Protein AF-A0A8K0KPQ0-F1 (afdb_monomer)

Structure (mmCIF, N/CA/C/O backbone):
data_AF-A0A8K0KPQ0-F1
#
_entry.id   AF-A0A8K0KPQ0-F1
#
loop_
_atom_site.group_PDB
_atom_site.id
_atom_site.type_symbol
_atom_site.label_atom_id
_atom_site.label_alt_id
_atom_site.label_comp_id
_atom_site.label_asym_id
_atom_site.label_entity_id
_atom_site.label_seq_id
_atom_site.pdbx_PDB_ins_code
_atom_site.Cartn_x
_atom_site.Cartn_y
_atom_site.Cartn_z
_atom_site.occupancy
_atom_site.B_iso_or_equiv
_atom_site.auth_seq_id
_atom_site.auth_comp_id
_atom_site.auth_asym_id
_atom_site.auth_atom_id
_atom_site.pdbx_PDB_model_num
ATOM 1 N N . MET A 1 1 ? -23.244 -20.442 -43.359 1.00 37.03 1 MET A N 1
ATOM 2 C CA . MET A 1 1 ? -23.461 -19.193 -42.595 1.00 37.03 1 MET A CA 1
ATOM 3 C C . MET A 1 1 ? -24.630 -19.369 -41.631 1.00 37.03 1 MET A C 1
ATOM 5 O O . MET A 1 1 ? -25.728 -18.962 -41.969 1.00 37.03 1 MET A O 1
ATOM 9 N N . ASN A 1 2 ? -24.417 -20.043 -40.493 1.00 28.16 2 ASN A N 1
ATOM 10 C CA . ASN A 1 2 ? -25.300 -20.021 -39.310 1.00 28.16 2 ASN A CA 1
ATOM 11 C C . ASN A 1 2 ? -24.706 -20.894 -38.183 1.00 28.16 2 ASN A C 1
ATOM 13 O O . ASN A 1 2 ? -25.284 -21.904 -37.796 1.00 28.16 2 ASN A O 1
ATOM 17 N N . SER A 1 3 ? -23.525 -20.533 -37.660 1.00 26.53 3 SER A N 1
ATOM 18 C CA . SER A 1 3 ? -23.032 -21.133 -36.401 1.00 26.53 3 SER A CA 1
ATOM 19 C C . SER A 1 3 ? -22.091 -20.252 -35.561 1.00 26.53 3 SER A C 1
ATOM 21 O O . SER A 1 3 ? -21.468 -20.762 -34.638 1.00 26.53 3 SER A O 1
ATOM 23 N N . ILE A 1 4 ? -21.991 -18.939 -35.820 1.00 28.70 4 ILE A N 1
ATOM 24 C CA . ILE A 1 4 ? -21.062 -18.036 -35.094 1.00 28.70 4 ILE A CA 1
ATOM 25 C C . ILE A 1 4 ? -21.800 -17.050 -34.154 1.00 28.70 4 ILE A C 1
ATOM 27 O O . ILE A 1 4 ? -21.189 -16.235 -33.481 1.00 28.70 4 ILE A O 1
ATOM 31 N N . VAL A 1 5 ? -23.126 -17.159 -34.001 1.00 28.38 5 VAL A N 1
ATOM 32 C CA . VAL A 1 5 ? -23.931 -16.202 -33.198 1.00 28.38 5 VAL A CA 1
ATOM 33 C C . VAL A 1 5 ? -24.334 -16.751 -31.813 1.00 28.38 5 VAL A C 1
ATOM 35 O O . VAL A 1 5 ? -25.175 -16.181 -31.132 1.00 28.38 5 VAL A O 1
ATOM 38 N N . ARG A 1 6 ? -23.737 -17.855 -31.336 1.00 26.22 6 ARG A N 1
ATOM 39 C CA . ARG A 1 6 ? -24.113 -18.482 -30.045 1.00 26.22 6 ARG A CA 1
ATOM 40 C C . ARG A 1 6 ? -23.050 -18.483 -28.940 1.00 26.22 6 ARG A C 1
ATOM 42 O O . ARG A 1 6 ? -23.298 -19.076 -27.898 1.00 26.22 6 ARG A O 1
ATOM 49 N N . VAL A 1 7 ? -21.924 -17.786 -29.113 1.00 28.56 7 VAL A N 1
ATOM 50 C CA . VAL A 1 7 ? -20.857 -17.720 -28.084 1.00 28.56 7 VAL A CA 1
ATOM 51 C C . VAL A 1 7 ? -20.696 -16.321 -27.454 1.00 28.56 7 VAL A C 1
ATOM 53 O O . VAL A 1 7 ? -20.065 -16.180 -26.417 1.00 28.56 7 VAL A O 1
ATOM 56 N N . LEU A 1 8 ? -21.380 -15.289 -27.960 1.00 27.12 8 LEU A N 1
ATOM 57 C CA . LEU A 1 8 ? -21.353 -13.925 -27.392 1.00 27.12 8 LEU A CA 1
ATOM 58 C C . LEU A 1 8 ? -22.435 -13.669 -26.318 1.00 27.12 8 LEU A C 1
ATOM 60 O O . LEU A 1 8 ? -22.941 -12.558 -26.192 1.00 27.12 8 LEU A O 1
ATOM 64 N N . GLY A 1 9 ? -22.820 -14.697 -25.554 1.00 28.75 9 GLY A N 1
ATOM 65 C CA . GLY A 1 9 ? -23.973 -14.644 -24.641 1.00 28.75 9 GLY A CA 1
ATOM 66 C C . GLY A 1 9 ? -23.744 -15.133 -23.211 1.00 28.75 9 GLY A C 1
ATOM 67 O O . GLY A 1 9 ? -24.725 -15.307 -22.496 1.00 28.75 9 GLY A O 1
ATOM 68 N N . LEU A 1 10 ? -22.501 -15.382 -22.781 1.00 26.91 10 LEU A N 1
ATOM 69 C CA . LEU A 1 10 ? -22.203 -15.885 -21.427 1.00 26.91 10 LEU A CA 1
ATOM 70 C C . LEU A 1 10 ? -20.987 -15.213 -20.766 1.00 26.91 10 LEU A C 1
ATOM 72 O O . LEU A 1 10 ? -20.354 -15.791 -19.888 1.00 26.91 10 LEU A O 1
ATOM 76 N N . ALA A 1 11 ? -20.695 -13.954 -21.105 1.00 28.44 11 ALA A N 1
ATOM 77 C CA . ALA A 1 11 ? -19.991 -13.095 -20.158 1.00 28.44 11 ALA A CA 1
ATOM 78 C C . ALA A 1 11 ? -21.001 -12.734 -19.063 1.00 28.44 11 ALA A C 1
ATOM 80 O O . ALA A 1 11 ? -21.799 -11.807 -19.207 1.00 28.44 11 ALA A O 1
ATOM 81 N N . SER A 1 12 ? -21.023 -13.543 -18.004 1.00 30.25 12 SER A N 1
ATOM 82 C CA . SER A 1 12 ? -21.757 -13.273 -16.775 1.00 30.25 12 SER A CA 1
ATOM 83 C C . SER A 1 12 ? -21.345 -11.895 -16.254 1.00 30.25 12 SER A C 1
ATOM 85 O O . SER A 1 12 ? -20.394 -11.771 -15.485 1.00 30.25 12 SER A O 1
ATOM 87 N N . ARG A 1 13 ? -22.090 -10.851 -16.635 1.00 32.97 13 ARG A N 1
ATOM 88 C CA . ARG A 1 13 ? -22.209 -9.636 -15.834 1.00 32.97 13 ARG A CA 1
ATOM 89 C C . ARG A 1 13 ? -22.774 -10.091 -14.497 1.00 32.97 13 ARG A C 1
ATOM 91 O O . ARG A 1 13 ? -23.987 -10.171 -14.328 1.00 32.97 13 ARG A O 1
ATOM 98 N N . LYS A 1 14 ? -21.889 -10.428 -13.555 1.00 31.69 14 LYS A N 1
ATOM 99 C CA . LYS A 1 14 ? -22.229 -10.407 -12.139 1.00 31.69 14 LYS A CA 1
ATOM 100 C C . LYS A 1 14 ? -22.608 -8.959 -11.859 1.00 31.69 14 LYS A C 1
ATOM 102 O O . LYS A 1 14 ? -21.754 -8.122 -11.598 1.00 31.69 14 LYS A O 1
ATOM 107 N N . THR A 1 15 ? -23.891 -8.642 -11.984 1.00 29.77 15 THR A N 1
ATOM 108 C CA . THR A 1 15 ? -24.472 -7.500 -11.297 1.00 29.77 15 THR A CA 1
ATOM 109 C C . THR A 1 15 ? -24.201 -7.749 -9.823 1.00 29.77 15 THR A C 1
ATOM 111 O O . THR A 1 15 ? -24.851 -8.590 -9.199 1.00 29.77 15 THR A O 1
ATOM 114 N N . LEU A 1 16 ? -23.160 -7.097 -9.306 1.00 38.09 16 LEU A N 1
ATOM 115 C CA . LEU A 1 16 ? -22.901 -6.977 -7.883 1.00 38.09 16 LEU A CA 1
ATOM 116 C C . LEU A 1 16 ? -24.173 -6.378 -7.288 1.00 38.09 16 LEU A C 1
ATOM 118 O O . LEU A 1 16 ? -24.443 -5.191 -7.449 1.00 38.09 16 LEU A O 1
ATOM 122 N N . ASN A 1 17 ? -25.003 -7.225 -6.678 1.00 34.19 17 ASN A N 1
ATOM 123 C CA . ASN A 1 17 ? -26.096 -6.769 -5.836 1.00 34.19 17 ASN A CA 1
ATOM 124 C C . ASN A 1 17 ? -25.492 -5.770 -4.853 1.00 34.19 17 ASN A C 1
ATOM 126 O O . ASN A 1 17 ? -24.619 -6.146 -4.069 1.00 34.19 17 ASN A O 1
ATOM 130 N N . GLY A 1 18 ? -25.913 -4.508 -4.962 1.00 39.09 18 GLY A N 1
ATOM 131 C CA . GLY A 1 18 ? -25.345 -3.377 -4.242 1.00 39.09 18 GLY A CA 1
ATOM 132 C C . GLY A 1 18 ? -25.495 -3.544 -2.738 1.00 39.09 18 GLY A C 1
ATOM 133 O O . GLY A 1 18 ? -26.444 -3.047 -2.134 1.00 39.09 18 GLY A O 1
ATOM 134 N N . ARG A 1 19 ? -24.546 -4.248 -2.119 1.00 51.28 19 ARG A N 1
ATOM 135 C CA . ARG A 1 19 ? -24.234 -4.065 -0.707 1.00 51.28 19 ARG A CA 1
ATOM 136 C C . ARG A 1 19 ? -23.746 -2.626 -0.584 1.00 51.28 19 ARG A C 1
ATOM 138 O O . ARG A 1 19 ? -22.864 -2.225 -1.340 1.00 51.28 19 ARG A O 1
ATOM 145 N N . ARG A 1 20 ? -24.371 -1.842 0.297 1.00 61.31 20 ARG A N 1
AT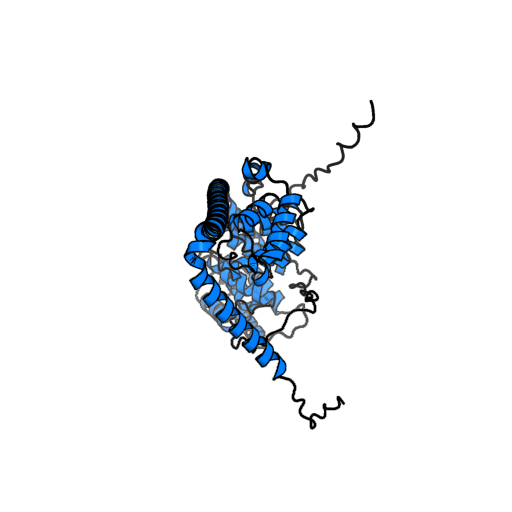OM 146 C CA . ARG A 1 20 ? -23.997 -0.439 0.511 1.00 61.31 20 ARG A CA 1
ATOM 147 C C . ARG A 1 20 ? -22.516 -0.385 0.899 1.00 61.31 20 ARG A C 1
ATOM 149 O O . ARG A 1 20 ? -22.143 -0.963 1.916 1.00 61.31 20 ARG A O 1
ATOM 156 N N . SER A 1 21 ? -21.698 0.236 0.053 1.00 70.06 21 SER A N 1
ATOM 157 C CA . SER A 1 21 ? -20.328 0.627 0.384 1.00 70.06 21 SER A CA 1
ATOM 158 C C . SER A 1 21 ? -20.314 1.704 1.460 1.00 70.06 21 SER A C 1
ATOM 160 O O . SER A 1 21 ? -21.314 2.408 1.613 1.00 70.06 21 SER A O 1
ATOM 162 N N . PHE A 1 22 ? -19.137 1.960 2.032 1.00 86.12 22 PHE A N 1
ATOM 163 C CA . PHE A 1 22 ? -18.855 3.304 2.535 1.00 86.12 22 PHE A CA 1
ATOM 164 C C . PHE A 1 22 ? -18.534 4.262 1.386 1.00 86.12 22 PHE A C 1
ATOM 166 O O . PHE A 1 22 ? -19.072 5.360 1.359 1.00 86.12 22 PHE A O 1
ATOM 173 N N . LEU A 1 23 ? -17.727 3.829 0.410 1.00 91.94 23 LEU A N 1
ATOM 174 C CA . LEU A 1 23 ? -17.305 4.658 -0.726 1.00 91.94 23 LEU A CA 1
ATOM 175 C C . LEU A 1 23 ? -18.239 4.515 -1.936 1.00 91.94 23 LEU A C 1
ATOM 177 O O . LEU A 1 23 ? -18.616 3.407 -2.332 1.00 91.94 23 LEU A O 1
ATOM 181 N N . SER A 1 24 ? -18.599 5.617 -2.585 1.00 91.81 24 SER A N 1
ATOM 182 C CA . SER A 1 24 ? -19.377 5.562 -3.822 1.00 91.81 24 SER A CA 1
ATOM 183 C C . SER A 1 24 ? -18.613 4.827 -4.927 1.00 91.81 24 SER A C 1
ATOM 185 O O . SER A 1 24 ? -17.383 4.742 -4.937 1.00 91.81 24 SER A O 1
ATOM 187 N N . GLU A 1 25 ? -19.341 4.313 -5.919 1.00 89.94 25 GLU A N 1
ATOM 188 C CA . GLU A 1 25 ? -18.697 3.691 -7.082 1.00 89.94 25 GLU A CA 1
ATOM 189 C C . GLU A 1 25 ? -17.854 4.709 -7.877 1.00 89.94 25 GLU A C 1
ATOM 191 O O . GLU A 1 25 ? -16.866 4.338 -8.510 1.00 89.94 25 GLU A O 1
ATOM 196 N N . ALA A 1 26 ? -18.190 6.004 -7.783 1.00 91.94 26 ALA A N 1
ATOM 197 C CA . ALA A 1 26 ? -17.421 7.085 -8.390 1.00 91.94 26 ALA A CA 1
ATOM 198 C C . ALA A 1 26 ? -16.031 7.237 -7.757 1.00 91.94 26 ALA A C 1
ATOM 200 O O . ALA A 1 26 ? -15.096 7.598 -8.474 1.00 91.94 26 ALA A O 1
ATOM 201 N N . TYR A 1 27 ? -15.861 6.871 -6.475 1.00 93.88 27 TYR A N 1
ATOM 202 C CA . TYR A 1 27 ? -14.559 6.911 -5.803 1.00 93.88 27 TYR A CA 1
ATOM 203 C C . TYR A 1 27 ? -13.500 6.141 -6.571 1.00 93.88 27 TYR A C 1
ATOM 205 O O . TYR A 1 27 ? -12.353 6.554 -6.586 1.00 93.88 27 TYR A O 1
ATOM 213 N N . ARG A 1 28 ? -13.873 5.056 -7.263 1.00 92.25 28 ARG A N 1
ATOM 214 C CA . ARG A 1 28 ? -12.949 4.191 -8.010 1.00 92.25 28 ARG A CA 1
ATOM 215 C C . ARG A 1 28 ? -12.338 4.844 -9.242 1.00 92.25 28 ARG A C 1
ATOM 217 O O . ARG A 1 28 ? -11.413 4.255 -9.803 1.00 92.25 28 ARG A O 1
ATOM 224 N N . CYS A 1 29 ? -12.866 5.973 -9.714 1.00 93.81 29 CYS A N 1
ATOM 225 C CA . CYS A 1 29 ? -12.403 6.653 -10.925 1.00 93.81 29 CYS A CA 1
ATOM 226 C C . CYS A 1 29 ? -12.234 5.693 -12.124 1.00 93.81 29 CYS A C 1
ATOM 228 O O . CYS A 1 29 ? -11.269 5.806 -12.877 1.00 93.81 29 CYS A O 1
ATOM 230 N N . GLN A 1 30 ? -13.126 4.701 -12.279 1.00 92.19 30 GLN A N 1
ATOM 231 C CA . GLN A 1 30 ? -12.917 3.578 -13.206 1.00 92.19 30 GLN A CA 1
ATOM 232 C C . GLN A 1 30 ? -12.800 4.032 -14.665 1.00 92.19 30 GLN A C 1
ATOM 234 O O . GLN A 1 30 ? -11.958 3.519 -15.396 1.00 92.19 30 GLN A O 1
ATOM 239 N N . GLU A 1 31 ? -13.613 5.005 -15.076 1.00 91.19 31 GLU A N 1
ATOM 240 C CA . GLU A 1 31 ? -13.572 5.565 -16.430 1.00 91.19 31 GLU A CA 1
ATOM 241 C C . GLU A 1 31 ? -12.211 6.212 -16.711 1.00 91.19 31 GLU A C 1
ATOM 243 O O . GLU A 1 31 ? -11.522 5.825 -17.650 1.00 91.19 31 GLU A O 1
ATOM 248 N N . VAL A 1 32 ? -11.764 7.119 -15.835 1.00 92.00 32 VAL A N 1
ATOM 249 C CA . VAL A 1 32 ? -10.467 7.802 -15.974 1.00 92.00 32 VAL A CA 1
ATOM 250 C C . VAL A 1 32 ? -9.301 6.818 -15.888 1.00 92.00 32 VAL A C 1
ATOM 252 O O . VAL A 1 32 ? -8.340 6.939 -16.640 1.00 92.00 32 VAL A O 1
ATOM 255 N N . TRP A 1 33 ? -9.391 5.812 -15.017 1.00 94.19 33 TRP A N 1
ATOM 256 C CA . TRP A 1 33 ? -8.395 4.748 -14.927 1.00 94.19 33 TRP A CA 1
ATOM 257 C C . TRP A 1 33 ? -8.289 3.950 -16.227 1.00 94.19 33 TRP A C 1
ATOM 259 O O . TRP A 1 33 ? -7.181 3.659 -16.672 1.00 94.19 33 TRP A O 1
ATOM 269 N N . ASN A 1 34 ? -9.416 3.604 -16.849 1.00 92.62 34 ASN A N 1
ATOM 270 C CA . ASN A 1 34 ? -9.438 2.844 -18.096 1.00 92.62 34 ASN A CA 1
ATOM 271 C C . ASN A 1 34 ? -8.954 3.670 -19.296 1.00 92.62 34 ASN A C 1
ATOM 273 O O . ASN A 1 34 ? -8.339 3.094 -20.189 1.00 92.62 34 ASN A O 1
ATOM 277 N N . ASN A 1 35 ? -9.133 4.997 -19.283 1.00 90.75 35 ASN A N 1
ATOM 278 C CA . ASN A 1 35 ? -8.652 5.882 -20.352 1.00 90.75 35 ASN A CA 1
ATOM 279 C C . ASN A 1 35 ? -7.140 5.769 -20.596 1.00 90.75 35 ASN A C 1
ATOM 281 O O . ASN A 1 35 ? -6.697 5.990 -21.717 1.00 90.75 35 ASN A O 1
ATOM 285 N N . ARG A 1 36 ? -6.340 5.356 -19.599 1.00 91.06 36 ARG A N 1
ATOM 286 C CA . ARG A 1 36 ? -4.898 5.120 -19.802 1.00 91.06 36 ARG A CA 1
ATOM 287 C C . ARG A 1 36 ? -4.639 4.109 -20.928 1.00 91.06 36 ARG A C 1
ATOM 289 O O . ARG A 1 36 ? -3.700 4.269 -21.701 1.00 91.06 36 ARG A O 1
ATOM 296 N N . LEU A 1 37 ? -5.489 3.085 -21.045 1.00 90.38 37 LEU A N 1
ATOM 297 C CA . LEU A 1 37 ? -5.379 2.044 -22.070 1.00 90.38 37 LEU A CA 1
ATOM 298 C C . LEU A 1 37 ? -5.659 2.599 -23.466 1.00 90.38 37 LEU A C 1
ATOM 300 O O . LEU A 1 37 ? -5.340 1.945 -24.453 1.00 90.38 37 LEU A O 1
ATOM 304 N N . ASP A 1 38 ? -6.244 3.797 -23.555 1.00 89.56 38 ASP A N 1
ATOM 305 C CA . ASP A 1 38 ? -6.453 4.490 -24.811 1.00 89.56 38 ASP A CA 1
ATOM 306 C C . ASP A 1 38 ? -5.253 5.318 -25.277 1.00 89.56 38 ASP A C 1
ATOM 308 O O . ASP A 1 38 ? -5.251 5.724 -26.447 1.00 89.56 38 ASP A O 1
ATOM 312 N N . SER A 1 39 ? -4.249 5.523 -24.417 1.00 89.38 39 SER A N 1
ATOM 313 C CA . SER A 1 39 ? -3.020 6.244 -24.755 1.00 89.38 39 SER A CA 1
ATOM 314 C C . SER A 1 39 ? -2.293 5.584 -25.935 1.00 89.38 39 SER A C 1
ATOM 316 O O . SER A 1 39 ? -2.264 4.352 -26.048 1.00 89.38 39 SER A O 1
ATOM 318 N N . PRO A 1 40 ? -1.678 6.375 -26.836 1.00 87.00 40 PRO A N 1
ATOM 319 C CA . PRO A 1 40 ? -0.973 5.829 -27.994 1.00 87.00 40 PRO A CA 1
ATOM 320 C C . PRO A 1 40 ? 0.185 4.916 -27.578 1.00 87.00 40 PRO A C 1
ATOM 322 O O . PRO A 1 40 ? 0.450 3.922 -28.251 1.00 87.00 40 PRO A O 1
ATOM 325 N N . VAL A 1 41 ? 0.828 5.225 -26.446 1.00 89.12 41 VAL A N 1
ATOM 326 C CA . VAL A 1 41 ? 1.916 4.429 -25.875 1.00 89.12 41 VAL A CA 1
ATOM 327 C C . VAL A 1 41 ? 1.411 3.040 -25.489 1.00 89.12 41 VAL A C 1
ATOM 329 O O . VAL A 1 41 ? 1.866 2.059 -26.072 1.00 89.12 41 VAL A O 1
ATOM 332 N N . LEU A 1 42 ? 0.426 2.938 -24.588 1.00 90.25 42 LEU A N 1
ATOM 333 C CA . LEU A 1 42 ? -0.043 1.640 -24.086 1.00 90.25 42 LEU A CA 1
ATOM 334 C C . LEU A 1 42 ? -0.740 0.805 -25.173 1.00 90.25 42 LEU A C 1
ATOM 336 O O . LEU A 1 42 ? -0.547 -0.405 -25.223 1.00 90.25 42 LEU A O 1
ATOM 340 N N . LYS A 1 43 ? -1.472 1.433 -26.107 1.00 90.69 43 LYS A N 1
ATOM 341 C CA . LYS A 1 43 ? -2.111 0.724 -27.235 1.00 90.69 43 LYS A CA 1
ATOM 342 C C . LYS A 1 43 ? -1.123 0.038 -28.174 1.00 90.69 43 LYS A C 1
ATOM 344 O O . LYS A 1 43 ? -1.487 -0.937 -28.828 1.00 90.69 43 LYS A O 1
ATOM 349 N N . SER A 1 44 ? 0.085 0.581 -28.307 1.00 89.12 44 SER A N 1
ATOM 350 C CA . SER A 1 44 ? 1.099 0.035 -29.215 1.00 89.12 44 SER A CA 1
ATOM 351 C C . SER A 1 44 ? 1.829 -1.185 -28.645 1.00 89.12 44 SER A C 1
ATOM 353 O O . SER A 1 44 ? 2.517 -1.889 -29.385 1.00 89.12 44 SER A O 1
ATOM 355 N N . ILE A 1 45 ? 1.676 -1.444 -27.344 1.00 91.56 45 ILE A N 1
ATOM 356 C CA . ILE A 1 45 ? 2.417 -2.475 -26.625 1.00 91.56 45 ILE A CA 1
ATOM 357 C C . ILE A 1 45 ? 1.726 -3.828 -26.784 1.00 91.56 45 ILE A C 1
ATOM 359 O O . ILE A 1 45 ? 0.541 -3.990 -26.501 1.00 91.56 45 ILE A O 1
ATOM 363 N N . ASN A 1 46 ? 2.501 -4.829 -27.196 1.00 93.06 46 ASN A N 1
ATOM 364 C CA . ASN A 1 46 ? 2.114 -6.228 -27.079 1.00 93.06 46 ASN A CA 1
ATOM 365 C C . ASN A 1 46 ? 2.663 -6.776 -25.751 1.00 93.06 46 ASN A C 1
ATOM 367 O O . ASN A 1 46 ? 3.874 -6.734 -25.531 1.00 93.06 46 ASN A O 1
ATOM 371 N N . ILE A 1 47 ? 1.770 -7.255 -24.880 1.00 92.69 47 ILE A N 1
ATOM 372 C CA . ILE A 1 47 ? 2.104 -7.639 -23.499 1.00 92.69 47 ILE A CA 1
ATOM 373 C C . ILE A 1 47 ? 3.067 -8.835 -23.472 1.00 92.69 47 ILE A C 1
ATOM 375 O O . ILE A 1 47 ? 4.055 -8.782 -22.744 1.00 92.69 47 ILE A O 1
ATOM 379 N N . ASP A 1 48 ? 2.855 -9.852 -24.316 1.00 94.00 48 ASP A N 1
ATOM 380 C CA . ASP A 1 48 ? 3.741 -11.021 -24.411 1.00 94.00 48 ASP A CA 1
ATOM 381 C C . ASP A 1 48 ? 5.176 -10.624 -24.786 1.00 94.00 48 ASP A C 1
ATOM 383 O O . ASP A 1 48 ? 6.138 -11.006 -24.119 1.00 94.00 48 ASP A O 1
ATOM 387 N N . ASN A 1 49 ? 5.326 -9.813 -25.839 1.00 94.25 49 ASN A N 1
ATOM 388 C CA . ASN A 1 49 ? 6.631 -9.340 -26.301 1.00 94.25 49 ASN A CA 1
ATOM 389 C C . ASN A 1 49 ? 7.320 -8.482 -25.236 1.00 94.25 49 ASN A C 1
ATOM 391 O O . ASN A 1 49 ? 8.538 -8.543 -25.076 1.00 94.25 49 ASN A O 1
ATOM 395 N N . MET A 1 50 ? 6.540 -7.672 -24.520 1.00 94.12 50 MET A N 1
ATOM 396 C CA . MET A 1 50 ? 7.052 -6.815 -23.463 1.00 94.12 50 MET A CA 1
ATOM 397 C C . MET A 1 50 ? 7.559 -7.627 -22.272 1.00 94.12 50 MET A C 1
ATOM 399 O O . MET A 1 50 ? 8.657 -7.364 -21.788 1.00 94.12 50 MET A O 1
ATOM 403 N N . TYR A 1 51 ? 6.799 -8.632 -21.836 1.00 94.62 51 TYR A N 1
ATOM 404 C CA . TYR A 1 51 ? 7.230 -9.544 -20.782 1.00 94.62 51 TYR A CA 1
ATOM 405 C C . TYR A 1 51 ? 8.523 -10.269 -21.172 1.00 94.62 51 TYR A C 1
ATOM 407 O O . TYR A 1 51 ? 9.485 -10.254 -20.408 1.00 94.62 51 TYR A O 1
ATOM 415 N N . GLN A 1 52 ? 8.593 -10.819 -22.389 1.00 94.31 52 GLN A N 1
ATOM 416 C CA . GLN A 1 52 ? 9.803 -11.488 -22.880 1.00 94.31 52 GLN A CA 1
ATOM 417 C C . GLN A 1 52 ? 11.018 -10.552 -22.893 1.00 94.31 52 GLN A C 1
ATOM 419 O O . GLN A 1 52 ? 12.109 -10.961 -22.502 1.00 94.31 52 GLN A O 1
ATOM 424 N N . ALA A 1 53 ? 10.843 -9.298 -23.319 1.00 92.88 53 ALA A N 1
ATOM 425 C CA . ALA A 1 53 ? 11.918 -8.308 -23.320 1.00 92.88 53 ALA A CA 1
ATOM 426 C C . ALA A 1 53 ? 12.378 -7.948 -21.897 1.00 92.88 53 ALA A C 1
ATOM 428 O O . ALA A 1 53 ? 13.581 -7.877 -21.638 1.00 92.88 53 ALA A O 1
ATOM 429 N N . LEU A 1 54 ? 11.434 -7.760 -20.970 1.00 94.00 54 LEU A N 1
ATOM 430 C CA . LEU A 1 54 ? 11.724 -7.489 -19.563 1.00 94.00 54 LEU A CA 1
ATOM 431 C C . LEU A 1 54 ? 12.479 -8.648 -18.910 1.00 94.00 54 LEU A C 1
ATOM 433 O O . LEU A 1 54 ? 13.514 -8.425 -18.280 1.00 94.00 54 LEU A O 1
ATOM 437 N N . ASP A 1 55 ? 12.001 -9.878 -19.093 1.00 92.69 55 ASP A N 1
ATOM 438 C CA . ASP A 1 55 ? 12.628 -11.062 -18.514 1.00 92.69 55 ASP A CA 1
ATOM 439 C C . ASP A 1 55 ? 14.042 -11.280 -19.076 1.00 92.69 55 ASP A C 1
ATOM 441 O O . ASP A 1 55 ? 14.993 -11.451 -18.314 1.00 92.69 55 ASP A O 1
ATOM 445 N N . GLN A 1 56 ? 14.231 -11.126 -20.393 1.00 92.69 56 GLN A N 1
ATOM 446 C CA . GLN A 1 56 ? 15.564 -11.154 -21.008 1.00 92.69 56 GLN A CA 1
ATOM 447 C C . GLN A 1 56 ? 16.487 -10.055 -20.467 1.00 92.69 56 GLN A C 1
ATOM 449 O O . GLN A 1 56 ? 17.677 -10.302 -20.263 1.00 92.69 56 GLN A O 1
ATOM 454 N N . SER A 1 57 ? 15.976 -8.844 -20.218 1.00 89.19 57 SER A N 1
ATOM 455 C CA . SER A 1 57 ? 16.785 -7.765 -19.637 1.00 89.19 57 SER A CA 1
ATOM 456 C C . SER A 1 57 ? 17.249 -8.110 -18.224 1.00 89.19 57 SER A C 1
ATOM 458 O O . SER A 1 57 ? 18.416 -7.891 -17.888 1.00 89.19 57 SER A O 1
ATOM 460 N N . PHE A 1 58 ? 16.373 -8.692 -17.403 1.00 91.06 58 PHE A N 1
ATOM 461 C CA . PHE A 1 58 ? 16.748 -9.146 -16.067 1.00 91.06 58 PHE A CA 1
ATOM 462 C C . PHE A 1 58 ? 17.748 -10.305 -16.106 1.00 91.06 58 PHE A C 1
ATOM 464 O O . PHE A 1 58 ? 18.728 -10.257 -15.369 1.00 91.06 58 PHE A O 1
ATOM 471 N N . GLN A 1 59 ? 17.570 -11.288 -16.992 1.00 89.25 59 GLN A N 1
ATOM 472 C CA . GLN A 1 59 ? 18.505 -12.411 -17.131 1.00 89.25 59 GLN A CA 1
ATOM 473 C C . GLN A 1 59 ? 19.897 -11.966 -17.608 1.00 89.25 59 GLN A C 1
ATOM 475 O O . GLN A 1 59 ? 20.907 -12.428 -17.084 1.00 89.25 59 GLN A O 1
ATOM 480 N N . ASN A 1 60 ? 19.966 -11.052 -18.581 1.00 88.44 60 ASN A N 1
ATOM 481 C CA . ASN A 1 60 ? 21.238 -10.632 -19.178 1.00 88.44 60 ASN A CA 1
ATOM 482 C C . ASN A 1 60 ? 21.978 -9.582 -18.341 1.00 88.44 60 ASN A C 1
ATOM 484 O O . ASN A 1 60 ? 23.199 -9.637 -18.209 1.00 88.44 60 ASN A O 1
ATOM 488 N N . ASN A 1 61 ? 21.247 -8.599 -17.808 1.00 82.38 61 ASN A N 1
ATOM 489 C CA . ASN A 1 61 ? 21.836 -7.405 -17.201 1.00 82.38 61 ASN A CA 1
ATOM 490 C C . ASN A 1 61 ? 21.579 -7.301 -15.690 1.00 82.38 61 ASN A C 1
ATOM 492 O O . ASN A 1 61 ? 22.105 -6.383 -15.058 1.00 82.38 61 ASN A O 1
ATOM 496 N N . GLY A 1 62 ? 20.728 -8.160 -15.116 1.00 81.25 62 GLY A N 1
ATOM 497 C CA . GLY A 1 62 ? 20.273 -8.060 -13.723 1.00 81.25 62 GLY A CA 1
ATOM 498 C C . GLY A 1 62 ? 19.427 -6.816 -13.426 1.00 81.25 62 GLY A C 1
ATOM 499 O O . GLY A 1 62 ? 19.167 -6.504 -12.266 1.00 81.25 62 GLY A O 1
ATOM 500 N N . ARG A 1 63 ? 19.037 -6.048 -14.452 1.00 83.12 63 ARG A N 1
ATOM 501 C CA . ARG A 1 63 ? 18.342 -4.763 -14.307 1.00 83.12 63 ARG A CA 1
ATOM 502 C C . ARG A 1 63 ? 17.498 -4.444 -15.538 1.00 83.12 63 ARG A C 1
ATOM 504 O O . ARG A 1 63 ? 17.812 -4.885 -16.642 1.00 83.12 63 ARG A O 1
ATOM 511 N N . THR A 1 64 ? 16.466 -3.633 -15.342 1.00 88.00 64 THR A N 1
ATOM 512 C CA . THR A 1 64 ? 15.592 -3.134 -16.411 1.00 88.00 64 THR A CA 1
ATOM 513 C C . THR A 1 64 ? 15.212 -1.673 -16.170 1.00 88.00 64 THR A C 1
ATOM 515 O O . THR A 1 64 ? 15.400 -1.161 -15.061 1.00 88.00 64 THR A O 1
ATOM 518 N N . SER A 1 65 ? 14.679 -1.008 -17.195 1.00 89.56 65 SER A N 1
ATOM 519 C CA . SER A 1 65 ? 14.162 0.353 -17.076 1.00 89.56 65 SER A CA 1
ATOM 520 C C . SER A 1 65 ? 12.889 0.378 -16.228 1.00 89.56 65 SER A C 1
ATOM 522 O O . SER A 1 65 ? 11.978 -0.431 -16.404 1.00 89.56 65 SER A O 1
ATOM 524 N N . VAL A 1 66 ? 12.800 1.337 -15.307 1.00 93.56 66 VAL A N 1
ATOM 525 C CA . VAL A 1 66 ? 11.597 1.540 -14.480 1.00 93.56 66 VAL A CA 1
ATOM 526 C C . VAL A 1 66 ? 10.393 1.907 -15.345 1.00 93.56 66 VAL A C 1
ATOM 528 O O . VAL A 1 66 ? 9.268 1.529 -15.021 1.00 93.56 66 VAL A O 1
ATOM 531 N N . VAL A 1 67 ? 10.635 2.615 -16.452 1.00 94.62 67 VAL A N 1
ATOM 532 C CA . VAL A 1 67 ? 9.599 3.009 -17.410 1.00 94.62 67 VAL A CA 1
ATOM 533 C C . VAL A 1 67 ? 8.930 1.769 -17.999 1.00 94.62 67 VAL A C 1
ATOM 535 O O . VAL A 1 67 ? 7.703 1.699 -18.025 1.00 94.62 67 VAL A O 1
ATOM 538 N N . ASP A 1 68 ? 9.715 0.760 -18.383 1.00 93.88 68 ASP A N 1
ATOM 539 C CA . ASP A 1 68 ? 9.189 -0.492 -18.930 1.00 93.88 68 ASP A CA 1
ATOM 540 C C . ASP A 1 68 ? 8.387 -1.269 -17.879 1.00 93.88 68 ASP A C 1
ATOM 542 O O . ASP A 1 68 ? 7.313 -1.787 -18.175 1.00 93.88 68 ASP A O 1
ATOM 546 N N . VAL A 1 69 ? 8.831 -1.304 -16.621 1.00 95.56 69 VAL A N 1
ATOM 547 C CA . VAL A 1 69 ? 8.040 -1.956 -15.562 1.00 95.56 69 VAL A CA 1
ATOM 548 C C . VAL A 1 69 ? 6.727 -1.213 -15.296 1.00 95.56 69 VAL A C 1
ATOM 550 O O . VAL A 1 69 ? 5.688 -1.860 -15.157 1.00 95.56 69 VAL A O 1
ATOM 553 N N . ASP A 1 70 ? 6.724 0.128 -15.274 1.00 96.44 70 ASP A N 1
ATOM 554 C CA . ASP A 1 70 ? 5.483 0.904 -15.133 1.00 96.44 70 ASP A CA 1
ATOM 555 C C . ASP A 1 70 ? 4.523 0.640 -16.294 1.00 96.44 70 ASP A C 1
ATOM 557 O O . ASP A 1 70 ? 3.335 0.399 -16.075 1.00 96.44 70 ASP A O 1
ATOM 561 N N . LEU A 1 71 ? 5.032 0.659 -17.526 1.00 95.62 71 LEU A N 1
ATOM 562 C CA . LEU A 1 71 ? 4.258 0.374 -18.728 1.00 95.62 71 LEU A CA 1
ATOM 563 C C . LEU A 1 71 ? 3.628 -1.024 -18.658 1.00 95.62 71 LEU A C 1
ATOM 565 O O . LEU A 1 71 ? 2.421 -1.153 -18.865 1.00 95.62 71 LEU A O 1
ATOM 569 N N . PHE A 1 72 ? 4.406 -2.041 -18.279 1.00 96.31 72 PHE A N 1
ATOM 570 C CA . PHE A 1 72 ? 3.924 -3.413 -18.138 1.00 96.31 72 PHE A CA 1
ATOM 571 C C . PHE A 1 72 ? 2.827 -3.504 -17.074 1.00 96.31 72 PHE A C 1
ATOM 573 O O . PHE A 1 72 ? 1.718 -3.947 -17.370 1.00 96.31 72 PHE A O 1
ATOM 580 N N . ALA A 1 73 ? 3.075 -2.971 -15.874 1.00 96.12 73 ALA A N 1
ATOM 581 C CA . ALA A 1 73 ? 2.100 -2.957 -14.784 1.00 96.12 73 ALA A CA 1
ATOM 582 C C . ALA A 1 73 ? 0.787 -2.256 -15.166 1.00 96.12 73 ALA A C 1
ATOM 584 O O . ALA A 1 73 ? -0.290 -2.671 -14.743 1.00 96.12 73 ALA A O 1
ATOM 585 N N . ASN A 1 74 ? 0.851 -1.194 -15.975 1.00 95.25 74 ASN A N 1
ATOM 586 C CA . ASN A 1 74 ? -0.338 -0.472 -16.421 1.00 95.25 74 ASN A CA 1
ATOM 587 C C . ASN A 1 74 ? -1.094 -1.183 -17.556 1.00 95.25 74 ASN A C 1
ATOM 589 O O . ASN A 1 74 ? -2.309 -0.969 -17.659 1.00 95.25 74 ASN A O 1
ATOM 593 N N . CYS A 1 75 ? -0.414 -2.001 -18.367 1.00 94.12 75 CYS A N 1
ATOM 594 C CA . CYS A 1 75 ? -1.001 -2.828 -19.427 1.00 94.12 75 CYS A CA 1
ATOM 595 C C . CYS A 1 75 ? -1.702 -4.086 -18.900 1.00 94.12 75 CYS A C 1
ATOM 597 O O . CYS A 1 75 ? -2.652 -4.551 -19.525 1.00 94.12 75 CYS A O 1
ATOM 599 N N . VAL A 1 76 ? -1.257 -4.630 -17.766 1.00 93.38 76 VAL A N 1
ATOM 600 C CA . VAL A 1 76 ? -1.841 -5.835 -17.165 1.00 93.38 76 VAL A CA 1
ATOM 601 C C . VAL A 1 76 ? -3.240 -5.525 -16.614 1.00 93.38 76 VAL A C 1
ATOM 603 O O . VAL A 1 76 ? -3.417 -4.725 -15.692 1.00 93.38 76 VAL A O 1
ATOM 606 N N . VAL A 1 77 ? -4.262 -6.138 -17.216 1.00 88.62 77 VAL A N 1
ATOM 607 C CA . VAL A 1 77 ? -5.684 -5.958 -16.851 1.00 88.62 77 VAL A CA 1
ATOM 608 C C . VAL A 1 77 ? -6.345 -7.290 -16.506 1.00 88.62 77 VAL A C 1
ATOM 610 O O . VAL A 1 77 ? -7.258 -7.328 -15.680 1.00 88.62 77 VAL A O 1
ATOM 613 N N . ASP A 1 78 ? -5.890 -8.372 -17.127 1.00 87.50 78 ASP A N 1
ATOM 614 C CA . ASP A 1 78 ? -6.411 -9.722 -16.995 1.00 87.50 78 ASP A CA 1
ATOM 615 C C . ASP A 1 78 ? -5.453 -10.651 -16.242 1.00 87.50 78 ASP A C 1
ATOM 617 O O . ASP A 1 78 ? -4.271 -10.367 -16.065 1.00 87.50 78 ASP A O 1
ATOM 621 N N . ASP A 1 79 ? -5.996 -11.779 -15.793 1.00 91.56 79 ASP A N 1
ATOM 622 C CA . ASP A 1 79 ? -5.300 -12.713 -14.906 1.00 91.56 79 ASP A CA 1
ATOM 623 C C . ASP A 1 79 ? -4.092 -13.413 -15.550 1.00 91.56 79 ASP A C 1
ATOM 625 O O . ASP A 1 79 ? -3.261 -13.979 -14.842 1.00 91.56 79 ASP A O 1
ATOM 629 N N . SER A 1 80 ? -3.982 -13.361 -16.882 1.00 91.25 80 SER A N 1
ATOM 630 C CA . SER A 1 80 ? -2.982 -14.101 -17.658 1.00 91.25 80 SER A CA 1
ATOM 631 C C . SER A 1 80 ? -1.540 -13.719 -17.334 1.00 91.25 80 SER A C 1
ATOM 633 O O . SER A 1 80 ? -0.669 -14.553 -17.522 1.00 91.25 80 SER A O 1
ATOM 635 N N . PHE A 1 81 ? -1.305 -12.483 -16.877 1.00 93.50 81 PHE A N 1
ATOM 636 C CA . PHE A 1 81 ? 0.030 -11.941 -16.581 1.00 93.50 81 PHE A CA 1
ATOM 637 C C . PHE A 1 81 ? 0.207 -11.543 -15.112 1.00 93.50 81 PHE A C 1
ATOM 639 O O . PHE A 1 81 ? 1.072 -10.732 -14.776 1.00 93.50 81 PHE A O 1
ATOM 646 N N . ALA A 1 82 ? -0.672 -12.010 -14.224 1.00 93.88 82 ALA A N 1
ATOM 647 C CA . ALA A 1 82 ? -0.621 -11.605 -12.826 1.00 93.88 82 ALA A CA 1
ATOM 648 C C . ALA A 1 82 ? 0.668 -12.103 -12.153 1.00 93.88 82 ALA A C 1
ATOM 650 O O . ALA A 1 82 ? 1.367 -11.312 -11.519 1.00 93.88 82 ALA A O 1
ATOM 651 N N . ASP A 1 83 ? 1.004 -13.377 -12.335 1.00 93.81 83 ASP A N 1
ATOM 652 C CA . ASP A 1 83 ? 2.148 -14.009 -11.676 1.00 93.81 83 ASP A CA 1
ATOM 653 C C . ASP A 1 83 ? 3.467 -13.440 -12.243 1.00 93.81 83 ASP A C 1
ATOM 655 O O . ASP A 1 83 ? 4.409 -13.151 -11.507 1.00 93.81 83 ASP A O 1
ATOM 659 N N . GLU A 1 84 ? 3.487 -13.141 -13.543 1.00 95.06 84 GLU A N 1
ATOM 660 C CA . GLU A 1 84 ? 4.557 -12.429 -14.238 1.00 95.06 84 GLU A CA 1
ATOM 661 C C . GLU A 1 84 ? 4.720 -10.998 -13.717 1.00 95.06 84 GLU A C 1
ATOM 663 O O . GLU A 1 84 ? 5.839 -10.539 -13.504 1.00 95.06 84 GLU A O 1
ATOM 668 N N . LEU A 1 85 ? 3.621 -10.274 -13.479 1.00 96.50 85 LEU A N 1
ATOM 669 C CA . LEU A 1 85 ? 3.670 -8.936 -12.887 1.00 96.50 85 LEU A CA 1
ATOM 670 C C . LEU A 1 85 ? 4.279 -8.963 -11.487 1.00 96.50 85 LEU A C 1
ATOM 672 O O . LEU A 1 85 ? 5.066 -8.081 -11.145 1.00 96.50 85 LEU A O 1
ATOM 676 N N . GLU A 1 86 ? 3.942 -9.969 -10.691 1.00 95.38 86 GLU A N 1
ATOM 677 C CA . GLU A 1 86 ? 4.546 -10.149 -9.379 1.00 95.38 86 GLU A CA 1
ATOM 678 C C . GLU A 1 86 ? 6.055 -10.416 -9.467 1.00 95.38 86 GLU A C 1
ATOM 680 O O . GLU A 1 86 ? 6.830 -9.756 -8.770 1.00 95.38 86 GLU A O 1
ATOM 685 N N . ASP A 1 87 ? 6.476 -11.333 -10.339 1.00 94.56 87 ASP A N 1
ATOM 686 C CA . ASP A 1 87 ? 7.889 -11.658 -10.553 1.00 94.56 87 ASP A CA 1
ATOM 687 C C . ASP A 1 87 ? 8.689 -10.437 -11.042 1.00 94.56 87 ASP A C 1
ATOM 689 O O . ASP A 1 87 ? 9.756 -10.123 -10.512 1.00 94.56 87 ASP A O 1
ATOM 693 N N . ILE A 1 88 ? 8.146 -9.669 -11.989 1.00 95.31 88 ILE A N 1
ATOM 694 C CA . ILE A 1 88 ? 8.783 -8.446 -12.492 1.00 95.31 88 ILE A CA 1
ATOM 695 C C . ILE A 1 88 ? 8.922 -7.383 -11.393 1.00 95.31 88 ILE A C 1
ATOM 697 O O . ILE A 1 88 ? 9.964 -6.729 -11.304 1.00 95.31 88 ILE A O 1
ATOM 701 N N . VAL A 1 89 ? 7.909 -7.202 -10.541 1.00 94.94 89 VAL A N 1
ATOM 702 C CA . VAL A 1 89 ? 7.972 -6.264 -9.406 1.00 94.94 89 VAL A CA 1
ATOM 703 C C . VAL A 1 89 ? 9.025 -6.706 -8.387 1.00 94.94 89 VAL A C 1
ATOM 705 O O . VAL A 1 89 ? 9.809 -5.875 -7.922 1.00 94.94 89 VAL A O 1
ATOM 708 N N . HIS A 1 90 ? 9.093 -8.004 -8.087 1.00 94.25 90 HIS A N 1
ATOM 709 C CA . HIS A 1 90 ? 10.118 -8.584 -7.221 1.00 94.25 90 HIS A CA 1
ATOM 710 C C . HIS A 1 90 ? 11.531 -8.353 -7.782 1.00 94.25 90 HIS A C 1
ATOM 712 O O . HIS A 1 90 ? 12.400 -7.789 -7.114 1.00 94.25 90 HIS A O 1
ATOM 718 N N . LYS A 1 91 ? 11.752 -8.679 -9.061 1.00 93.69 91 LYS A N 1
ATOM 719 C CA . LYS A 1 91 ? 13.024 -8.436 -9.759 1.00 93.69 91 LYS A CA 1
ATOM 720 C C . LYS A 1 91 ? 13.390 -6.947 -9.795 1.00 93.69 91 LYS A C 1
ATOM 722 O O . LYS A 1 91 ? 14.549 -6.593 -9.572 1.00 93.69 91 LYS A O 1
ATOM 727 N N . LEU A 1 92 ? 12.420 -6.051 -10.016 1.00 94.00 92 LEU A N 1
ATOM 728 C CA . LEU A 1 92 ? 12.655 -4.604 -9.974 1.00 94.00 92 LEU A CA 1
ATOM 729 C C . LEU A 1 92 ? 13.127 -4.162 -8.586 1.00 94.00 92 LEU A C 1
ATOM 731 O O . LEU A 1 92 ? 14.040 -3.337 -8.494 1.00 94.00 92 LEU A O 1
ATOM 735 N N . ARG A 1 93 ? 12.538 -4.704 -7.516 1.00 93.81 93 ARG A N 1
ATOM 736 C CA . ARG A 1 93 ? 12.905 -4.376 -6.136 1.00 93.81 93 ARG A CA 1
ATOM 737 C C . ARG A 1 93 ? 14.339 -4.776 -5.791 1.00 93.81 93 ARG A C 1
ATOM 739 O O . ARG A 1 93 ? 15.014 -4.031 -5.083 1.00 93.81 93 ARG A O 1
ATOM 746 N N . LEU A 1 94 ? 14.816 -5.892 -6.337 1.00 90.31 94 LEU A N 1
ATOM 747 C CA . LEU A 1 94 ? 16.203 -6.348 -6.194 1.00 90.31 94 LEU A CA 1
ATOM 748 C C . LEU A 1 94 ? 17.199 -5.556 -7.065 1.00 90.31 94 LEU A C 1
ATOM 750 O O . LEU A 1 94 ? 18.412 -5.678 -6.896 1.00 90.31 94 LEU A O 1
ATOM 754 N N . SER A 1 95 ? 16.708 -4.716 -7.979 1.00 89.81 95 SER A N 1
ATOM 755 C CA . SER A 1 95 ? 17.535 -3.896 -8.866 1.00 89.81 95 SER A CA 1
ATOM 756 C C . SER A 1 95 ? 17.890 -2.528 -8.247 1.00 89.81 95 SER A C 1
ATOM 758 O O . SER A 1 95 ? 17.121 -1.978 -7.452 1.00 89.81 95 SER A O 1
ATOM 760 N N . PRO A 1 96 ? 18.999 -1.882 -8.666 1.00 89.31 96 PRO A N 1
ATOM 761 C CA . PRO A 1 96 ? 19.368 -0.547 -8.178 1.00 89.31 96 PRO A CA 1
ATOM 762 C C . PRO A 1 96 ? 18.344 0.542 -8.544 1.00 89.31 96 PRO A C 1
ATOM 764 O O . PRO A 1 96 ? 18.297 1.596 -7.905 1.00 89.31 96 PRO A O 1
ATOM 767 N N . TYR A 1 97 ? 17.506 0.296 -9.555 1.00 89.31 97 TYR A N 1
ATOM 768 C CA . TYR A 1 97 ? 16.513 1.253 -10.031 1.00 89.31 97 TYR A CA 1
ATOM 769 C C . TYR A 1 97 ? 15.218 1.267 -9.212 1.00 89.31 97 TYR A C 1
ATOM 771 O O . TYR A 1 97 ? 14.384 2.142 -9.434 1.00 89.31 97 TYR A O 1
ATOM 779 N N . THR A 1 98 ? 15.061 0.380 -8.216 1.00 90.25 98 THR A N 1
ATOM 780 C CA . THR A 1 98 ? 13.883 0.361 -7.324 1.00 90.25 98 THR A CA 1
ATOM 781 C C . THR A 1 98 ? 13.590 1.726 -6.694 1.00 90.25 98 THR A C 1
ATOM 783 O O . THR A 1 98 ? 12.435 2.104 -6.533 1.00 90.25 98 THR A O 1
ATOM 786 N N . SER A 1 99 ? 14.632 2.509 -6.394 1.00 89.25 99 SER A N 1
ATOM 787 C CA . SER A 1 99 ? 14.500 3.849 -5.807 1.00 89.25 99 SER A CA 1
ATOM 788 C C . SER A 1 99 ? 13.778 4.856 -6.708 1.00 89.25 99 SER A C 1
ATOM 790 O O . SER A 1 99 ? 13.223 5.829 -6.208 1.00 89.25 99 SER A O 1
ATOM 792 N N . SER A 1 100 ? 13.784 4.632 -8.024 1.00 91.31 100 SER A N 1
ATOM 793 C CA . SER A 1 100 ? 13.133 5.489 -9.019 1.00 91.31 100 SER A CA 1
ATOM 794 C C . SER A 1 100 ? 11.768 4.959 -9.462 1.00 91.31 100 SER A C 1
ATOM 796 O O . SER A 1 100 ? 11.191 5.522 -10.386 1.00 91.31 100 SER A O 1
ATOM 798 N N . MET A 1 101 ? 11.252 3.900 -8.822 1.00 93.25 101 MET A N 1
ATOM 799 C CA . MET A 1 101 ? 9.944 3.311 -9.120 1.00 93.25 101 MET A CA 1
ATOM 800 C C . MET A 1 101 ? 8.826 4.360 -9.106 1.00 93.25 101 MET A C 1
ATOM 802 O O . MET A 1 101 ? 8.749 5.204 -8.211 1.00 93.25 101 MET A O 1
ATOM 806 N N . PHE A 1 102 ? 7.946 4.314 -10.108 1.00 95.06 102 PHE A N 1
ATOM 807 C CA . PHE A 1 102 ? 6.905 5.323 -10.249 1.00 95.06 102 PHE A CA 1
ATOM 808 C C . PHE A 1 102 ? 5.735 5.073 -9.285 1.00 95.06 102 PHE A C 1
ATOM 810 O O . PHE A 1 102 ? 5.293 3.933 -9.120 1.00 95.06 102 PHE A O 1
ATOM 817 N N . PRO A 1 103 ? 5.132 6.134 -8.712 1.00 94.50 103 PRO A N 1
ATOM 818 C CA . PRO A 1 103 ? 3.918 6.002 -7.905 1.00 94.50 103 PRO A CA 1
ATOM 819 C C . PRO A 1 103 ? 2.747 5.339 -8.649 1.00 94.50 103 PRO A C 1
ATOM 821 O O . PRO A 1 103 ? 1.935 4.642 -8.038 1.00 94.50 103 PRO A O 1
ATOM 824 N N . SER A 1 104 ? 2.672 5.521 -9.973 1.00 95.50 104 SER A N 1
ATOM 825 C CA . SER A 1 104 ? 1.691 4.859 -10.839 1.00 95.50 104 SER A CA 1
ATOM 826 C C . SER A 1 104 ? 1.858 3.344 -10.872 1.00 95.50 104 SER A C 1
ATOM 828 O O . SER A 1 104 ? 0.866 2.644 -11.060 1.00 95.50 104 SER A O 1
ATOM 830 N N . THR A 1 105 ? 3.068 2.825 -10.651 1.00 96.44 105 THR A N 1
ATOM 831 C CA . THR A 1 105 ? 3.342 1.388 -10.676 1.00 96.44 105 THR A CA 1
ATOM 832 C C . THR A 1 105 ? 2.746 0.711 -9.445 1.00 96.44 105 THR A C 1
ATOM 834 O O . THR A 1 105 ? 2.031 -0.277 -9.589 1.00 96.44 105 THR A O 1
ATOM 837 N N . HIS A 1 106 ? 2.929 1.284 -8.244 1.00 95.81 106 HIS A N 1
ATOM 838 C CA . HIS A 1 106 ? 2.266 0.784 -7.028 1.00 95.81 106 HIS A CA 1
ATOM 839 C C . HIS A 1 106 ? 0.743 0.759 -7.203 1.00 95.81 106 HIS A C 1
ATOM 841 O O . HIS A 1 106 ? 0.092 -0.247 -6.921 1.00 95.81 106 HIS A O 1
ATOM 847 N N . HIS A 1 107 ? 0.183 1.855 -7.724 1.00 96.50 107 HIS A N 1
ATOM 848 C CA . HIS A 1 107 ? -1.249 1.972 -7.975 1.00 96.50 107 HIS A CA 1
ATOM 849 C C . HIS A 1 107 ? -1.746 0.929 -8.985 1.00 96.50 107 HIS A C 1
ATOM 851 O O . HIS A 1 107 ? -2.771 0.289 -8.751 1.00 96.50 107 HIS A O 1
ATOM 857 N N . ALA A 1 108 ? -1.019 0.734 -10.089 1.00 96.38 108 ALA A N 1
ATOM 858 C CA . ALA A 1 108 ? -1.373 -0.216 -11.136 1.00 96.38 108 ALA A CA 1
ATOM 859 C C . ALA A 1 108 ? -1.377 -1.659 -10.627 1.00 96.38 108 ALA A C 1
ATOM 861 O O . ALA A 1 108 ? -2.369 -2.354 -10.833 1.00 96.38 108 ALA A O 1
ATOM 862 N N . VAL A 1 109 ? -0.339 -2.073 -9.890 1.00 96.94 109 VAL A N 1
ATOM 863 C CA . VAL A 1 109 ? -0.256 -3.413 -9.288 1.00 96.94 109 VAL A CA 1
ATOM 864 C C . VAL A 1 109 ? -1.439 -3.650 -8.348 1.00 96.94 109 VAL A C 1
ATOM 866 O O . VAL A 1 109 ? -2.173 -4.622 -8.510 1.00 96.94 109 VAL A O 1
ATOM 869 N N . ILE A 1 110 ? -1.713 -2.728 -7.420 1.00 96.69 110 ILE A N 1
ATOM 870 C CA . ILE A 1 110 ? -2.836 -2.882 -6.481 1.00 96.69 110 ILE A CA 1
ATOM 871 C C . ILE A 1 110 ? -4.172 -2.973 -7.234 1.00 96.69 110 ILE A C 1
ATOM 873 O O . ILE A 1 110 ? -4.997 -3.841 -6.944 1.00 96.69 110 ILE A O 1
ATOM 877 N N . ARG A 1 111 ? -4.395 -2.109 -8.231 1.00 95.12 111 ARG A N 1
ATOM 878 C CA . ARG A 1 111 ? -5.631 -2.087 -9.031 1.00 95.12 111 ARG A CA 1
ATOM 879 C C . ARG A 1 111 ? -5.812 -3.345 -9.873 1.00 95.12 111 ARG A C 1
ATOM 881 O O . ARG A 1 111 ? -6.937 -3.839 -9.952 1.00 95.12 111 ARG A O 1
ATOM 888 N N . ALA A 1 112 ? -4.744 -3.846 -10.488 1.00 95.06 112 ALA A N 1
ATOM 889 C CA . ALA A 1 112 ? -4.750 -5.064 -11.290 1.00 95.06 112 ALA A CA 1
ATOM 890 C C . ALA A 1 112 ? -5.220 -6.248 -10.436 1.00 95.06 112 ALA A C 1
ATOM 892 O O . ALA A 1 112 ? -6.264 -6.840 -10.711 1.00 95.06 112 ALA A O 1
ATOM 893 N N . TYR A 1 113 ? -4.550 -6.481 -9.308 1.00 95.56 113 TYR A N 1
ATOM 894 C CA . TYR A 1 113 ? -4.874 -7.575 -8.397 1.00 95.56 113 TYR A CA 1
ATOM 895 C C . TYR A 1 113 ? -6.260 -7.451 -7.753 1.00 95.56 113 TYR A C 1
ATOM 897 O O . TYR A 1 113 ? -6.971 -8.450 -7.617 1.00 95.56 113 TYR A O 1
ATOM 905 N N . LEU A 1 114 ? -6.687 -6.231 -7.400 1.00 93.62 114 LEU A N 1
ATOM 906 C CA . LEU A 1 114 ? -8.047 -5.986 -6.912 1.00 93.62 114 LEU A CA 1
ATOM 907 C C . LEU A 1 114 ? -9.113 -6.315 -7.964 1.00 93.62 114 LEU A C 1
ATOM 909 O O . LEU A 1 114 ? -10.159 -6.861 -7.613 1.00 93.62 114 LEU A O 1
ATOM 913 N N . THR A 1 115 ? -8.857 -5.988 -9.234 1.00 92.00 115 THR A N 1
ATOM 914 C CA . THR A 1 115 ? -9.788 -6.234 -10.349 1.00 92.00 115 THR A CA 1
ATOM 915 C C . THR A 1 115 ? -9.873 -7.722 -10.687 1.00 92.00 115 THR A C 1
ATOM 917 O O . THR A 1 115 ? -10.961 -8.228 -10.958 1.00 92.00 115 THR A O 1
ATOM 920 N N . MET A 1 116 ? -8.744 -8.431 -10.623 1.00 93.06 116 MET A N 1
ATOM 921 C CA . MET A 1 116 ? -8.659 -9.879 -10.848 1.00 93.06 116 MET A CA 1
ATOM 922 C C . MET A 1 116 ? -9.234 -10.697 -9.684 1.00 93.06 116 MET A C 1
ATOM 924 O O . MET A 1 116 ? -9.570 -11.865 -9.855 1.00 93.06 116 MET A O 1
ATOM 928 N N . GLY A 1 117 ? -9.355 -10.100 -8.493 1.00 91.62 117 GLY A N 1
ATOM 929 C CA . GLY A 1 117 ? -9.773 -10.802 -7.279 1.00 91.62 117 GLY A CA 1
ATOM 930 C C . GLY A 1 117 ? -8.680 -11.688 -6.669 1.00 91.62 117 GLY A C 1
ATOM 931 O O . GLY A 1 117 ? -8.978 -12.521 -5.814 1.00 91.62 117 GLY A O 1
ATOM 932 N N . LYS A 1 118 ? -7.411 -11.512 -7.071 1.00 92.75 118 LYS A N 1
ATOM 933 C CA . LYS A 1 118 ? -6.240 -12.239 -6.544 1.00 92.75 118 LYS A CA 1
ATOM 934 C C . LYS A 1 118 ? -5.771 -11.652 -5.208 1.00 92.75 118 LYS A C 1
ATOM 936 O O . LYS A 1 118 ? -4.650 -11.171 -5.055 1.00 92.75 118 LYS A O 1
ATOM 941 N N . TYR A 1 119 ? -6.653 -11.654 -4.215 1.00 92.69 119 TYR A N 1
ATOM 942 C CA . TYR A 1 119 ? -6.387 -10.960 -2.957 1.00 92.69 119 TYR A CA 1
ATOM 943 C C . TYR A 1 119 ? -5.266 -11.584 -2.130 1.00 92.69 119 TYR A C 1
ATOM 945 O O . TYR A 1 119 ? -4.535 -10.851 -1.474 1.00 92.69 119 TYR A O 1
ATOM 953 N N . ASP A 1 120 ? -5.110 -12.905 -2.151 1.00 90.81 120 ASP A N 1
ATOM 954 C CA . ASP A 1 120 ? -4.096 -13.570 -1.326 1.00 90.81 120 ASP A CA 1
ATOM 955 C C . ASP A 1 120 ? -2.678 -13.246 -1.817 1.00 90.81 120 ASP A C 1
ATOM 957 O O . ASP A 1 120 ? -1.811 -12.913 -1.008 1.00 90.81 120 ASP A O 1
ATOM 961 N N . ALA A 1 121 ? -2.474 -13.219 -3.138 1.00 92.00 121 ALA A N 1
ATOM 962 C CA . ALA A 1 121 ? -1.226 -12.770 -3.754 1.00 92.00 121 ALA A CA 1
ATOM 963 C C . ALA A 1 121 ? -0.953 -11.283 -3.465 1.00 92.00 121 ALA A C 1
ATOM 965 O O . ALA A 1 121 ? 0.143 -10.932 -3.028 1.00 92.00 121 ALA A O 1
ATOM 966 N N . LEU A 1 122 ? -1.970 -10.417 -3.584 1.00 94.75 122 LEU A N 1
ATOM 967 C CA . LEU A 1 122 ? -1.845 -9.001 -3.221 1.00 94.75 122 LEU A CA 1
ATOM 968 C C . LEU A 1 122 ? -1.429 -8.818 -1.758 1.00 94.75 122 LEU A C 1
ATOM 970 O O . LEU A 1 122 ? -0.499 -8.072 -1.462 1.00 94.75 122 LEU A O 1
ATOM 974 N N . MET A 1 123 ? -2.093 -9.513 -0.835 1.00 92.75 123 MET A N 1
ATOM 975 C CA . MET A 1 123 ? -1.783 -9.416 0.590 1.00 92.75 123 MET A CA 1
ATOM 976 C C . MET A 1 123 ? -0.400 -9.975 0.918 1.00 92.75 123 MET A C 1
ATOM 978 O O . MET A 1 123 ? 0.256 -9.446 1.814 1.00 92.75 123 MET A O 1
ATOM 982 N N . ARG A 1 124 ? 0.066 -11.001 0.197 1.00 91.75 124 ARG A N 1
ATOM 983 C CA . ARG A 1 124 ? 1.433 -11.511 0.327 1.00 91.75 124 ARG A CA 1
ATOM 984 C C . ARG A 1 124 ? 2.462 -10.470 -0.116 1.00 91.75 124 ARG A C 1
ATOM 986 O O . ARG A 1 124 ? 3.361 -10.179 0.666 1.00 91.75 124 ARG A O 1
ATOM 993 N N . MET A 1 125 ? 2.281 -9.846 -1.283 1.00 92.88 125 MET A N 1
ATOM 994 C CA . MET A 1 125 ? 3.171 -8.776 -1.758 1.00 92.88 125 MET A CA 1
ATOM 995 C C . MET A 1 125 ? 3.207 -7.572 -0.804 1.00 92.88 125 MET A C 1
ATOM 997 O O . MET A 1 125 ? 4.269 -7.021 -0.535 1.00 92.88 125 MET A O 1
ATOM 1001 N N . LEU A 1 126 ? 2.052 -7.159 -0.269 1.00 92.94 126 LEU A N 1
ATOM 1002 C CA . LEU A 1 126 ? 1.963 -6.022 0.657 1.00 92.94 126 LEU A CA 1
ATOM 1003 C C . LEU A 1 126 ? 2.551 -6.329 2.045 1.00 92.94 126 LEU A C 1
ATOM 1005 O O . LEU A 1 126 ? 3.113 -5.444 2.699 1.00 92.94 126 LEU A O 1
ATOM 1009 N N . ASN A 1 127 ? 2.427 -7.578 2.503 1.00 89.44 127 ASN A N 1
ATOM 1010 C CA . ASN A 1 127 ? 3.081 -8.042 3.724 1.00 89.44 127 ASN A CA 1
ATOM 1011 C C . ASN A 1 127 ? 4.605 -8.067 3.549 1.00 89.44 127 ASN A C 1
ATOM 1013 O O . ASN A 1 127 ? 5.327 -7.566 4.414 1.00 89.44 127 ASN A O 1
ATOM 1017 N N . ASP A 1 128 ? 5.089 -8.589 2.421 1.00 89.94 128 ASP A N 1
ATOM 1018 C CA . ASP A 1 128 ? 6.510 -8.657 2.089 1.00 89.94 128 ASP A CA 1
ATOM 1019 C C . ASP A 1 128 ? 7.002 -7.401 1.345 1.00 89.94 128 ASP A C 1
ATOM 1021 O O . ASP A 1 128 ? 7.474 -7.400 0.205 1.00 89.94 128 ASP A O 1
ATOM 1025 N N . ARG A 1 129 ? 6.908 -6.269 2.043 1.00 87.31 129 ARG A N 1
ATOM 1026 C CA . ARG A 1 129 ? 7.337 -4.966 1.516 1.00 87.31 129 ARG A CA 1
ATOM 1027 C C . ARG A 1 129 ? 8.835 -4.879 1.214 1.00 87.31 129 ARG A C 1
ATOM 1029 O O . ARG A 1 129 ? 9.254 -3.972 0.496 1.00 87.31 129 ARG A O 1
ATOM 1036 N N . LEU A 1 130 ? 9.649 -5.760 1.797 1.00 87.62 130 LEU A N 1
ATOM 1037 C CA . LEU A 1 130 ? 11.095 -5.745 1.592 1.00 87.62 130 LEU A CA 1
ATOM 1038 C C . LEU A 1 130 ? 11.435 -6.278 0.203 1.00 87.62 130 LEU A C 1
ATOM 1040 O O . LEU A 1 130 ? 12.183 -5.604 -0.511 1.00 87.62 130 LEU A O 1
ATOM 1044 N N . ASN A 1 131 ? 10.815 -7.394 -0.187 1.00 90.75 131 ASN A N 1
ATOM 1045 C CA . ASN A 1 131 ? 11.096 -8.076 -1.446 1.00 90.75 131 ASN A CA 1
ATOM 1046 C C . ASN A 1 131 ? 10.268 -7.557 -2.630 1.00 90.75 131 ASN A C 1
ATOM 1048 O O . ASN A 1 131 ? 10.754 -7.597 -3.753 1.00 90.75 131 ASN A O 1
ATOM 1052 N N . TYR A 1 132 ? 9.072 -6.995 -2.412 1.00 92.81 132 TYR A N 1
ATOM 1053 C CA . TYR A 1 132 ? 8.246 -6.457 -3.511 1.00 92.81 132 TYR A CA 1
ATOM 1054 C C . TYR A 1 132 ? 8.247 -4.931 -3.608 1.00 92.81 132 TYR A C 1
ATOM 1056 O O . TYR A 1 132 ? 8.070 -4.369 -4.685 1.00 92.81 132 TYR A O 1
ATOM 1064 N N . GLY A 1 133 ? 8.429 -4.226 -2.489 1.00 92.12 133 GLY A N 1
ATOM 1065 C CA . GLY A 1 133 ? 8.450 -2.763 -2.479 1.00 92.12 133 GLY A CA 1
ATOM 1066 C C . GLY A 1 133 ? 7.139 -2.093 -2.908 1.00 92.12 133 GLY A C 1
ATOM 1067 O O . GLY A 1 133 ? 7.185 -0.972 -3.401 1.00 92.12 133 GLY A O 1
ATOM 1068 N N . ILE A 1 134 ? 5.976 -2.738 -2.745 1.00 94.81 134 ILE A N 1
ATOM 1069 C CA . ILE A 1 134 ? 4.672 -2.112 -3.017 1.00 94.81 134 ILE A CA 1
ATOM 1070 C C . ILE A 1 134 ? 4.154 -1.389 -1.774 1.00 94.81 134 ILE A C 1
ATOM 1072 O O . ILE A 1 134 ? 3.835 -2.018 -0.766 1.00 94.81 134 ILE A O 1
ATOM 1076 N N . PHE A 1 135 ? 4.019 -0.065 -1.871 1.00 93.56 135 PHE A N 1
ATOM 1077 C CA . PHE A 1 135 ? 3.542 0.789 -0.783 1.00 93.56 135 PHE A CA 1
ATOM 1078 C C . PHE A 1 135 ? 2.211 1.454 -1.172 1.00 93.56 135 PHE A C 1
ATOM 1080 O O . PHE A 1 135 ? 2.197 2.326 -2.044 1.00 93.56 135 PHE A O 1
ATOM 1087 N N . PRO A 1 136 ? 1.075 1.029 -0.589 1.00 93.69 136 PRO A N 1
ATOM 1088 C CA . PRO A 1 136 ? -0.226 1.607 -0.898 1.00 93.69 136 PRO A CA 1
ATOM 1089 C C . PRO A 1 136 ? -0.359 3.007 -0.297 1.00 93.69 136 PRO A C 1
ATOM 1091 O O . PRO A 1 136 ? -0.166 3.183 0.908 1.00 93.69 136 PRO A O 1
ATOM 1094 N N . ASP A 1 137 ? -0.755 3.972 -1.129 1.00 94.06 137 ASP A N 1
ATOM 1095 C CA . ASP A 1 137 ? -1.154 5.305 -0.675 1.00 94.06 137 ASP A CA 1
ATOM 1096 C C . ASP A 1 137 ? -2.528 5.285 0.018 1.00 94.06 137 ASP A C 1
ATOM 1098 O O . ASP A 1 137 ? -3.254 4.284 -0.024 1.00 94.06 137 ASP A O 1
ATOM 1102 N N . TYR A 1 138 ? -2.902 6.402 0.653 1.00 94.75 138 TYR A N 1
ATOM 1103 C CA . TYR A 1 138 ? -4.183 6.530 1.358 1.00 94.75 138 TYR A CA 1
ATOM 1104 C C . TYR A 1 138 ? -5.384 6.144 0.472 1.00 94.75 138 TYR A C 1
ATOM 1106 O O . TYR A 1 138 ? -6.307 5.471 0.934 1.00 94.75 138 TYR A O 1
ATOM 1114 N N . TYR A 1 139 ? -5.359 6.502 -0.818 1.00 95.81 139 TYR A N 1
ATOM 1115 C CA . TYR A 1 139 ? -6.434 6.214 -1.769 1.00 95.81 139 TYR A CA 1
ATOM 1116 C C . TYR A 1 139 ? -6.535 4.711 -2.073 1.00 95.81 139 TYR A C 1
ATOM 1118 O O . TYR A 1 139 ? -7.624 4.134 -2.002 1.00 95.81 139 TYR A O 1
ATOM 1126 N N . CYS A 1 140 ? -5.410 4.048 -2.366 1.00 95.94 140 CYS A N 1
ATOM 1127 C CA . CYS A 1 140 ? -5.377 2.603 -2.589 1.00 95.94 140 CYS A CA 1
ATOM 1128 C C . CYS A 1 140 ? -5.802 1.838 -1.336 1.00 95.94 140 CYS A C 1
ATOM 1130 O O . CYS A 1 140 ? -6.557 0.872 -1.435 1.00 95.94 140 CYS A O 1
ATOM 1132 N N . SER A 1 141 ? -5.371 2.286 -0.158 1.00 96.25 141 SER A N 1
ATOM 1133 C CA . SER A 1 141 ? -5.777 1.696 1.117 1.00 96.25 141 SER A CA 1
ATOM 1134 C C . SER A 1 141 ? -7.275 1.826 1.362 1.00 96.25 141 SER A C 1
ATOM 1136 O O . SER A 1 141 ? -7.909 0.843 1.741 1.00 96.25 141 SER A O 1
ATOM 1138 N N . ASN A 1 142 ? -7.871 2.984 1.067 1.00 96.19 142 ASN A N 1
ATOM 1139 C CA . ASN A 1 142 ? -9.320 3.177 1.168 1.00 96.19 142 ASN A CA 1
ATOM 1140 C C . ASN A 1 142 ? -10.079 2.245 0.219 1.00 96.19 142 ASN A C 1
ATOM 1142 O O . ASN A 1 142 ? -11.045 1.601 0.628 1.00 96.19 142 ASN A O 1
ATOM 1146 N N . LEU A 1 143 ? -9.605 2.119 -1.024 1.00 95.38 143 LEU A N 1
ATOM 1147 C CA . LEU A 1 143 ? -10.194 1.229 -2.021 1.00 95.38 143 LEU A CA 1
ATOM 1148 C C . LEU A 1 143 ? -10.130 -0.245 -1.591 1.00 95.38 143 LEU A C 1
ATOM 1150 O O . LEU A 1 143 ? -11.126 -0.961 -1.708 1.00 95.38 143 LEU A O 1
ATOM 1154 N N . MET A 1 144 ? -8.975 -0.692 -1.086 1.00 96.38 144 MET A N 1
ATOM 1155 C CA . MET A 1 144 ? -8.787 -2.055 -0.585 1.00 96.38 144 MET A CA 1
ATOM 1156 C C . MET A 1 144 ? -9.675 -2.334 0.630 1.00 96.38 144 MET A C 1
ATOM 1158 O O . MET A 1 144 ? -10.391 -3.333 0.638 1.00 96.38 144 MET A O 1
ATOM 1162 N N . MET A 1 145 ? -9.677 -1.445 1.632 1.00 95.94 145 MET A N 1
ATOM 1163 C CA . MET A 1 145 ? -10.504 -1.605 2.832 1.00 95.94 145 MET A CA 1
ATOM 1164 C C . MET A 1 145 ? -11.995 -1.661 2.485 1.00 95.94 145 MET A C 1
ATOM 1166 O O . MET A 1 145 ? -12.683 -2.576 2.931 1.00 95.94 145 MET A O 1
ATOM 1170 N N . ASP A 1 146 ? -12.502 -0.751 1.646 1.00 95.25 146 ASP A N 1
ATOM 1171 C CA . ASP A 1 146 ? -13.912 -0.754 1.231 1.00 95.25 146 ASP A CA 1
ATOM 1172 C C . ASP A 1 146 ? -14.286 -2.036 0.464 1.00 95.25 146 ASP A C 1
ATOM 1174 O O . ASP A 1 146 ? -15.321 -2.643 0.751 1.00 95.25 146 ASP A O 1
ATOM 1178 N N . GLN A 1 147 ? -13.429 -2.513 -0.450 1.00 94.00 147 GLN A N 1
ATOM 1179 C CA . GLN A 1 147 ? -13.652 -3.777 -1.163 1.00 94.00 147 GLN A CA 1
ATOM 1180 C C . GLN A 1 147 ? -13.681 -4.977 -0.204 1.00 94.00 147 GLN A C 1
ATOM 1182 O O . GLN A 1 147 ? -14.608 -5.788 -0.255 1.00 94.00 147 GLN A O 1
ATOM 1187 N N . PHE A 1 148 ? -12.707 -5.087 0.699 1.00 94.25 148 PHE A N 1
ATOM 1188 C CA . PHE A 1 148 ? -12.638 -6.196 1.649 1.00 94.25 148 PHE A CA 1
ATOM 1189 C C . PHE A 1 148 ? -13.808 -6.187 2.636 1.00 94.25 148 PHE A C 1
ATOM 1191 O O . PHE A 1 148 ? -14.400 -7.236 2.897 1.00 94.25 148 PHE A O 1
ATOM 1198 N N . LEU A 1 149 ? -14.229 -5.013 3.109 1.00 93.19 149 LEU A N 1
ATOM 1199 C CA . LEU A 1 149 ? -15.416 -4.877 3.955 1.00 93.19 149 LEU A CA 1
ATOM 1200 C C . LEU A 1 149 ? -16.699 -5.309 3.225 1.00 93.19 149 LEU A C 1
ATOM 1202 O O . LEU A 1 149 ? -17.515 -6.031 3.804 1.00 93.19 149 LEU A O 1
ATOM 1206 N N . LYS A 1 150 ? -16.867 -4.952 1.942 1.00 90.62 150 LYS A N 1
ATOM 1207 C CA . LYS A 1 150 ? -18.010 -5.393 1.108 1.00 90.62 150 LYS A CA 1
ATOM 1208 C C . LYS A 1 150 ? -18.094 -6.914 0.981 1.00 90.62 150 LYS A C 1
ATOM 1210 O O . LYS A 1 150 ? -19.190 -7.498 0.989 1.00 90.62 150 LYS A O 1
ATOM 1215 N N . GLU A 1 151 ? -16.939 -7.553 0.866 1.00 91.44 151 GLU A N 1
ATOM 1216 C CA . GLU A 1 151 ? -16.806 -9.001 0.731 1.00 91.44 151 GLU A CA 1
ATOM 1217 C C . GLU A 1 151 ? -16.778 -9.744 2.069 1.00 91.44 151 GLU A C 1
ATOM 1219 O O . GLU A 1 151 ? -16.793 -10.972 2.074 1.00 91.44 151 GLU A O 1
ATOM 1224 N N . LYS A 1 152 ? -16.844 -9.019 3.197 1.00 91.19 152 LYS A N 1
ATOM 1225 C CA . LYS A 1 152 ? -16.727 -9.551 4.566 1.00 91.19 152 LYS A CA 1
ATOM 1226 C C . LYS A 1 152 ? -15.370 -10.210 4.852 1.00 91.19 152 LYS A C 1
ATOM 1228 O O . LYS A 1 152 ? -15.266 -11.084 5.708 1.00 91.19 152 LYS A O 1
ATOM 1233 N N . ARG A 1 153 ? -14.325 -9.762 4.159 1.00 91.75 153 ARG A N 1
ATOM 1234 C CA . ARG A 1 153 ? -12.922 -10.139 4.372 1.00 91.75 153 ARG A CA 1
ATOM 1235 C C . ARG A 1 153 ? -12.300 -9.239 5.443 1.00 91.75 153 ARG A C 1
ATOM 1237 O O . ARG A 1 153 ? -11.475 -8.371 5.168 1.00 91.75 153 ARG A O 1
ATOM 1244 N N . TYR A 1 154 ? -12.785 -9.378 6.680 1.00 92.00 154 TYR A N 1
ATOM 1245 C CA . TYR A 1 154 ? -12.432 -8.470 7.781 1.00 92.00 154 TYR A CA 1
ATOM 1246 C C . TYR A 1 154 ? -10.951 -8.551 8.172 1.00 92.00 154 TYR A C 1
ATOM 1248 O O . TYR A 1 154 ? -10.363 -7.535 8.539 1.00 92.00 154 TYR A O 1
ATOM 1256 N N . ARG A 1 155 ? -10.332 -9.733 8.045 1.00 92.31 155 ARG A N 1
ATOM 1257 C CA . ARG A 1 155 ? -8.901 -9.948 8.309 1.00 92.31 155 ARG A CA 1
ATOM 1258 C C . ARG A 1 155 ? -8.032 -9.114 7.374 1.00 92.31 155 ARG A C 1
ATOM 1260 O O . ARG A 1 155 ? -7.137 -8.407 7.825 1.00 92.31 155 ARG A O 1
ATOM 1267 N N . GLU A 1 156 ? -8.298 -9.173 6.078 1.00 93.31 156 GLU A N 1
ATOM 1268 C CA . GLU A 1 156 ? -7.538 -8.448 5.065 1.00 93.31 156 GLU A CA 1
ATOM 1269 C C . GLU A 1 156 ? -7.776 -6.940 5.168 1.00 93.31 156 GLU A C 1
ATOM 1271 O O . GLU A 1 156 ? -6.820 -6.173 5.083 1.00 93.31 156 GLU A O 1
ATOM 1276 N N . ALA A 1 157 ? -9.009 -6.512 5.463 1.00 94.44 157 ALA A N 1
ATOM 1277 C CA . ALA A 1 157 ? -9.309 -5.109 5.747 1.00 94.44 157 ALA A CA 1
ATOM 1278 C C . ALA A 1 157 ? -8.504 -4.579 6.951 1.00 94.44 157 ALA A C 1
ATOM 1280 O O . ALA A 1 157 ? -7.879 -3.521 6.862 1.00 94.44 157 ALA A O 1
ATOM 1281 N N . ALA A 1 158 ? -8.467 -5.328 8.060 1.00 94.56 158 ALA A N 1
ATOM 1282 C CA . ALA A 1 158 ? -7.684 -4.958 9.237 1.00 94.56 158 ALA A CA 1
ATOM 1283 C C . ALA A 1 158 ? -6.180 -4.914 8.927 1.00 94.56 158 ALA A C 1
ATOM 1285 O O . ALA A 1 158 ? -5.504 -3.963 9.312 1.00 94.56 158 ALA A O 1
ATOM 1286 N N . LYS A 1 159 ? -5.650 -5.878 8.164 1.00 93.88 159 LYS A N 1
ATOM 1287 C CA . LYS A 1 159 ? -4.248 -5.853 7.717 1.00 93.88 159 LYS A CA 1
ATOM 1288 C C . LYS A 1 159 ? -3.910 -4.616 6.893 1.00 93.88 159 LYS A C 1
ATOM 1290 O O . LYS A 1 159 ? -2.880 -3.996 7.145 1.00 93.88 159 LYS A O 1
ATOM 1295 N N . VAL A 1 160 ? -4.770 -4.213 5.957 1.00 95.44 160 VAL A N 1
ATOM 1296 C CA . VAL A 1 160 ? -4.551 -2.977 5.190 1.00 95.44 160 VAL A CA 1
ATOM 1297 C C . VAL A 1 160 ? -4.458 -1.762 6.116 1.00 95.44 160 VAL A C 1
ATOM 1299 O O . VAL A 1 160 ? -3.567 -0.931 5.940 1.00 95.44 160 VAL A O 1
ATOM 1302 N N . ALA A 1 161 ? -5.294 -1.694 7.157 1.00 95.44 161 ALA A N 1
ATOM 1303 C CA . ALA A 1 161 ? -5.189 -0.650 8.175 1.00 95.44 161 ALA A CA 1
ATOM 1304 C C . ALA A 1 161 ? -3.849 -0.706 8.937 1.00 95.44 161 ALA A C 1
ATOM 1306 O O . ALA A 1 161 ? -3.236 0.336 9.179 1.00 95.44 161 ALA A O 1
ATOM 1307 N N . THR A 1 162 ? -3.332 -1.904 9.245 1.00 94.25 162 THR A N 1
ATOM 1308 C CA . THR A 1 162 ? -1.995 -2.039 9.853 1.00 94.25 162 THR A CA 1
ATOM 1309 C C . THR A 1 162 ? -0.876 -1.545 8.935 1.00 94.25 162 THR A C 1
ATOM 1311 O O . THR A 1 162 ? 0.101 -0.987 9.424 1.00 94.25 162 THR A O 1
ATOM 1314 N N . PHE A 1 163 ? -1.012 -1.661 7.609 1.00 92.94 163 PHE A N 1
ATOM 1315 C CA . PHE A 1 163 ? -0.018 -1.112 6.680 1.00 92.94 163 PHE A CA 1
ATOM 1316 C C . PHE A 1 163 ? 0.040 0.412 6.718 1.00 92.94 163 PHE A C 1
ATOM 1318 O O . PHE A 1 163 ? 1.126 0.968 6.601 1.00 92.94 163 PHE A O 1
ATOM 1325 N N . GLN A 1 164 ? -1.097 1.087 6.900 1.00 92.88 164 GLN A N 1
ATOM 1326 C CA . GLN A 1 164 ? -1.134 2.543 7.073 1.00 92.88 164 GLN A CA 1
ATOM 1327 C C . GLN A 1 164 ? -0.471 2.966 8.386 1.00 92.88 164 GLN A C 1
ATOM 1329 O O . GLN A 1 164 ? 0.302 3.920 8.415 1.00 92.88 164 GLN A O 1
ATOM 1334 N N . MET A 1 165 ? -0.688 2.192 9.454 1.00 93.50 165 MET A N 1
ATOM 1335 C CA . MET A 1 165 ? 0.023 2.379 10.717 1.00 93.50 165 MET A CA 1
ATOM 1336 C C . MET A 1 165 ? 1.544 2.208 10.559 1.00 93.50 165 MET A C 1
ATOM 1338 O O . MET A 1 165 ? 2.295 3.040 11.061 1.00 93.50 165 MET A O 1
ATOM 1342 N N . LEU A 1 166 ? 1.991 1.182 9.828 1.00 92.19 166 LEU A N 1
ATOM 1343 C CA . LEU A 1 166 ? 3.415 0.901 9.603 1.00 92.19 166 LEU A CA 1
ATOM 1344 C C . LEU A 1 166 ? 4.101 1.898 8.654 1.00 92.19 166 LEU A C 1
ATOM 1346 O O . LEU A 1 166 ? 5.305 2.106 8.738 1.00 92.19 166 LEU A O 1
ATOM 1350 N N . GLN A 1 167 ? 3.350 2.501 7.732 1.00 91.69 167 GLN A N 1
ATOM 1351 C CA . GLN A 1 167 ? 3.841 3.578 6.860 1.00 91.69 167 GLN A CA 1
ATOM 1352 C C . GLN A 1 167 ? 3.780 4.959 7.517 1.00 91.69 167 GLN A C 1
ATOM 1354 O O . GLN A 1 167 ? 4.245 5.940 6.945 1.00 91.69 167 GLN A O 1
ATOM 1359 N N . GLU A 1 168 ? 3.189 5.034 8.703 1.00 91.19 168 GLU A N 1
ATOM 1360 C CA . GLU A 1 168 ? 2.914 6.269 9.415 1.00 91.19 168 GLU A CA 1
ATOM 1361 C C . GLU A 1 168 ? 2.041 7.288 8.653 1.00 91.19 168 GLU A C 1
ATOM 1363 O O . GLU A 1 168 ? 2.132 8.502 8.859 1.00 91.19 168 GLU A O 1
ATOM 1368 N N . ASP A 1 169 ? 1.138 6.786 7.801 1.00 88.25 169 ASP A N 1
ATOM 1369 C CA . ASP A 1 169 ? 0.180 7.596 7.044 1.00 88.25 169 ASP A CA 1
ATOM 1370 C C . ASP A 1 169 ? -1.242 7.434 7.601 1.00 88.25 169 ASP A C 1
ATOM 1372 O O . ASP A 1 169 ? -2.008 6.551 7.227 1.00 88.25 169 ASP A O 1
ATOM 1376 N N . TRP A 1 170 ? -1.595 8.294 8.556 1.00 84.44 170 TRP A N 1
ATOM 1377 C CA . TRP A 1 170 ? -2.916 8.328 9.206 1.00 84.44 170 TRP A CA 1
ATOM 1378 C C . TRP A 1 170 ? -3.563 9.715 9.134 1.00 84.44 170 TRP A C 1
ATOM 1380 O O . TRP A 1 170 ? -4.481 10.042 9.889 1.00 84.44 170 TRP A O 1
ATOM 1390 N N . ARG A 1 171 ? -3.051 10.593 8.266 1.00 87.50 171 ARG A N 1
ATOM 1391 C CA . ARG A 1 171 ? -3.507 11.990 8.202 1.00 87.50 171 ARG A CA 1
ATOM 1392 C C . ARG A 1 171 ? -4.862 12.123 7.525 1.00 87.50 171 ARG A C 1
ATOM 1394 O O . ARG A 1 171 ? -5.591 13.070 7.807 1.00 87.50 171 ARG A O 1
ATOM 1401 N N . HIS A 1 172 ? -5.183 11.200 6.623 1.00 93.75 172 HIS A N 1
ATOM 1402 C CA . HIS A 1 172 ? -6.398 11.278 5.836 1.00 93.75 172 HIS A CA 1
ATOM 1403 C C . HIS A 1 172 ? -7.623 10.791 6.639 1.00 93.75 172 HIS A C 1
ATOM 1405 O O . HIS A 1 172 ? -7.635 9.636 7.077 1.00 93.75 172 HIS A O 1
ATOM 1411 N N . PRO A 1 173 ? -8.683 11.611 6.815 1.00 93.31 173 PRO A N 1
ATOM 1412 C CA . PRO A 1 173 ? -9.815 11.266 7.678 1.00 93.31 173 PRO A CA 1
ATOM 1413 C C . PRO A 1 173 ? -10.526 9.969 7.285 1.00 93.31 173 PRO A C 1
ATOM 1415 O O . PRO A 1 173 ? -10.803 9.142 8.154 1.00 93.31 173 PRO A O 1
ATOM 1418 N N . ILE A 1 174 ? -10.785 9.753 5.986 1.00 95.12 174 ILE A N 1
ATOM 1419 C CA . ILE A 1 174 ? -11.432 8.518 5.507 1.00 95.12 174 ILE A CA 1
ATOM 1420 C C . ILE A 1 174 ? -10.586 7.304 5.891 1.00 95.12 174 ILE A C 1
ATOM 1422 O O . ILE A 1 174 ? -11.124 6.329 6.403 1.00 95.12 174 ILE A O 1
ATOM 1426 N N . THR A 1 175 ? -9.269 7.380 5.703 1.00 95.56 175 THR A N 1
ATOM 1427 C CA . THR A 1 175 ? -8.345 6.270 5.967 1.00 95.56 175 THR A CA 1
ATOM 1428 C C . THR A 1 175 ? -8.319 5.916 7.445 1.00 95.56 175 THR A C 1
ATOM 1430 O O . THR A 1 175 ? -8.413 4.741 7.792 1.00 95.56 175 THR A O 1
ATOM 1433 N N . SER A 1 176 ? -8.294 6.919 8.322 1.00 95.25 176 SER A N 1
ATOM 1434 C CA . SER A 1 176 ? -8.304 6.701 9.768 1.00 95.25 176 SER A CA 1
ATOM 1435 C C . SER A 1 176 ? -9.627 6.118 10.257 1.00 95.25 176 SER A C 1
ATOM 1437 O O . SER A 1 176 ? -9.619 5.088 10.929 1.00 95.25 176 SER A O 1
ATOM 1439 N N . TYR A 1 177 ? -10.776 6.687 9.875 1.00 95.75 177 TYR A N 1
ATOM 1440 C CA . TYR A 1 177 ? -12.074 6.142 10.292 1.00 95.75 177 TYR A CA 1
ATOM 1441 C C . TYR A 1 177 ? -12.348 4.753 9.698 1.00 95.75 177 TYR A C 1
ATOM 1443 O O . TYR A 1 177 ? -12.806 3.862 10.414 1.00 95.75 177 TYR A O 1
ATOM 1451 N N . LEU A 1 178 ? -12.044 4.541 8.414 1.00 95.25 178 LEU A N 1
ATOM 1452 C CA . LEU A 1 178 ? -12.242 3.256 7.740 1.00 95.25 178 LEU A CA 1
ATOM 1453 C C . LEU A 1 178 ? -11.276 2.185 8.268 1.00 95.25 178 LEU A C 1
ATOM 1455 O O . LEU A 1 178 ? -11.664 1.025 8.404 1.00 95.25 178 LEU A O 1
ATOM 1459 N N . GLY A 1 179 ? -10.051 2.570 8.632 1.00 95.94 179 GLY A N 1
ATOM 1460 C CA . GLY A 1 179 ? -9.077 1.691 9.273 1.00 95.94 179 GLY A CA 1
ATOM 1461 C C . GLY A 1 179 ? -9.504 1.271 10.679 1.00 95.94 179 GLY A C 1
ATOM 1462 O O . GLY A 1 179 ? -9.517 0.076 10.976 1.00 95.94 179 GLY A O 1
ATOM 1463 N N . LEU A 1 180 ? -9.963 2.217 11.513 1.00 96.00 180 LEU A N 1
ATOM 1464 C CA . LEU A 1 180 ? -10.573 1.907 12.815 1.00 96.00 180 L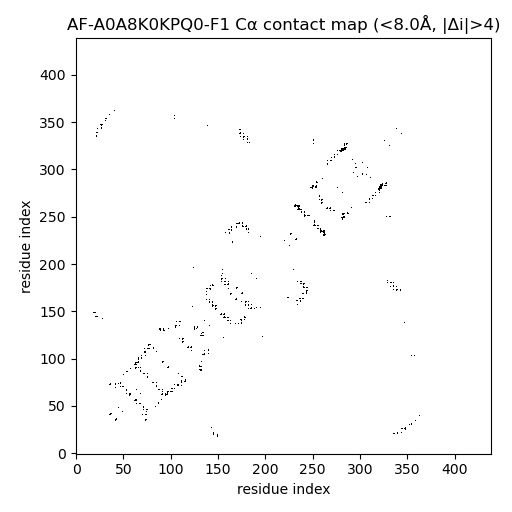EU A CA 1
ATOM 1465 C C . LEU A 1 180 ? -11.766 0.952 12.647 1.00 96.00 180 LEU A C 1
ATOM 1467 O O . LEU A 1 180 ? -11.898 -0.015 13.396 1.00 96.00 180 LEU A O 1
ATOM 1471 N N . PHE A 1 181 ? -12.608 1.186 11.635 1.00 95.62 181 PHE A N 1
ATOM 1472 C CA . PHE A 1 181 ? -13.794 0.366 11.379 1.00 95.62 181 PHE A CA 1
ATOM 1473 C C . PHE A 1 181 ? -13.425 -1.045 10.923 1.00 95.62 181 PHE A C 1
ATOM 1475 O O . PHE A 1 181 ? -14.043 -2.020 11.354 1.00 95.62 181 PHE A O 1
ATOM 1482 N N . SER A 1 182 ? -12.386 -1.165 10.098 1.00 95.25 182 SER A N 1
ATOM 1483 C CA . SER A 1 182 ? -11.847 -2.445 9.637 1.00 95.25 182 SER A CA 1
ATOM 1484 C C . SER A 1 182 ? -11.293 -3.270 10.797 1.00 95.25 182 SER A C 1
ATOM 1486 O O . SER A 1 182 ? -11.656 -4.436 10.951 1.00 95.25 182 SER A O 1
ATOM 1488 N N . CYS A 1 183 ? -10.492 -2.647 11.665 1.00 95.06 183 CYS A N 1
ATOM 1489 C CA . CYS A 1 183 ? -9.957 -3.282 12.867 1.00 95.06 183 CYS A CA 1
ATOM 1490 C C . CYS A 1 183 ? -11.063 -3.694 13.850 1.00 95.06 183 CYS A C 1
ATOM 1492 O O . CYS A 1 183 ? -11.056 -4.823 14.335 1.00 95.06 183 CYS A O 1
ATOM 1494 N N . HIS A 1 184 ? -12.049 -2.826 14.111 1.00 94.00 184 HIS A N 1
ATOM 1495 C CA . HIS A 1 184 ? -13.186 -3.170 14.973 1.00 94.00 184 HIS A CA 1
ATOM 1496 C C . HIS A 1 184 ? -13.985 -4.344 14.390 1.00 94.00 184 HIS A C 1
ATOM 1498 O O . HIS A 1 184 ? -14.298 -5.301 15.096 1.00 94.00 184 HIS A O 1
ATOM 1504 N N . SER A 1 185 ? -14.278 -4.312 13.087 1.00 92.44 185 SER A N 1
ATOM 1505 C CA . SER A 1 185 ? -15.034 -5.376 12.416 1.00 92.44 185 SER A CA 1
ATOM 1506 C C . SER A 1 185 ? -14.335 -6.732 12.502 1.00 92.44 185 SER A C 1
ATOM 1508 O O . SER A 1 185 ? -15.011 -7.752 12.628 1.00 92.44 185 SER A O 1
ATOM 1510 N N . TYR A 1 186 ? -13.000 -6.751 12.464 1.00 91.88 186 TYR A N 1
ATOM 1511 C CA . TYR A 1 186 ? -12.209 -7.961 12.675 1.00 91.88 186 TYR A CA 1
ATOM 1512 C C . TYR A 1 186 ? -12.320 -8.494 14.109 1.00 91.88 186 TYR A C 1
ATOM 1514 O O . TYR A 1 186 ? -12.477 -9.699 14.288 1.00 91.88 186 TYR A O 1
ATOM 1522 N N . LEU A 1 187 ? -12.298 -7.620 15.124 1.00 89.19 187 LEU A N 1
ATOM 1523 C CA . LEU A 1 187 ? -12.464 -8.043 16.520 1.00 89.19 187 LEU A CA 1
ATOM 1524 C C . LEU A 1 187 ? -13.835 -8.673 16.787 1.00 89.19 187 LEU A C 1
ATOM 1526 O O . LEU A 1 187 ? -13.908 -9.680 17.487 1.00 89.19 187 LEU A O 1
ATOM 1530 N N . LEU A 1 188 ? -14.901 -8.121 16.199 1.00 88.12 188 LEU A N 1
ATOM 1531 C CA . LEU A 1 188 ? -16.250 -8.688 16.314 1.00 88.12 188 LEU A CA 1
ATOM 1532 C C . LEU A 1 188 ? -16.403 -10.008 15.547 1.00 88.12 188 LEU A C 1
ATOM 1534 O O . LEU A 1 188 ? -17.136 -10.897 15.971 1.00 88.12 188 LEU A O 1
ATOM 1538 N N . ASN A 1 189 ? -15.729 -10.138 14.402 1.00 84.12 189 ASN A N 1
ATOM 1539 C CA . ASN A 1 189 ? -15.845 -11.287 13.507 1.00 84.12 189 ASN A CA 1
ATOM 1540 C C . ASN A 1 189 ? -14.528 -12.062 13.462 1.00 84.12 189 ASN A C 1
ATOM 1542 O O . ASN A 1 189 ? -13.880 -12.146 12.411 1.00 84.12 189 ASN A O 1
ATOM 1546 N N . LYS A 1 190 ? -14.139 -12.635 14.609 1.00 72.19 190 LYS A N 1
ATOM 1547 C CA . LYS A 1 190 ? -12.949 -13.487 14.711 1.00 72.19 190 LYS A CA 1
ATOM 1548 C C . LYS A 1 190 ? -13.000 -14.562 13.623 1.00 72.19 190 LYS A C 1
ATOM 1550 O O . LYS A 1 190 ? -13.896 -15.405 13.596 1.00 72.19 190 LYS A O 1
ATOM 1555 N N . THR A 1 191 ? -12.050 -14.499 12.699 1.00 66.62 191 THR A N 1
ATOM 1556 C CA . THR A 1 191 ? -11.910 -15.495 11.635 1.00 66.62 191 THR A CA 1
ATOM 1557 C C . THR A 1 191 ? -10.932 -16.564 12.115 1.00 66.62 191 THR A C 1
ATOM 1559 O O . THR A 1 191 ? -9.942 -16.233 12.760 1.00 66.62 191 THR A O 1
ATOM 1562 N N . SER A 1 192 ? -11.196 -17.839 11.814 1.00 63.75 192 SER A N 1
ATOM 1563 C CA . SER A 1 192 ? -10.292 -18.946 12.180 1.00 63.75 192 SER A CA 1
ATOM 1564 C C . SER A 1 192 ? -8.984 -18.946 11.376 1.00 63.75 192 SER A C 1
ATOM 1566 O O . SER A 1 192 ? -8.086 -19.732 11.677 1.00 63.75 192 SER A O 1
ATOM 1568 N N . ASP A 1 193 ? -8.887 -18.108 10.343 1.00 67.75 193 ASP A N 1
ATOM 1569 C CA . ASP A 1 193 ? -7.747 -18.075 9.436 1.00 67.75 193 ASP A CA 1
ATOM 1570 C C . ASP A 1 193 ? -6.516 -17.449 10.114 1.00 67.75 193 ASP A C 1
ATOM 1572 O O . ASP A 1 193 ? -6.628 -16.398 10.757 1.00 67.75 193 ASP A O 1
ATOM 1576 N N . PRO A 1 194 ? -5.324 -18.051 9.952 1.00 74.94 194 PRO A N 1
ATOM 1577 C CA . PRO A 1 194 ? -4.103 -17.595 10.615 1.00 74.94 194 PRO A CA 1
ATOM 1578 C C . PRO A 1 194 ? -3.754 -16.173 10.177 1.00 74.94 194 PRO A C 1
ATOM 1580 O O . PRO A 1 194 ? -3.891 -15.846 9.007 1.00 74.94 194 PRO A O 1
ATOM 1583 N N . TRP A 1 195 ? -3.305 -15.289 11.073 1.00 77.75 195 TRP A N 1
ATOM 1584 C CA . TRP A 1 195 ? -3.028 -13.892 10.705 1.00 77.75 195 TRP A CA 1
ATOM 1585 C C . TRP A 1 195 ? -1.916 -13.765 9.664 1.00 77.75 195 TRP A C 1
ATOM 1587 O O . TRP A 1 195 ? -2.139 -13.118 8.651 1.00 77.75 195 TRP A O 1
ATOM 1597 N N . GLU A 1 196 ? -0.775 -14.425 9.814 1.00 70.56 196 GLU A N 1
ATOM 1598 C CA . GLU A 1 196 ? 0.230 -14.528 8.748 1.00 70.56 196 GLU A CA 1
ATOM 1599 C C . GLU A 1 196 ? 0.010 -15.821 7.946 1.00 70.56 196 GLU A C 1
ATOM 1601 O O . GLU A 1 196 ? -0.485 -16.811 8.478 1.00 70.56 196 GLU A O 1
ATOM 1606 N N . VAL A 1 197 ? 0.311 -15.792 6.647 1.00 59.53 197 VAL A N 1
ATOM 1607 C CA . VAL A 1 197 ? 0.476 -17.021 5.858 1.00 59.53 197 VAL A CA 1
ATOM 1608 C C . VAL A 1 197 ? 1.972 -17.289 5.890 1.00 59.53 197 VAL A C 1
ATOM 1610 O O . VAL A 1 197 ? 2.729 -16.396 5.509 1.00 59.53 197 VAL A O 1
ATOM 1613 N N . GLU A 1 198 ? 2.391 -18.444 6.406 1.00 52.03 198 GLU A N 1
ATOM 1614 C CA . GLU A 1 198 ? 3.802 -18.833 6.402 1.00 52.03 198 GLU A CA 1
ATOM 1615 C C . GLU A 1 198 ? 4.317 -18.758 4.960 1.00 52.03 198 GLU A C 1
ATOM 1617 O O . GLU A 1 198 ? 3.777 -19.394 4.052 1.00 52.03 198 GLU A O 1
ATOM 1622 N N . ILE A 1 199 ? 5.311 -17.898 4.735 1.00 51.00 199 ILE A N 1
ATOM 1623 C CA . ILE A 1 199 ? 6.015 -17.839 3.461 1.00 51.00 199 ILE A CA 1
ATOM 1624 C C . ILE A 1 199 ? 6.901 -19.079 3.466 1.00 51.00 199 ILE A C 1
ATOM 1626 O O . ILE A 1 199 ? 7.913 -19.103 4.162 1.00 51.00 199 ILE A O 1
ATOM 1630 N N . ASN A 1 200 ? 6.489 -20.130 2.757 1.00 42.56 200 ASN A N 1
ATOM 1631 C CA . ASN A 1 200 ? 7.386 -21.245 2.485 1.00 42.56 200 ASN A CA 1
ATOM 1632 C C . ASN A 1 200 ? 8.595 -20.663 1.747 1.00 42.56 200 ASN A C 1
ATOM 1634 O O . ASN A 1 200 ? 8.417 -20.048 0.694 1.00 42.56 200 ASN A O 1
ATOM 1638 N N . GLU A 1 201 ? 9.788 -20.809 2.325 1.00 43.88 201 GLU A N 1
ATOM 1639 C CA . GLU A 1 201 ? 11.046 -20.495 1.651 1.00 43.88 201 GLU A CA 1
ATOM 1640 C C . GLU A 1 201 ? 11.023 -21.225 0.302 1.00 43.88 201 GLU A C 1
ATOM 1642 O O . GLU A 1 201 ? 10.969 -22.453 0.249 1.00 43.88 201 GLU A O 1
ATOM 1647 N N . THR A 1 202 ? 10.933 -20.476 -0.796 1.00 46.41 202 THR A N 1
ATOM 1648 C CA . THR A 1 202 ? 11.056 -21.036 -2.143 1.00 46.41 202 THR A CA 1
ATOM 1649 C C . THR A 1 202 ? 12.433 -21.673 -2.263 1.00 46.41 202 THR A C 1
ATOM 1651 O O . THR A 1 202 ? 13.416 -21.010 -1.938 1.00 46.41 202 THR A O 1
ATOM 1654 N N . ASP A 1 203 ? 12.494 -22.930 -2.715 1.00 45.66 203 ASP A N 1
ATOM 1655 C CA . ASP A 1 203 ? 13.739 -23.668 -2.945 1.00 45.66 203 ASP A CA 1
ATOM 1656 C C . ASP A 1 203 ? 14.709 -22.817 -3.791 1.00 45.66 203 ASP A C 1
ATOM 1658 O O . ASP A 1 203 ? 14.506 -22.616 -4.991 1.00 45.66 203 ASP A O 1
ATOM 1662 N N . GLU A 1 204 ? 15.735 -22.255 -3.145 1.00 48.56 204 GLU A N 1
ATOM 1663 C CA . GLU A 1 204 ? 16.763 -21.441 -3.800 1.00 48.56 204 GLU A CA 1
ATOM 1664 C C . GLU A 1 204 ? 17.607 -22.324 -4.746 1.00 48.56 204 GLU A C 1
ATOM 1666 O O . GLU A 1 204 ? 17.961 -23.449 -4.378 1.00 48.56 204 GLU A O 1
ATOM 1671 N N . PRO A 1 205 ? 17.978 -21.845 -5.949 1.00 50.59 205 PRO A N 1
ATOM 1672 C CA . PRO A 1 205 ? 18.821 -22.602 -6.873 1.00 50.59 205 PRO A CA 1
ATOM 1673 C C . PRO A 1 205 ? 20.208 -22.908 -6.274 1.00 50.59 205 PRO A C 1
ATOM 1675 O O . PRO A 1 205 ? 20.839 -22.061 -5.644 1.00 50.59 205 PRO A O 1
ATOM 1678 N N . GLU A 1 206 ? 20.709 -24.126 -6.512 1.00 58.94 206 GLU A N 1
ATOM 1679 C CA . GLU A 1 206 ? 21.897 -24.727 -5.869 1.00 58.94 206 GLU A CA 1
ATOM 1680 C C . GLU A 1 206 ? 23.242 -23.999 -6.120 1.00 58.94 206 GLU A C 1
ATOM 1682 O O . GLU A 1 206 ? 24.251 -24.342 -5.500 1.00 58.94 206 GLU A O 1
ATOM 1687 N N . GLU A 1 207 ? 23.292 -22.990 -6.999 1.00 57.34 207 GLU A N 1
ATOM 1688 C CA . GLU A 1 207 ? 24.541 -22.403 -7.518 1.00 57.34 207 GLU A CA 1
ATOM 1689 C C . GLU A 1 207 ? 24.920 -21.018 -6.949 1.00 57.34 207 GLU A C 1
ATOM 1691 O O . GLU A 1 207 ? 25.856 -20.381 -7.439 1.00 57.34 207 GLU A O 1
ATOM 1696 N N . GLU A 1 208 ? 24.270 -20.529 -5.890 1.00 58.69 208 GLU A N 1
ATOM 1697 C CA . GLU A 1 208 ? 24.684 -19.267 -5.262 1.00 58.69 208 GLU A CA 1
ATOM 1698 C C . GLU A 1 208 ? 25.836 -19.460 -4.257 1.00 58.69 208 GLU A C 1
ATOM 1700 O O . GLU A 1 208 ? 25.717 -20.132 -3.228 1.00 58.69 208 GLU A O 1
ATOM 1705 N N . VAL A 1 209 ? 26.982 -18.815 -4.515 1.00 62.19 209 VAL A N 1
ATOM 1706 C CA . VAL A 1 209 ? 28.109 -18.757 -3.570 1.00 62.19 209 VAL A CA 1
ATOM 1707 C C . VAL A 1 209 ? 27.708 -17.906 -2.360 1.00 62.19 209 VAL A C 1
ATOM 1709 O O . VAL A 1 209 ? 27.881 -16.687 -2.340 1.00 62.19 209 VAL A O 1
ATOM 1712 N N . LYS A 1 210 ? 27.186 -18.556 -1.315 1.00 65.75 210 LYS A N 1
ATOM 1713 C CA . LYS A 1 210 ? 26.798 -17.902 -0.058 1.00 65.75 210 LYS A CA 1
ATOM 1714 C C . LYS A 1 210 ? 28.034 -17.360 0.671 1.00 65.75 210 LYS A C 1
ATOM 1716 O O . LYS A 1 210 ? 28.737 -18.085 1.380 1.00 65.75 210 LYS A O 1
ATOM 1721 N N . VAL A 1 211 ? 28.293 -16.057 0.551 1.00 68.19 211 VAL A N 1
ATOM 1722 C CA . VAL A 1 211 ? 29.230 -15.355 1.439 1.00 68.19 211 VAL A CA 1
ATOM 1723 C C . VAL A 1 211 ? 28.575 -15.260 2.815 1.00 68.19 211 VAL A C 1
ATOM 1725 O O . VAL A 1 211 ? 27.589 -14.550 2.994 1.00 68.19 211 VAL A O 1
ATOM 1728 N N . ARG A 1 212 ? 29.112 -15.975 3.812 1.00 58.41 212 ARG A N 1
ATOM 1729 C CA . ARG A 1 212 ? 28.629 -15.882 5.199 1.00 58.41 212 ARG A CA 1
ATOM 1730 C C . ARG A 1 212 ? 28.936 -14.500 5.766 1.00 58.41 212 ARG A C 1
ATOM 1732 O O . ARG A 1 212 ? 29.995 -14.271 6.350 1.00 58.41 212 ARG A O 1
ATOM 1739 N N . VAL A 1 213 ? 27.991 -13.583 5.633 1.00 64.69 213 VAL A N 1
ATOM 1740 C CA . VAL A 1 213 ? 27.985 -12.353 6.417 1.00 64.69 213 VAL A CA 1
ATOM 1741 C C . VAL A 1 213 ? 27.576 -12.732 7.840 1.00 64.69 213 VAL A C 1
ATOM 1743 O O . VAL A 1 213 ? 26.630 -13.496 8.038 1.00 64.69 213 VAL A O 1
ATOM 1746 N N . LYS A 1 214 ? 28.297 -12.243 8.858 1.00 62.12 214 LYS A N 1
ATOM 1747 C CA . LYS A 1 214 ? 27.836 -12.383 10.247 1.00 62.12 214 LYS A CA 1
ATOM 1748 C C . LYS A 1 214 ? 26.472 -11.710 10.341 1.00 62.12 214 LYS A C 1
ATOM 1750 O O . LYS A 1 214 ? 26.397 -10.493 10.196 1.00 62.12 214 LYS A O 1
ATOM 1755 N N . TYR A 1 215 ? 25.427 -12.503 10.563 1.00 59.03 215 TYR A N 1
ATOM 1756 C CA . TYR A 1 215 ? 24.068 -12.005 10.721 1.00 59.03 215 TYR A CA 1
ATOM 1757 C C . TYR A 1 215 ? 24.072 -10.910 11.791 1.00 59.03 215 TYR A C 1
ATOM 1759 O O . TYR A 1 215 ? 24.464 -11.154 12.938 1.00 59.03 215 TYR A O 1
ATOM 1767 N N . ILE A 1 216 ? 23.702 -9.687 11.412 1.00 66.00 216 ILE A N 1
ATOM 1768 C CA . ILE A 1 216 ? 23.484 -8.619 12.381 1.00 66.00 216 ILE A CA 1
ATOM 1769 C C . ILE A 1 216 ? 22.190 -8.999 13.087 1.00 66.00 216 ILE A C 1
ATOM 1771 O O . ILE A 1 216 ? 21.103 -8.780 12.565 1.00 66.00 216 ILE A O 1
ATOM 1775 N N . GLN A 1 217 ? 22.299 -9.639 14.250 1.00 60.72 217 GLN A N 1
ATOM 1776 C CA . GLN A 1 217 ? 21.130 -9.854 15.089 1.00 60.72 217 GLN A CA 1
ATOM 1777 C C . GLN A 1 217 ? 20.565 -8.484 15.447 1.00 60.72 217 GLN A C 1
ATOM 1779 O O . GLN A 1 217 ? 21.302 -7.634 15.963 1.00 60.72 217 GLN A O 1
ATOM 1784 N N . ASN A 1 218 ? 19.280 -8.272 15.162 1.00 67.19 218 ASN A N 1
ATOM 1785 C CA . ASN A 1 218 ? 18.599 -7.089 15.649 1.00 67.19 218 ASN A CA 1
ATOM 1786 C C . ASN A 1 218 ? 18.607 -7.162 17.183 1.00 67.19 218 ASN A C 1
ATOM 1788 O O . ASN A 1 218 ? 17.961 -8.017 17.783 1.00 67.19 218 ASN A O 1
ATOM 1792 N N . LYS A 1 219 ? 19.447 -6.339 17.817 1.00 77.00 219 LYS A N 1
ATOM 1793 C CA . LYS A 1 219 ? 19.659 -6.374 19.273 1.00 77.00 219 LYS A CA 1
ATOM 1794 C C . LYS A 1 219 ? 18.494 -5.757 20.039 1.00 77.00 219 LYS A C 1
ATOM 1796 O O . LYS A 1 219 ? 18.404 -5.953 21.247 1.00 77.00 219 LYS A O 1
ATOM 1801 N N . TYR A 1 220 ? 17.658 -4.985 19.352 1.00 79.31 220 TYR A N 1
ATOM 1802 C CA . TYR A 1 220 ? 16.617 -4.178 19.958 1.00 79.31 220 TYR A CA 1
ATOM 1803 C C . TYR A 1 220 ? 15.302 -4.438 19.242 1.00 79.31 220 TYR A C 1
ATOM 1805 O O . TYR A 1 220 ? 15.221 -4.298 18.028 1.00 79.31 220 TYR A O 1
ATOM 1813 N N . PHE A 1 221 ? 14.289 -4.800 20.019 1.00 82.75 221 PHE A N 1
ATOM 1814 C CA . PHE A 1 221 ? 12.915 -4.859 19.553 1.00 82.75 221 PHE A CA 1
ATOM 1815 C C . PHE A 1 221 ? 12.398 -3.426 19.396 1.00 82.75 221 PHE A C 1
ATOM 1817 O O . PHE A 1 221 ? 12.309 -2.696 20.387 1.00 82.75 221 PHE A O 1
ATOM 1824 N N . ASP A 1 222 ? 12.111 -3.008 18.166 1.00 82.56 222 ASP A N 1
ATOM 1825 C CA . ASP A 1 222 ? 11.744 -1.620 17.853 1.00 82.56 222 ASP A CA 1
ATOM 1826 C C . ASP A 1 222 ? 10.270 -1.290 18.124 1.00 82.56 222 ASP A C 1
ATOM 1828 O O . ASP A 1 222 ? 9.851 -0.137 17.995 1.00 82.56 222 ASP A O 1
ATOM 1832 N N . ASP A 1 223 ? 9.483 -2.296 18.522 1.00 85.44 223 ASP A N 1
ATOM 1833 C CA . ASP A 1 223 ? 8.063 -2.161 18.835 1.00 85.44 223 ASP A CA 1
ATOM 1834 C C . ASP A 1 223 ? 7.261 -1.597 17.640 1.00 85.44 223 ASP A C 1
ATOM 1836 O O . ASP A 1 223 ? 6.194 -1.008 17.812 1.00 85.44 223 ASP A O 1
ATOM 1840 N N . HIS A 1 224 ? 7.773 -1.737 16.409 1.00 86.94 224 HIS A N 1
ATOM 1841 C CA . HIS A 1 224 ? 7.157 -1.237 15.184 1.00 86.94 224 HIS A CA 1
ATOM 1842 C C . HIS A 1 224 ? 7.195 -2.254 14.046 1.00 86.94 224 HIS A C 1
ATOM 1844 O O . HIS A 1 224 ? 6.133 -2.767 13.695 1.00 86.94 224 HIS A O 1
ATOM 1850 N N . PHE A 1 225 ? 8.365 -2.567 13.493 1.00 84.19 225 PHE A N 1
ATOM 1851 C CA . PHE A 1 225 ? 8.490 -3.556 12.419 1.00 84.19 225 PHE A CA 1
ATOM 1852 C C . PHE A 1 225 ? 8.648 -4.982 12.950 1.00 84.19 225 PHE A C 1
ATOM 1854 O O . PHE A 1 225 ? 8.305 -5.931 12.246 1.00 84.19 225 PHE A O 1
ATOM 1861 N N . ASP A 1 226 ? 9.088 -5.132 14.201 1.00 83.75 226 ASP A N 1
ATOM 1862 C CA . ASP A 1 226 ? 9.233 -6.435 14.857 1.00 83.75 226 ASP A CA 1
ATOM 1863 C C . ASP A 1 226 ? 7.892 -7.011 15.375 1.00 83.75 226 ASP A C 1
ATOM 1865 O O . ASP A 1 226 ? 7.831 -8.152 15.840 1.00 83.75 226 ASP A O 1
ATOM 1869 N N . LEU A 1 227 ? 6.794 -6.248 15.297 1.00 86.00 227 LEU A N 1
ATOM 1870 C CA . LEU A 1 227 ? 5.473 -6.691 15.749 1.00 86.00 227 LEU A CA 1
ATOM 1871 C C . LEU A 1 227 ? 4.864 -7.727 14.798 1.00 86.00 227 LEU A C 1
ATOM 1873 O O . LEU A 1 227 ? 4.551 -7.429 13.649 1.00 86.00 227 LEU A O 1
ATOM 1877 N N . ARG A 1 228 ? 4.632 -8.935 15.321 1.00 83.38 228 ARG A N 1
ATOM 1878 C CA . ARG A 1 228 ? 3.997 -10.053 14.596 1.00 83.38 228 ARG A CA 1
ATOM 1879 C C . ARG A 1 228 ? 2.627 -10.432 15.140 1.00 83.38 228 ARG A C 1
ATOM 1881 O O . ARG A 1 228 ? 1.778 -10.928 14.402 1.00 83.38 228 ARG A O 1
ATOM 1888 N N . GLU A 1 229 ? 2.395 -10.197 16.430 1.00 86.44 229 GLU A N 1
ATOM 1889 C CA . GLU A 1 229 ? 1.148 -10.606 17.066 1.00 86.44 229 GLU A CA 1
ATOM 1890 C C . GLU A 1 229 ? -0.043 -9.773 16.559 1.00 86.44 229 GLU A C 1
ATOM 1892 O O . GLU A 1 229 ? 0.024 -8.538 16.571 1.00 86.44 229 GLU A O 1
ATOM 1897 N N . PRO A 1 230 ? -1.162 -10.408 16.156 1.00 88.00 230 PRO A N 1
ATOM 1898 C CA . PRO A 1 230 ? -2.282 -9.706 15.525 1.00 88.00 230 PRO A CA 1
ATOM 1899 C C . PRO A 1 230 ? -2.909 -8.657 16.439 1.00 88.00 230 PRO A C 1
ATOM 1901 O O . PRO A 1 230 ? -3.174 -7.536 16.012 1.00 88.00 230 PRO A O 1
ATOM 1904 N N . TYR A 1 231 ? -3.111 -9.000 17.714 1.00 89.19 231 TYR A N 1
ATOM 1905 C CA . TYR A 1 231 ? -3.690 -8.085 18.695 1.00 89.19 231 TYR A CA 1
ATOM 1906 C C . TYR A 1 231 ? -2.761 -6.908 19.001 1.00 89.19 231 TYR A C 1
ATOM 1908 O O . TYR A 1 231 ? -3.248 -5.787 19.112 1.00 89.19 231 TYR A O 1
ATOM 1916 N N . HIS A 1 232 ? -1.439 -7.112 19.014 1.00 91.44 232 HIS A N 1
ATOM 1917 C CA . HIS A 1 232 ? -0.484 -6.012 19.161 1.00 91.44 232 HIS A CA 1
ATOM 1918 C C . HIS A 1 232 ? -0.512 -5.071 17.952 1.00 91.44 232 HIS A C 1
ATOM 1920 O O . HIS A 1 232 ? -0.558 -3.852 18.117 1.00 91.44 232 HIS A O 1
ATOM 1926 N N . LEU A 1 233 ? -0.538 -5.624 16.734 1.00 92.69 233 LEU A N 1
ATOM 1927 C CA . LEU A 1 233 ? -0.633 -4.843 15.498 1.00 92.69 233 LEU A CA 1
ATOM 1928 C C . LEU A 1 233 ? -1.936 -4.040 15.436 1.00 92.69 233 LEU A C 1
ATOM 1930 O O . LEU A 1 233 ? -1.914 -2.842 15.150 1.00 92.69 233 LEU A O 1
ATOM 1934 N N . ILE A 1 234 ? -3.068 -4.675 15.739 1.00 93.88 234 ILE A N 1
ATOM 1935 C CA . ILE A 1 234 ? -4.384 -4.029 15.774 1.00 93.88 234 ILE A CA 1
ATOM 1936 C C . ILE A 1 234 ? -4.445 -2.986 16.888 1.00 93.88 234 ILE A C 1
ATOM 1938 O O . ILE A 1 234 ? -4.890 -1.867 16.645 1.00 93.88 234 ILE A O 1
ATOM 1942 N N . GLY A 1 235 ? -3.957 -3.314 18.085 1.00 94.25 235 GLY A N 1
ATOM 1943 C CA . GLY A 1 235 ? -3.937 -2.410 19.229 1.00 94.25 235 GLY A CA 1
ATOM 1944 C C . GLY A 1 235 ? -3.128 -1.148 18.940 1.00 94.25 235 GLY A C 1
ATOM 1945 O O . GLY A 1 235 ? -3.620 -0.029 19.099 1.00 94.25 235 GLY A O 1
ATOM 1946 N N . LYS A 1 236 ? -1.925 -1.316 18.384 1.00 95.06 236 LYS A N 1
ATOM 1947 C CA . LYS A 1 236 ? -1.100 -0.200 17.917 1.00 95.06 236 LYS A CA 1
ATOM 1948 C C . LYS A 1 236 ? -1.780 0.603 16.804 1.00 95.06 236 LYS A C 1
ATOM 1950 O O . LYS A 1 236 ? -1.714 1.832 16.809 1.00 95.06 236 LYS A O 1
ATOM 1955 N N . THR A 1 237 ? -2.461 -0.072 15.878 1.00 96.19 237 THR A N 1
ATOM 1956 C CA . THR A 1 237 ? -3.226 0.576 14.801 1.00 96.19 237 THR A CA 1
ATOM 1957 C C . THR A 1 237 ? -4.368 1.421 15.358 1.00 96.19 237 THR A C 1
ATOM 1959 O O . THR A 1 237 ? -4.517 2.563 14.935 1.00 96.19 237 THR A O 1
ATOM 1962 N N . PHE A 1 238 ? -5.117 0.937 16.354 1.00 96.00 238 PHE A N 1
ATOM 1963 C CA . PHE A 1 238 ? -6.154 1.736 17.011 1.00 96.00 238 PHE A CA 1
ATOM 1964 C C . PHE A 1 238 ? -5.593 3.012 17.625 1.00 96.00 238 PHE A C 1
ATOM 1966 O O . PHE A 1 238 ? -6.128 4.083 17.361 1.00 96.00 238 PHE A O 1
ATOM 1973 N N . VAL A 1 239 ? -4.495 2.914 18.377 1.00 94.75 239 VAL A N 1
ATOM 1974 C CA . VAL A 1 239 ? -3.839 4.075 18.999 1.00 94.75 239 VAL A CA 1
ATOM 1975 C C . VAL A 1 239 ? -3.356 5.081 17.956 1.00 94.75 239 VAL A C 1
ATOM 1977 O O . VAL A 1 239 ? -3.449 6.288 18.155 1.00 94.75 239 VAL A O 1
ATOM 1980 N N . ILE A 1 240 ? -2.766 4.609 16.859 1.00 94.19 240 ILE A N 1
ATOM 1981 C CA . ILE A 1 240 ? -2.190 5.498 15.850 1.00 94.19 240 ILE A CA 1
ATOM 1982 C C . ILE A 1 240 ? -3.289 6.176 15.030 1.00 94.19 240 ILE A C 1
ATOM 1984 O O . ILE A 1 240 ? -3.255 7.395 14.868 1.00 94.19 240 ILE A O 1
ATOM 1988 N N . LEU A 1 241 ? -4.295 5.426 14.578 1.00 94.50 241 LEU A N 1
ATOM 1989 C CA . LEU A 1 241 ? -5.403 5.989 13.809 1.00 94.50 241 LEU A CA 1
ATOM 1990 C C . LEU A 1 241 ? -6.322 6.865 14.675 1.00 94.50 241 LEU A C 1
ATOM 1992 O O . LEU A 1 241 ? -6.853 7.855 14.175 1.00 94.50 241 LEU A O 1
ATOM 1996 N N . SER A 1 242 ? -6.477 6.573 15.974 1.00 92.00 242 SER A N 1
ATOM 1997 C CA . SER A 1 242 ? -7.280 7.406 16.882 1.00 92.00 242 SER A CA 1
ATOM 1998 C C . SER A 1 242 ? -6.680 8.800 17.087 1.00 92.00 242 SER A C 1
ATOM 2000 O O . SER A 1 242 ? -7.425 9.758 17.271 1.00 92.00 242 SER A O 1
ATOM 2002 N N . LYS A 1 243 ? -5.357 8.970 16.960 1.00 90.25 243 LYS A N 1
ATOM 2003 C CA . LYS A 1 243 ? -4.706 10.294 17.020 1.00 90.25 243 LYS A CA 1
ATOM 2004 C C . LYS A 1 243 ? -5.127 11.236 15.896 1.00 90.25 243 LYS A C 1
ATOM 2006 O O . LYS A 1 243 ? -4.983 12.446 16.049 1.00 90.25 243 LYS A O 1
ATOM 2011 N N . ALA A 1 244 ? -5.626 10.704 14.781 1.00 89.06 244 ALA A N 1
ATOM 2012 C CA . ALA A 1 244 ? -6.165 11.511 13.690 1.00 89.06 244 ALA A CA 1
ATOM 2013 C C . ALA A 1 244 ? -7.541 12.116 14.024 1.00 89.06 244 ALA A C 1
ATOM 2015 O O . ALA A 1 244 ? -7.984 13.043 13.347 1.00 89.06 244 ALA A O 1
ATOM 2016 N N . LEU A 1 245 ? -8.231 11.591 15.044 1.00 90.25 245 LEU A N 1
ATOM 2017 C CA . LEU A 1 245 ? -9.540 12.076 15.470 1.00 90.25 245 LEU A CA 1
ATOM 2018 C C . LEU A 1 245 ? -9.402 13.300 16.398 1.00 90.25 245 LEU A C 1
ATOM 2020 O O . LEU A 1 245 ? -8.379 13.455 17.077 1.00 90.25 245 LEU A O 1
ATOM 2024 N N . PRO A 1 246 ? -10.440 14.157 16.481 1.00 88.31 246 PRO A N 1
ATOM 2025 C CA . PRO A 1 246 ? -10.457 15.294 17.401 1.00 88.31 246 PRO A CA 1
ATOM 2026 C C . PRO A 1 246 ? -10.220 14.873 18.860 1.00 88.31 246 PRO A C 1
ATOM 2028 O O . PRO A 1 246 ? -10.674 13.814 19.280 1.00 88.31 246 PRO A O 1
ATOM 2031 N N . GLU A 1 247 ? -9.536 15.707 19.648 1.00 82.75 247 GLU A N 1
ATOM 2032 C CA . GLU A 1 247 ? -9.156 15.383 21.038 1.00 82.75 247 GLU A CA 1
ATOM 2033 C C . GLU A 1 247 ? -10.357 15.123 21.957 1.00 82.75 247 GLU A C 1
ATOM 2035 O O . GLU A 1 247 ? -10.314 14.212 22.774 1.00 82.75 247 GLU A O 1
ATOM 2040 N N . ASN A 1 248 ? -11.456 15.859 21.772 1.00 82.94 248 ASN A N 1
ATOM 2041 C CA . ASN A 1 248 ? -12.670 15.732 22.591 1.00 82.94 248 ASN A CA 1
ATOM 2042 C C . ASN A 1 248 ? -13.637 14.643 22.088 1.00 82.94 248 ASN A C 1
ATOM 2044 O O . ASN A 1 248 ? -14.828 14.673 22.397 1.00 82.94 248 ASN A O 1
ATOM 2048 N N . ASP A 1 249 ? -13.168 13.727 21.243 1.00 87.38 249 ASP A N 1
ATOM 2049 C CA . ASP A 1 249 ? -14.006 12.698 20.643 1.00 87.38 249 ASP A CA 1
ATOM 2050 C C . ASP A 1 249 ? -14.055 11.430 21.520 1.00 87.38 249 ASP A C 1
ATOM 2052 O O . ASP A 1 249 ? -13.028 10.768 21.681 1.00 87.38 249 ASP A O 1
ATOM 2056 N N . PRO A 1 250 ? -15.228 10.998 22.026 1.00 87.62 250 PRO A N 1
ATOM 2057 C CA . PRO A 1 250 ? -15.317 9.784 22.839 1.00 87.62 250 PRO A CA 1
ATOM 2058 C C . PRO A 1 250 ? -14.911 8.515 22.073 1.00 87.62 250 PRO A C 1
ATOM 2060 O O . PRO A 1 250 ? -14.451 7.542 22.672 1.00 87.62 250 PRO A O 1
ATOM 2063 N N . VAL A 1 251 ? -15.021 8.513 20.738 1.00 90.50 251 VAL A N 1
ATOM 2064 C CA . VAL A 1 251 ? -14.557 7.410 19.883 1.00 90.50 251 VAL A CA 1
ATOM 2065 C C . VAL A 1 251 ? -13.035 7.299 19.928 1.00 90.50 251 VAL A C 1
ATOM 2067 O O . VAL A 1 251 ? -12.508 6.189 20.010 1.00 90.50 251 VAL A O 1
ATOM 2070 N N . ARG A 1 252 ? -12.326 8.436 19.924 1.00 91.75 252 ARG A N 1
ATOM 2071 C CA . ARG A 1 252 ? -10.863 8.475 20.025 1.00 91.75 252 ARG A CA 1
ATOM 2072 C C . ARG A 1 252 ? -10.406 7.843 21.328 1.00 91.75 252 ARG A C 1
ATOM 2074 O O . ARG A 1 252 ? -9.614 6.906 21.290 1.00 91.75 252 ARG A O 1
ATOM 2081 N N . THR A 1 253 ? -10.935 8.322 22.448 1.00 89.69 253 THR A N 1
ATOM 2082 C CA . THR A 1 253 ? -10.527 7.871 23.782 1.00 89.69 253 THR A CA 1
ATOM 2083 C C . THR A 1 253 ? -10.855 6.398 24.003 1.00 89.69 253 THR A C 1
ATOM 2085 O O . THR A 1 253 ? -10.045 5.653 24.550 1.00 89.69 253 THR A O 1
ATOM 2088 N N . THR A 1 254 ? -12.008 5.945 23.497 1.00 91.94 254 THR A N 1
ATOM 2089 C CA . THR A 1 254 ? -12.410 4.535 23.571 1.00 91.94 254 THR A CA 1
ATOM 2090 C C . THR A 1 254 ? -11.447 3.629 22.791 1.00 91.94 254 THR A C 1
ATOM 2092 O O . THR A 1 254 ? -10.960 2.643 23.342 1.00 91.94 254 THR A O 1
ATOM 2095 N N . TYR A 1 255 ? -11.108 3.960 21.537 1.00 93.94 255 TYR A N 1
ATOM 2096 C CA . TYR A 1 255 ? -10.153 3.155 20.758 1.00 93.94 255 TYR A CA 1
ATOM 2097 C C . TYR A 1 255 ? -8.709 3.294 21.231 1.00 93.94 255 TYR A C 1
ATOM 2099 O O . TYR A 1 255 ? -7.944 2.345 21.098 1.00 93.94 255 TYR A O 1
ATOM 2107 N N . GLU A 1 256 ? -8.323 4.432 21.802 1.00 93.44 256 GLU A N 1
ATOM 2108 C CA . GLU A 1 256 ? -7.010 4.590 22.422 1.00 93.44 256 GLU A CA 1
ATOM 2109 C C . GLU A 1 256 ? -6.855 3.658 23.631 1.00 93.44 256 GLU A C 1
ATOM 2111 O O . GLU A 1 256 ? -5.851 2.954 23.738 1.00 93.44 256 GLU A O 1
ATOM 2116 N N . LEU A 1 257 ? -7.877 3.577 24.486 1.00 92.19 257 LEU A N 1
ATOM 2117 C CA . LEU A 1 257 ? -7.904 2.662 25.624 1.00 92.19 257 LEU A CA 1
ATOM 2118 C C . LEU A 1 257 ? -7.854 1.191 25.181 1.00 92.19 257 LEU A C 1
ATOM 2120 O O . LEU A 1 257 ? -6.989 0.443 25.639 1.00 92.19 257 LEU A O 1
ATOM 2124 N N . ILE A 1 258 ? -8.746 0.793 24.262 1.00 92.50 258 ILE A N 1
ATOM 2125 C CA . ILE A 1 258 ? -8.766 -0.566 23.692 1.00 92.50 258 ILE A CA 1
ATOM 2126 C C . ILE A 1 258 ? -7.413 -0.883 23.049 1.00 92.50 258 ILE A C 1
ATOM 2128 O O . ILE A 1 258 ? -6.864 -1.965 23.239 1.00 92.50 258 ILE A O 1
ATOM 2132 N N . GLY A 1 259 ? -6.854 0.073 22.310 1.00 93.69 259 GLY A N 1
ATOM 2133 C CA . GLY A 1 259 ? -5.606 -0.089 21.587 1.00 93.69 259 GLY A CA 1
ATOM 2134 C C . GLY A 1 259 ? -4.403 -0.309 22.500 1.00 93.69 259 GLY A C 1
ATOM 2135 O O . GLY A 1 259 ? -3.641 -1.248 22.277 1.00 93.69 259 GLY A O 1
ATOM 2136 N N . TRP A 1 260 ? -4.246 0.495 23.559 1.00 94.94 260 TRP A N 1
ATOM 2137 C CA . TRP A 1 260 ? -3.152 0.315 24.520 1.00 94.94 260 TRP A CA 1
ATOM 2138 C C . TRP A 1 260 ? -3.249 -0.995 25.299 1.00 94.94 260 TRP A C 1
ATOM 2140 O O . TRP A 1 260 ? -2.214 -1.594 25.592 1.00 94.94 260 TRP A O 1
ATOM 2150 N N . ALA A 1 261 ? -4.466 -1.440 25.609 1.00 91.88 261 ALA A N 1
ATOM 2151 C CA . ALA A 1 261 ? -4.694 -2.702 26.298 1.00 91.88 261 ALA A CA 1
ATOM 2152 C C . ALA A 1 261 ? -4.427 -3.917 25.392 1.00 91.88 261 ALA A C 1
ATOM 2154 O O . ALA A 1 261 ? -3.709 -4.824 25.798 1.00 91.88 261 ALA A O 1
ATOM 2155 N N . LEU A 1 262 ? -4.910 -3.907 24.141 1.00 91.00 262 LEU A N 1
ATOM 2156 C CA . LEU A 1 262 ? -4.612 -4.961 23.158 1.00 91.00 262 LEU A CA 1
ATOM 2157 C C . LEU A 1 262 ? -3.136 -5.028 22.777 1.00 91.00 262 LEU A C 1
ATOM 2159 O O . LEU A 1 262 ? -2.661 -6.077 22.368 1.00 91.00 262 LEU A O 1
ATOM 2163 N N . TYR A 1 263 ? -2.429 -3.908 22.890 1.00 91.12 263 TYR A N 1
ATOM 2164 C CA . TYR A 1 263 ? -0.993 -3.810 22.663 1.00 91.12 263 TYR A CA 1
ATOM 2165 C C . TYR A 1 263 ? -0.156 -4.091 23.925 1.00 91.12 263 TYR A C 1
ATOM 2167 O O . TYR A 1 263 ? 1.059 -3.890 23.924 1.00 91.12 263 TYR A O 1
ATOM 2175 N N . GLU A 1 264 ? -0.799 -4.502 25.022 1.00 90.44 264 GLU A N 1
ATOM 2176 C CA . GLU A 1 264 ? -0.162 -4.841 26.301 1.00 90.44 264 GLU A CA 1
ATOM 2177 C C . GLU A 1 264 ? 0.749 -3.725 26.861 1.00 90.44 264 GLU A C 1
ATOM 2179 O O . GLU A 1 264 ? 1.676 -3.956 27.638 1.00 90.44 264 GLU A O 1
ATOM 2184 N N . LYS A 1 265 ? 0.487 -2.458 26.505 1.00 91.56 265 LYS A N 1
ATOM 2185 C CA . LYS A 1 265 ? 1.190 -1.292 27.067 1.00 91.56 265 LYS A CA 1
ATOM 2186 C C . LYS A 1 265 ? 0.438 -0.783 28.289 1.00 91.56 265 LYS A C 1
ATOM 2188 O O . LYS A 1 265 ? -0.079 0.336 28.309 1.00 91.56 265 LYS A O 1
ATOM 2193 N N . TRP A 1 266 ? 0.414 -1.607 29.334 1.00 91.12 266 TRP A N 1
ATOM 2194 C CA . TRP A 1 266 ? -0.390 -1.395 30.542 1.00 91.12 266 TRP A CA 1
ATOM 2195 C C . TRP A 1 266 ? -0.126 -0.063 31.243 1.00 91.12 266 TRP A C 1
ATOM 2197 O O . TRP A 1 266 ? -1.054 0.541 31.770 1.00 91.12 266 TRP A O 1
ATOM 2207 N N . SER A 1 267 ? 1.113 0.434 31.235 1.00 92.06 267 SER A N 1
ATOM 2208 C CA . SER A 1 267 ? 1.450 1.738 31.822 1.00 92.06 267 SER A CA 1
ATOM 2209 C C . SER A 1 267 ? 0.700 2.892 31.150 1.00 92.06 267 SER A C 1
ATOM 2211 O O . SER A 1 267 ? 0.163 3.755 31.840 1.00 92.06 267 SER A O 1
ATOM 2213 N N . LYS A 1 268 ? 0.604 2.865 29.816 1.00 92.56 268 LYS A N 1
ATOM 2214 C CA . LYS A 1 268 ? -0.132 3.856 29.020 1.00 92.56 268 LYS A CA 1
ATOM 2215 C C . LYS A 1 268 ? -1.640 3.647 29.114 1.00 92.56 268 LYS A C 1
ATOM 2217 O O . LYS A 1 268 ? -2.384 4.606 29.256 1.00 92.56 268 LYS A O 1
ATOM 2222 N N . ALA A 1 269 ? -2.101 2.396 29.117 1.00 90.62 269 ALA A N 1
ATOM 2223 C CA . ALA A 1 269 ? -3.517 2.104 29.329 1.00 90.62 269 ALA A CA 1
ATOM 2224 C C . ALA A 1 269 ? -4.000 2.642 30.694 1.00 90.62 269 ALA A C 1
ATOM 2226 O O . ALA A 1 269 ? -5.032 3.303 30.778 1.00 90.62 269 ALA A O 1
ATOM 2227 N N . LYS A 1 270 ? -3.214 2.434 31.762 1.00 89.81 270 LYS A N 1
ATOM 2228 C CA . LYS A 1 270 ? -3.504 2.955 33.107 1.00 89.81 270 LYS A CA 1
ATOM 2229 C C . LYS A 1 270 ? -3.461 4.485 33.162 1.00 89.81 270 LYS A C 1
ATOM 2231 O O . LYS A 1 270 ? -4.303 5.061 33.844 1.00 89.81 270 LYS A O 1
ATOM 2236 N N . SER A 1 271 ? -2.537 5.146 32.453 1.00 90.31 271 SER A N 1
ATOM 2237 C CA . SER A 1 271 ? -2.498 6.617 32.414 1.00 90.31 271 SER A CA 1
ATOM 2238 C C . SER A 1 271 ? -3.744 7.201 31.752 1.00 90.31 271 SER A C 1
ATOM 2240 O O . SER A 1 271 ? -4.316 8.144 32.286 1.00 90.31 271 SER A O 1
ATOM 2242 N N . VAL A 1 272 ? -4.228 6.586 30.667 1.00 88.25 272 VAL A N 1
ATOM 2243 C CA . VAL A 1 272 ? -5.486 6.990 30.018 1.00 88.25 272 VAL A CA 1
ATOM 2244 C C . VAL A 1 272 ? -6.655 6.879 31.003 1.00 88.25 272 VAL A C 1
ATOM 2246 O O . VAL A 1 272 ? -7.405 7.835 31.175 1.00 88.25 272 VAL A O 1
ATOM 2249 N N . VAL A 1 273 ? -6.775 5.768 31.744 1.00 86.88 273 VAL A N 1
ATOM 2250 C CA . VAL A 1 273 ? -7.824 5.614 32.777 1.00 86.88 273 VAL A CA 1
ATOM 2251 C C . VAL A 1 273 ? -7.694 6.654 33.899 1.00 86.88 273 VAL A C 1
ATOM 2253 O O . VAL A 1 273 ? -8.700 7.157 34.391 1.00 86.88 273 VAL A O 1
ATOM 2256 N N . GLN A 1 274 ? -6.474 7.021 34.296 1.00 86.19 274 GLN A N 1
ATOM 2257 C CA . GLN A 1 274 ? -6.248 8.065 35.302 1.00 86.19 274 GLN A CA 1
ATOM 2258 C C . GLN A 1 274 ? -6.662 9.460 34.815 1.00 86.19 274 GLN A C 1
ATOM 2260 O O . GLN A 1 274 ? -7.265 10.210 35.580 1.00 86.19 274 GLN A O 1
ATOM 2265 N N . GLU A 1 275 ? -6.387 9.802 33.555 1.00 84.88 275 GLU A N 1
ATOM 2266 C CA . GLU A 1 275 ? -6.843 11.057 32.935 1.00 84.88 275 GLU A CA 1
ATOM 2267 C C . GLU A 1 275 ? -8.377 11.127 32.862 1.00 84.88 275 GLU A C 1
ATOM 2269 O O . GLU A 1 275 ? -8.988 12.174 33.101 1.00 84.88 275 GLU A O 1
ATOM 2274 N N . LEU A 1 276 ? -9.011 9.980 32.621 1.00 81.94 276 LEU A N 1
ATOM 2275 C CA . LEU A 1 276 ? -10.462 9.835 32.571 1.00 81.94 276 LEU A CA 1
ATOM 2276 C C . LEU A 1 276 ? -11.141 10.022 33.932 1.00 81.94 276 LEU A C 1
ATOM 2278 O O . LEU A 1 276 ? -12.256 10.526 33.985 1.00 81.94 276 LEU A O 1
ATOM 2282 N N . LEU A 1 277 ? -10.486 9.694 35.050 1.00 77.75 277 LEU A N 1
ATOM 2283 C CA . LEU A 1 277 ? -11.040 9.954 36.390 1.00 77.75 277 LEU A CA 1
ATOM 2284 C C . LEU A 1 277 ? -11.238 11.456 36.671 1.00 77.75 277 LEU A C 1
ATOM 2286 O O . LEU A 1 277 ? -12.025 11.812 37.547 1.00 77.75 277 LEU A O 1
ATOM 2290 N N . GLY A 1 278 ? -10.541 12.333 35.939 1.00 71.38 278 GLY A N 1
ATOM 2291 C CA . GLY A 1 278 ? -10.631 13.787 36.077 1.00 71.38 278 GLY A CA 1
ATOM 2292 C C . GLY A 1 278 ? -11.585 14.486 35.101 1.00 71.38 278 GLY A C 1
ATOM 2293 O O . GLY A 1 278 ? -11.801 15.688 35.255 1.00 71.38 278 GLY A O 1
ATOM 2294 N N . THR A 1 279 ? -12.142 13.785 34.105 1.00 70.31 279 THR A N 1
ATOM 2295 C CA . THR A 1 279 ? -12.939 14.391 33.02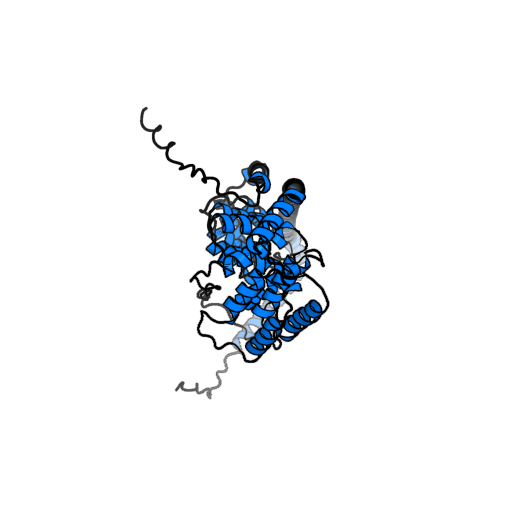1 1.00 70.31 279 THR A CA 1
ATOM 2296 C C . THR A 1 279 ? -14.282 13.665 32.814 1.00 70.31 279 THR A C 1
ATOM 2298 O O . THR A 1 279 ? -14.297 12.449 32.640 1.00 70.31 279 THR A O 1
ATOM 2301 N N . PRO A 1 280 ? -15.433 14.371 32.843 1.00 66.44 280 PRO A N 1
ATOM 2302 C CA . PRO A 1 280 ? -16.740 13.734 32.677 1.00 66.44 280 PRO A CA 1
ATOM 2303 C C . PRO A 1 280 ? -17.028 13.340 31.215 1.00 66.44 280 PRO A C 1
ATOM 2305 O O . PRO A 1 280 ? -16.789 14.124 30.300 1.00 66.44 280 PRO A O 1
ATOM 2308 N N . GLN A 1 281 ? -17.635 12.159 31.031 1.00 61.88 281 GLN A N 1
ATOM 2309 C CA . GLN A 1 281 ? -18.245 11.639 29.787 1.00 61.88 281 GLN A CA 1
ATOM 2310 C C . GLN A 1 281 ? -17.334 11.548 28.545 1.00 61.88 281 GLN A C 1
ATOM 2312 O O . GLN A 1 281 ? -17.628 12.129 27.500 1.00 61.88 281 GLN A O 1
ATOM 2317 N N . CYS A 1 282 ? -16.258 10.761 28.617 1.00 69.69 282 CYS A N 1
ATOM 2318 C CA . CYS A 1 282 ? -15.307 10.617 27.503 1.00 69.69 282 CYS A CA 1
ATOM 2319 C C . CYS A 1 282 ? -15.193 9.203 26.902 1.00 69.69 282 CYS A C 1
ATOM 2321 O O . CYS A 1 282 ? -14.422 9.029 25.961 1.00 69.69 282 CYS A O 1
ATOM 2323 N N . ILE A 1 283 ? -15.923 8.195 27.397 1.00 81.38 283 ILE A N 1
ATOM 2324 C CA . ILE A 1 283 ? -15.795 6.801 26.921 1.00 81.38 283 ILE A CA 1
ATOM 2325 C C . ILE A 1 283 ? -17.160 6.198 26.618 1.00 81.38 283 ILE A C 1
ATOM 2327 O O . ILE A 1 283 ? -18.132 6.464 27.318 1.00 81.38 283 ILE A O 1
ATOM 2331 N N . ILE A 1 284 ? -17.224 5.339 25.605 1.00 84.38 284 ILE A N 1
ATOM 2332 C CA . ILE A 1 284 ? -18.434 4.601 25.234 1.00 84.38 284 ILE A CA 1
ATOM 2333 C C . ILE A 1 284 ? -18.470 3.260 25.976 1.00 84.38 284 ILE A C 1
ATOM 2335 O O . ILE A 1 284 ? -17.507 2.493 25.924 1.00 84.38 284 ILE A O 1
ATOM 2339 N N . SER A 1 285 ? -19.590 2.957 26.639 1.00 84.25 285 SER A N 1
ATOM 2340 C CA . SER A 1 285 ? -19.733 1.766 27.493 1.00 84.25 285 SER A CA 1
ATOM 2341 C C . SER A 1 285 ? -19.537 0.440 26.750 1.00 84.25 285 SER A C 1
ATOM 2343 O O . SER A 1 285 ? -18.891 -0.461 27.277 1.00 84.25 285 SER A O 1
ATOM 2345 N N . GLU A 1 286 ? -20.006 0.335 25.504 1.00 85.06 286 GLU A N 1
ATOM 2346 C CA . GLU A 1 286 ? -19.789 -0.847 24.653 1.00 85.06 286 GLU A CA 1
ATOM 2347 C C . GLU A 1 286 ? -18.295 -1.127 24.422 1.00 85.06 286 GLU A C 1
ATOM 2349 O O . GLU A 1 286 ? -17.881 -2.278 24.369 1.00 85.06 286 GLU A O 1
ATOM 2354 N N . GLY A 1 287 ? -17.456 -0.089 24.335 1.00 84.06 287 GLY A N 1
ATOM 2355 C CA . GLY A 1 287 ? -16.012 -0.273 24.182 1.00 84.06 287 GLY A CA 1
ATOM 2356 C C . GLY A 1 287 ? -15.347 -0.867 25.422 1.00 84.06 287 GLY A C 1
ATOM 2357 O O . GLY A 1 287 ? -14.404 -1.644 25.297 1.00 84.06 287 GLY A O 1
ATOM 2358 N N . VAL A 1 288 ? -15.862 -0.539 26.611 1.00 85.31 288 VAL A N 1
ATOM 2359 C CA . VAL A 1 288 ? -15.420 -1.133 27.881 1.00 85.31 288 VAL A CA 1
ATOM 2360 C C . VAL A 1 288 ? -15.842 -2.598 27.952 1.00 85.31 288 VAL A C 1
ATOM 2362 O O . VAL A 1 288 ? -15.012 -3.442 28.263 1.00 85.31 288 VAL A O 1
ATOM 2365 N N . GLN A 1 289 ? -17.083 -2.913 27.569 1.00 85.75 289 GLN A N 1
ATOM 2366 C CA . GLN A 1 289 ? -17.578 -4.294 27.501 1.00 85.75 289 GLN A CA 1
ATOM 2367 C C . GLN A 1 289 ? -16.766 -5.138 26.514 1.00 85.75 289 GLN A C 1
ATOM 2369 O O . GLN A 1 289 ? -16.305 -6.219 26.862 1.00 85.75 289 GLN A O 1
ATOM 2374 N N . LEU A 1 290 ? -16.508 -4.612 25.311 1.00 85.94 290 LEU A N 1
ATOM 2375 C CA . LEU A 1 290 ? -15.658 -5.271 24.319 1.00 85.94 290 LEU A CA 1
ATOM 2376 C C . LEU A 1 290 ? -14.257 -5.543 24.884 1.00 85.94 290 LEU A C 1
ATOM 2378 O O . LEU A 1 290 ? -13.693 -6.611 24.664 1.00 85.94 290 LEU A O 1
ATOM 2382 N N . LEU A 1 291 ? -13.686 -4.592 25.625 1.00 86.62 291 LEU A N 1
ATOM 2383 C CA . LEU A 1 291 ? -12.374 -4.760 26.241 1.00 86.62 291 LEU A CA 1
ATOM 2384 C C . LEU A 1 291 ? -12.379 -5.823 27.350 1.00 86.62 291 LEU A C 1
ATOM 2386 O O . LEU A 1 291 ? -11.463 -6.643 27.411 1.00 86.62 291 LEU A O 1
ATOM 2390 N N . GLU A 1 292 ? -13.408 -5.831 28.195 1.00 86.25 292 GLU A N 1
ATOM 2391 C CA . GLU A 1 292 ? -13.617 -6.856 29.221 1.00 86.25 292 GLU A CA 1
ATOM 2392 C C . GLU A 1 292 ? -13.784 -8.248 28.602 1.00 86.25 292 GLU A C 1
ATOM 2394 O O . GLU A 1 292 ? -13.193 -9.202 29.099 1.00 86.25 292 GLU A O 1
ATOM 2399 N N . GLU A 1 293 ? -14.505 -8.381 27.486 1.00 86.56 293 GLU A N 1
ATOM 2400 C CA . GLU A 1 293 ? -14.651 -9.648 26.758 1.00 86.56 293 GLU A CA 1
ATOM 2401 C C . GLU A 1 293 ? -13.328 -10.119 26.133 1.00 86.56 293 GLU A C 1
ATOM 2403 O O . GLU A 1 293 ? -12.986 -11.305 26.196 1.00 86.56 293 GLU A O 1
ATOM 2408 N N . LEU A 1 294 ? -12.557 -9.196 25.548 1.00 83.50 294 LEU A N 1
ATOM 2409 C CA . LEU A 1 294 ? -11.271 -9.505 24.918 1.00 83.50 294 LEU A CA 1
ATOM 2410 C C . LEU A 1 294 ? -10.207 -9.921 25.946 1.00 83.50 294 LEU A C 1
ATOM 2412 O O . LEU A 1 294 ? -9.431 -10.836 25.668 1.00 83.50 294 LEU A O 1
ATOM 2416 N N . LEU A 1 295 ? -10.184 -9.293 27.128 1.00 81.44 295 LEU A N 1
ATOM 2417 C CA . LEU A 1 295 ? -9.224 -9.586 28.204 1.00 81.44 295 LEU A CA 1
ATOM 2418 C C . LEU A 1 295 ? -9.697 -10.679 29.181 1.00 81.44 295 LEU A C 1
ATOM 2420 O O . LEU A 1 295 ? -8.866 -11.347 29.800 1.00 81.44 295 LEU A O 1
ATOM 2424 N N . GLY A 1 296 ? -11.013 -10.852 29.335 1.00 69.56 296 GLY A N 1
ATOM 2425 C CA . GLY A 1 296 ? -11.666 -11.787 30.260 1.00 69.56 296 GLY A CA 1
ATOM 2426 C C . GLY A 1 296 ? -11.711 -13.239 29.776 1.00 69.56 296 GLY A C 1
ATOM 2427 O O . GLY A 1 296 ? -11.952 -14.143 30.574 1.00 69.56 296 GLY A O 1
ATOM 2428 N N . GLY A 1 297 ? -11.399 -13.479 28.499 1.00 60.22 297 GLY A N 1
ATOM 2429 C CA . GLY A 1 297 ? -10.989 -14.788 27.998 1.00 60.22 297 GLY A CA 1
ATOM 2430 C C . GLY A 1 297 ? -12.034 -15.541 27.170 1.00 60.22 297 GLY A C 1
ATOM 2431 O O . GLY A 1 297 ? -13.056 -16.002 27.667 1.00 60.22 297 GLY A O 1
ATOM 2432 N N . SER A 1 298 ? -11.683 -15.783 25.904 1.00 46.25 298 SER A N 1
ATOM 2433 C CA . SER A 1 298 ? -12.207 -16.892 25.083 1.00 46.25 298 SER A CA 1
ATOM 2434 C C . SER A 1 298 ? -11.108 -17.847 24.579 1.00 46.25 298 SER A C 1
ATOM 2436 O O . SER A 1 298 ? -11.423 -18.970 24.200 1.00 46.25 298 SER A O 1
ATOM 2438 N N . ASP A 1 299 ? -9.823 -17.465 24.651 1.00 45.78 299 ASP A N 1
ATOM 2439 C CA . ASP A 1 299 ? -8.731 -18.145 23.923 1.00 45.78 299 ASP A CA 1
ATOM 2440 C C . ASP A 1 299 ? -7.696 -18.877 24.816 1.00 45.78 299 ASP A C 1
ATOM 2442 O O . ASP A 1 299 ? -6.600 -19.209 24.372 1.00 45.78 299 ASP A O 1
ATOM 2446 N N . GLY A 1 300 ? -8.006 -19.160 26.087 1.00 43.28 300 GLY A N 1
ATOM 2447 C CA . GLY A 1 300 ? -7.202 -20.074 26.923 1.00 43.28 300 GLY A CA 1
ATOM 2448 C C . GLY A 1 300 ? -5.789 -19.604 27.322 1.00 43.28 300 GLY A C 1
ATOM 2449 O O . GLY A 1 300 ? -5.099 -20.323 28.048 1.00 43.28 300 GLY A O 1
ATOM 2450 N N . LYS A 1 301 ? -5.349 -18.404 26.918 1.00 52.38 301 LYS A N 1
ATOM 2451 C CA . LYS A 1 301 ? -4.174 -17.736 27.501 1.00 52.38 301 LYS A CA 1
ATOM 2452 C C . LYS A 1 301 ? -4.549 -17.191 28.884 1.00 52.38 301 LYS A C 1
ATOM 2454 O O . LYS A 1 301 ? -5.560 -16.513 29.026 1.00 52.38 301 LYS A O 1
ATOM 2459 N N . LYS A 1 302 ? -3.743 -17.496 29.907 1.00 49.50 302 LYS A N 1
ATOM 2460 C CA . LYS A 1 302 ? -3.874 -16.880 31.237 1.00 49.50 302 LYS A CA 1
ATOM 2461 C C . LYS A 1 302 ? -3.691 -15.369 31.091 1.00 49.50 302 LYS A C 1
ATOM 2463 O O . LYS A 1 302 ? -2.631 -14.951 30.627 1.00 49.50 302 LYS A O 1
ATOM 2468 N N . SER A 1 303 ? -4.693 -14.586 31.483 1.00 62.44 303 SER A N 1
ATOM 2469 C CA . SER A 1 303 ? -4.563 -13.134 31.601 1.00 62.44 303 SER A CA 1
ATOM 2470 C C . SER A 1 303 ? -3.399 -12.820 32.546 1.00 62.44 303 SER A C 1
ATOM 2472 O O . SER A 1 303 ? -3.229 -13.482 33.572 1.00 62.44 303 SER A O 1
ATOM 2474 N N . SER A 1 304 ? -2.537 -11.879 32.162 1.00 75.50 304 SER A N 1
ATOM 2475 C CA . SER A 1 304 ? -1.402 -11.479 32.995 1.00 75.50 304 SER A CA 1
ATOM 2476 C C . SER A 1 304 ? -1.896 -10.806 34.283 1.00 75.50 304 SER A C 1
ATOM 2478 O O . SER A 1 304 ? -2.966 -10.197 34.298 1.00 75.50 304 SER A O 1
ATOM 2480 N N . GLU A 1 305 ? -1.106 -10.864 35.363 1.00 81.06 305 GLU A N 1
ATOM 2481 C CA . GLU A 1 305 ? -1.412 -10.139 36.615 1.00 81.06 305 GLU A CA 1
ATOM 2482 C C . GLU A 1 305 ? -1.646 -8.637 36.346 1.00 81.06 305 GLU A C 1
ATOM 2484 O O . GLU A 1 305 ? -2.526 -8.005 36.930 1.00 81.06 305 GLU A O 1
ATOM 2489 N N . GLU A 1 306 ? -0.912 -8.075 35.381 1.00 83.31 306 GLU A N 1
ATOM 2490 C CA . GLU A 1 306 ? -1.042 -6.683 34.949 1.00 83.31 306 GLU A CA 1
ATOM 2491 C C . GLU A 1 306 ? -2.384 -6.386 34.266 1.00 83.31 306 GLU A C 1
ATOM 2493 O O . GLU A 1 306 ? -2.929 -5.294 34.466 1.00 83.31 306 GLU A O 1
ATOM 2498 N N . ALA A 1 307 ? -2.923 -7.343 33.500 1.00 82.62 307 ALA A N 1
ATOM 2499 C CA . ALA A 1 307 ? -4.235 -7.244 32.869 1.00 82.62 307 ALA A CA 1
ATOM 2500 C C . ALA A 1 307 ? -5.358 -7.289 33.914 1.00 82.62 307 ALA A C 1
ATOM 2502 O O . ALA A 1 307 ? -6.283 -6.482 33.848 1.00 82.62 307 ALA A O 1
ATOM 2503 N N . GLU A 1 308 ? -5.260 -8.165 34.919 1.00 83.12 308 GLU A N 1
ATOM 2504 C CA . GLU A 1 308 ? -6.225 -8.208 36.026 1.00 83.12 308 GLU A CA 1
ATOM 2505 C C . GLU A 1 308 ? -6.223 -6.906 36.834 1.00 83.12 308 GLU A C 1
ATOM 2507 O O . GLU A 1 308 ? -7.279 -6.369 37.172 1.00 83.12 308 GLU A O 1
ATOM 2512 N N . ASP A 1 309 ? -5.043 -6.358 37.124 1.00 85.56 309 ASP A N 1
ATOM 2513 C CA . ASP A 1 309 ? -4.915 -5.077 37.820 1.00 85.56 309 ASP A CA 1
ATOM 2514 C C . ASP A 1 309 ? -5.448 -3.904 36.996 1.00 85.56 309 ASP A C 1
ATOM 2516 O O . ASP A 1 309 ? -6.030 -2.965 37.546 1.00 85.56 309 ASP A O 1
ATOM 2520 N N . PHE A 1 310 ? -5.275 -3.950 35.676 1.00 87.62 310 PHE A N 1
ATOM 2521 C CA . PHE A 1 310 ? -5.888 -2.985 34.774 1.00 87.62 310 PHE A CA 1
ATOM 2522 C C . PHE A 1 310 ? -7.419 -3.111 34.761 1.00 87.62 310 PHE A C 1
ATOM 2524 O O . PHE A 1 310 ? -8.091 -2.091 34.879 1.00 87.62 310 PHE A O 1
ATOM 2531 N N . LEU A 1 311 ? -7.980 -4.325 34.713 1.00 85.00 311 LEU A N 1
ATOM 2532 C CA . LEU A 1 311 ? -9.430 -4.547 34.789 1.00 85.00 311 LEU A CA 1
ATOM 2533 C C . LEU A 1 311 ? -10.022 -4.066 36.124 1.00 85.00 311 LEU A C 1
ATOM 2535 O O . LEU A 1 311 ? -11.081 -3.440 36.138 1.00 85.00 311 LEU A O 1
ATOM 2539 N N . LYS A 1 312 ? -9.319 -4.262 37.249 1.00 85.75 312 LYS A N 1
ATOM 2540 C CA . LYS A 1 312 ? -9.719 -3.689 38.549 1.00 85.75 312 LYS A CA 1
ATOM 2541 C C . LYS A 1 312 ? -9.757 -2.161 38.494 1.00 85.75 312 LYS A C 1
ATOM 2543 O O . LYS A 1 312 ? -10.722 -1.560 38.960 1.00 85.75 312 LYS A O 1
ATOM 2548 N N . LEU A 1 313 ? -8.740 -1.528 37.906 1.00 85.81 313 LEU A N 1
ATOM 2549 C CA . LEU A 1 313 ? -8.719 -0.074 37.730 1.00 85.81 313 LEU A CA 1
ATOM 2550 C C . LEU A 1 313 ? -9.855 0.394 36.806 1.00 85.81 313 LEU A C 1
ATOM 2552 O O . LEU A 1 313 ? -10.525 1.375 37.117 1.00 85.81 313 LEU A O 1
ATOM 2556 N N . LEU A 1 314 ? -10.117 -0.325 35.716 1.00 84.94 314 LEU A N 1
ATOM 2557 C CA . LEU A 1 314 ? -11.204 -0.036 34.784 1.00 84.94 314 LEU A CA 1
ATOM 2558 C C . LEU A 1 314 ? -12.571 -0.095 35.482 1.00 84.94 314 LEU A C 1
ATOM 2560 O O . LEU A 1 314 ? -13.373 0.821 35.330 1.00 84.94 314 LEU A O 1
ATOM 2564 N N . SER A 1 315 ? -12.790 -1.097 36.339 1.00 82.44 315 SER A N 1
ATOM 2565 C CA . SER A 1 315 ? -14.019 -1.238 37.133 1.00 82.44 315 SER A CA 1
ATOM 2566 C C . SER A 1 315 ? -14.233 -0.120 38.166 1.00 82.44 315 SER A C 1
ATOM 2568 O O . SER A 1 315 ? -15.344 0.062 38.658 1.00 82.44 315 SER A O 1
ATOM 2570 N N . SER A 1 316 ? -13.184 0.645 38.492 1.00 82.44 316 SER A N 1
ATOM 2571 C CA . SER A 1 316 ? -13.268 1.796 39.400 1.00 82.44 316 SER A CA 1
ATOM 2572 C C . SER A 1 316 ? -13.728 3.093 38.719 1.00 82.44 316 SER A C 1
ATOM 2574 O O . SER A 1 316 ? -13.916 4.101 39.403 1.00 82.44 316 SER A O 1
ATOM 2576 N N . LEU A 1 317 ? -13.924 3.086 37.393 1.00 80.06 317 LEU A N 1
ATOM 2577 C CA . LEU A 1 317 ? -14.422 4.244 36.653 1.00 80.06 317 LEU A CA 1
ATOM 2578 C C . LEU A 1 317 ? -15.856 4.613 37.092 1.00 80.06 317 LEU A C 1
ATOM 2580 O O . LEU A 1 317 ? -16.732 3.745 37.115 1.00 80.06 317 LEU A O 1
ATOM 2584 N N . PRO A 1 318 ? -16.131 5.897 37.398 1.00 74.88 318 PRO A N 1
ATOM 2585 C CA . PRO A 1 318 ? -17.477 6.369 37.700 1.00 74.88 318 PRO A CA 1
ATOM 2586 C C . PRO A 1 318 ? -18.450 6.103 36.549 1.00 74.88 318 PRO A C 1
ATOM 2588 O O . PRO A 1 318 ? -18.113 6.316 35.382 1.00 74.88 318 PRO A O 1
ATOM 2591 N N . SER A 1 319 ? -19.696 5.749 36.879 1.00 71.50 319 SER A N 1
ATOM 2592 C CA . SER A 1 319 ? -20.787 5.617 35.900 1.00 71.50 319 SER A CA 1
ATOM 2593 C C . SER A 1 319 ? -21.002 6.888 35.079 1.00 71.50 319 SER A C 1
ATOM 2595 O O . SER A 1 319 ? -21.385 6.816 33.916 1.00 71.50 319 SER A O 1
ATOM 2597 N N . ASP A 1 320 ? -20.694 8.043 35.667 1.00 66.12 320 ASP A N 1
ATOM 2598 C CA . ASP A 1 320 ? -20.847 9.357 35.044 1.00 66.12 320 ASP A CA 1
ATOM 2599 C C . ASP A 1 320 ? -19.859 9.587 33.885 1.00 66.12 320 ASP A C 1
ATOM 2601 O O . ASP A 1 320 ? -20.079 10.472 33.061 1.00 66.12 320 ASP A O 1
ATOM 2605 N N . ASN A 1 321 ? -18.795 8.780 33.780 1.00 69.00 321 ASN A N 1
ATOM 2606 C CA . ASN A 1 321 ? -17.814 8.861 32.692 1.00 69.00 321 ASN A CA 1
ATOM 2607 C C . ASN A 1 321 ? -18.181 7.996 31.476 1.00 69.00 321 ASN A C 1
ATOM 2609 O O . ASN A 1 321 ? -17.551 8.127 30.422 1.00 69.00 321 ASN A O 1
ATOM 2613 N N . LEU A 1 322 ? -19.192 7.133 31.616 1.00 71.88 322 LEU A N 1
ATOM 2614 C CA . LEU A 1 322 ? -19.635 6.185 30.600 1.00 71.88 322 LEU A CA 1
ATOM 2615 C C . LEU A 1 322 ? -20.812 6.756 29.802 1.00 71.88 322 LEU A C 1
ATOM 2617 O O . LEU A 1 322 ? -21.927 6.912 30.300 1.00 71.88 322 LEU A O 1
ATOM 2621 N N . MET A 1 323 ? -20.588 6.997 28.516 1.00 69.81 323 MET A N 1
ATOM 2622 C CA . MET A 1 323 ? -21.647 7.302 27.563 1.00 69.81 323 MET A CA 1
ATOM 2623 C C . MET A 1 323 ? -22.372 6.010 27.174 1.00 69.81 323 MET A C 1
ATOM 2625 O O . MET A 1 323 ? -21.773 5.110 26.584 1.00 69.81 323 MET A O 1
ATOM 2629 N N . SER A 1 324 ? -23.663 5.925 27.503 1.00 64.00 324 SER A N 1
ATOM 2630 C CA . SER A 1 324 ? -24.483 4.718 27.300 1.00 64.00 324 SER A CA 1
ATOM 2631 C C . SER A 1 324 ? -25.497 4.820 26.149 1.00 64.00 324 SER A C 1
ATOM 2633 O O . SER A 1 324 ? -26.191 3.850 25.868 1.00 64.00 324 SER A O 1
ATOM 2635 N N . GLU A 1 325 ? -25.617 5.975 25.485 1.00 60.50 325 GLU A N 1
ATOM 2636 C CA . GLU A 1 325 ? -26.720 6.237 24.540 1.00 60.50 325 GLU A CA 1
ATOM 2637 C C . GLU A 1 325 ? -26.481 5.736 23.103 1.00 60.50 325 GLU A C 1
ATOM 2639 O O . GLU A 1 325 ? -27.438 5.591 22.345 1.00 60.50 325 GLU A O 1
ATOM 2644 N N . SER A 1 326 ? -25.238 5.446 22.705 1.00 65.81 326 SER A N 1
ATOM 2645 C CA . SER A 1 326 ? -24.899 5.079 21.321 1.00 65.81 326 SER A CA 1
ATOM 2646 C C . SER A 1 326 ? -23.968 3.875 21.256 1.00 65.81 326 SER A C 1
ATOM 2648 O O . SER A 1 326 ? -22.950 3.858 21.949 1.00 65.81 326 SER A O 1
ATOM 2650 N N . SER A 1 327 ? -24.265 2.924 20.364 1.00 83.25 327 SER A N 1
ATOM 2651 C CA . SER A 1 327 ? -23.343 1.829 20.051 1.00 83.25 327 SER A CA 1
ATOM 2652 C C . SER A 1 327 ? -22.038 2.380 19.460 1.00 83.25 327 SER A C 1
ATOM 2654 O O . SER A 1 327 ? -22.074 3.208 18.547 1.00 83.25 327 SER A O 1
ATOM 2656 N N . LEU A 1 328 ? -20.889 1.921 19.967 1.00 88.25 328 LEU A N 1
ATOM 2657 C CA . LEU A 1 328 ? -19.549 2.276 19.490 1.00 88.25 328 LEU A CA 1
ATOM 2658 C C . LEU A 1 328 ? -19.400 1.960 17.999 1.00 88.25 328 LEU A C 1
ATOM 2660 O O . LEU A 1 328 ? -18.847 2.765 17.245 1.00 88.25 328 LEU A O 1
ATOM 2664 N N . PHE A 1 329 ? -19.911 0.802 17.577 1.00 88.31 329 PHE A N 1
ATOM 2665 C CA . PHE A 1 329 ? -19.854 0.359 16.191 1.00 88.31 329 PHE A CA 1
ATOM 2666 C C . PHE A 1 329 ? -20.687 1.259 15.267 1.00 88.31 329 PHE A C 1
ATOM 2668 O O . PHE A 1 329 ? -20.177 1.742 14.254 1.00 88.31 329 PHE A O 1
ATOM 2675 N N . GLU A 1 330 ? -21.941 1.551 15.630 1.00 89.19 330 GLU A N 1
ATOM 2676 C CA . GLU A 1 330 ? -22.809 2.436 14.834 1.00 89.19 330 GLU A CA 1
ATOM 2677 C C . GLU A 1 330 ? -22.318 3.891 14.844 1.00 89.19 330 GLU A C 1
ATOM 2679 O O . GLU A 1 330 ? -22.368 4.573 13.818 1.00 89.19 330 GLU A O 1
ATOM 2684 N N . LEU A 1 331 ? -21.770 4.370 15.965 1.00 91.06 331 LEU A N 1
ATOM 2685 C CA . LEU A 1 331 ? -21.180 5.703 16.032 1.00 91.06 331 LEU A CA 1
ATOM 2686 C C . LEU A 1 331 ? -19.962 5.800 15.112 1.00 91.06 331 LEU A C 1
ATOM 2688 O O . LEU A 1 331 ? -19.867 6.747 14.331 1.00 91.06 331 LEU A O 1
ATOM 2692 N N . LEU A 1 332 ? -19.060 4.815 15.144 1.00 92.31 332 LEU A N 1
ATOM 2693 C CA . LEU A 1 332 ? -17.919 4.782 14.235 1.00 92.31 332 LEU A CA 1
ATOM 2694 C C . LEU A 1 332 ? -18.373 4.726 12.773 1.00 92.31 332 LEU A C 1
ATOM 2696 O O . LEU A 1 332 ? -17.876 5.495 11.955 1.00 92.31 332 LEU A O 1
ATOM 2700 N N . LYS A 1 333 ? -19.354 3.882 12.452 1.00 92.94 333 LYS A N 1
ATOM 2701 C CA . LYS A 1 333 ? -19.941 3.799 11.112 1.00 92.94 333 LYS A CA 1
ATOM 2702 C C . LYS A 1 333 ? -20.491 5.149 10.642 1.00 92.94 333 LYS A C 1
ATOM 2704 O O . LYS A 1 333 ? -20.177 5.572 9.534 1.00 92.94 333 LYS A O 1
ATOM 2709 N N . SER A 1 334 ? -21.221 5.868 11.498 1.00 93.00 334 SER A N 1
ATOM 2710 C CA . SER A 1 334 ? -21.735 7.207 11.174 1.00 93.00 334 SER A CA 1
ATOM 2711 C C . SER A 1 334 ? -20.612 8.224 10.922 1.00 93.00 334 SER A C 1
ATOM 2713 O O . SER A 1 334 ? -20.739 9.106 10.073 1.00 93.00 334 SER A O 1
ATOM 2715 N N . LYS A 1 335 ? -19.472 8.080 11.612 1.00 93.12 335 LYS A N 1
ATOM 2716 C CA . LYS A 1 335 ? -18.286 8.918 11.395 1.00 93.12 335 LYS A CA 1
ATOM 2717 C C . LYS A 1 335 ? -17.559 8.584 10.106 1.00 93.12 335 LYS A C 1
ATOM 2719 O O . LYS A 1 335 ? -17.113 9.511 9.438 1.00 93.12 335 LYS A O 1
ATOM 2724 N N . VAL A 1 336 ? -17.487 7.306 9.730 1.00 94.69 336 VAL A N 1
ATOM 2725 C CA . VAL A 1 336 ? -16.999 6.903 8.403 1.00 94.69 336 VAL A CA 1
ATOM 2726 C C . VAL A 1 336 ? -17.881 7.542 7.331 1.00 94.69 336 VAL A C 1
ATOM 2728 O O . VAL A 1 336 ? -17.362 8.229 6.460 1.00 94.69 336 VAL A O 1
ATOM 2731 N N . GLU A 1 337 ? -19.207 7.401 7.428 1.00 94.62 337 GLU A N 1
ATOM 2732 C CA . GLU A 1 337 ? -20.154 7.987 6.467 1.00 94.62 337 GLU A CA 1
ATOM 2733 C C . GLU A 1 337 ? -20.004 9.514 6.366 1.00 94.62 337 GLU A C 1
ATOM 2735 O O . GLU A 1 337 ? -19.973 10.062 5.263 1.00 94.62 337 GLU A O 1
ATOM 2740 N N . LYS A 1 338 ? -19.832 10.206 7.500 1.00 94.88 338 LYS A N 1
ATOM 2741 C CA . LYS A 1 338 ? -19.573 11.651 7.530 1.00 94.88 338 LYS A CA 1
ATOM 2742 C C . LYS A 1 338 ? -18.235 12.019 6.879 1.00 94.88 338 LYS A C 1
ATOM 2744 O O . LYS A 1 338 ? -18.190 12.929 6.057 1.00 94.88 338 LYS A O 1
ATOM 2749 N N . ALA A 1 339 ? -17.158 11.313 7.221 1.00 94.38 339 ALA A N 1
ATOM 2750 C CA . ALA A 1 339 ? -15.832 11.569 6.665 1.00 94.38 339 ALA A CA 1
ATOM 2751 C C . ALA A 1 339 ? -15.799 11.339 5.149 1.00 94.38 339 ALA A C 1
ATOM 2753 O O . ALA A 1 339 ? -15.175 12.120 4.429 1.00 94.38 339 ALA A O 1
ATOM 2754 N N . VAL A 1 340 ? -16.500 10.312 4.660 1.00 95.06 340 VAL A N 1
ATOM 2755 C CA . VAL A 1 340 ? -16.679 10.079 3.224 1.00 95.06 340 VAL A CA 1
ATOM 2756 C C . VAL A 1 340 ? -17.463 11.233 2.604 1.00 95.06 340 VAL A C 1
ATOM 2758 O O . VAL A 1 340 ? -16.960 11.861 1.682 1.00 95.06 340 VAL A O 1
ATOM 2761 N N . ALA A 1 341 ? -18.625 11.603 3.146 1.00 94.75 341 ALA A N 1
ATOM 2762 C CA . ALA A 1 341 ? -19.439 12.684 2.586 1.00 94.75 341 ALA A CA 1
ATOM 2763 C C . ALA A 1 341 ? -18.687 14.027 2.451 1.00 94.75 341 ALA A C 1
ATOM 2765 O O . ALA A 1 341 ? -18.947 14.785 1.516 1.00 94.75 341 ALA A O 1
ATOM 2766 N N . GLU A 1 342 ? -17.759 14.321 3.365 1.00 95.69 342 GLU A N 1
ATOM 2767 C CA . GLU A 1 342 ? -16.966 15.557 3.365 1.00 95.69 342 GLU A CA 1
ATOM 2768 C C . GLU A 1 342 ? -15.755 15.516 2.415 1.00 95.69 342 GLU A C 1
ATOM 2770 O O . GLU A 1 342 ? -15.453 16.526 1.779 1.00 95.69 342 GLU A O 1
ATOM 2775 N N . ASN A 1 343 ? -15.063 14.375 2.304 1.00 96.19 343 ASN A N 1
ATOM 2776 C CA . ASN A 1 343 ? -13.759 14.294 1.626 1.00 96.19 343 ASN A CA 1
ATOM 2777 C C . ASN A 1 343 ? -13.805 13.560 0.278 1.00 96.19 343 ASN A C 1
ATOM 2779 O O . ASN A 1 343 ? -12.944 13.782 -0.566 1.00 96.19 343 ASN A O 1
ATOM 2783 N N . GLU A 1 344 ? -14.820 12.732 0.023 1.00 94.81 344 GLU A N 1
ATOM 2784 C CA . GLU A 1 344 ? -14.868 11.844 -1.143 1.00 94.81 344 GLU A CA 1
ATOM 2785 C C . GLU A 1 344 ? -14.749 12.591 -2.473 1.00 94.81 344 GLU A C 1
ATOM 2787 O O . GLU A 1 344 ? -14.007 12.179 -3.362 1.00 94.81 344 GLU A O 1
ATOM 2792 N N . LYS A 1 345 ? -15.452 13.719 -2.610 1.00 96.06 345 LYS A N 1
ATOM 2793 C CA . LYS A 1 345 ? -15.386 14.527 -3.830 1.00 96.06 345 LYS A CA 1
ATOM 2794 C C . LYS A 1 345 ? -13.981 15.095 -4.056 1.00 96.06 345 LYS A C 1
ATOM 2796 O O . LYS A 1 345 ? -13.501 15.089 -5.184 1.00 96.06 345 LYS A O 1
ATOM 2801 N N . ILE A 1 346 ? -13.335 15.557 -2.985 1.00 96.81 346 ILE A N 1
ATOM 2802 C CA . ILE A 1 346 ? -11.982 16.122 -3.028 1.00 96.81 346 ILE A CA 1
ATOM 2803 C C . ILE A 1 346 ? -10.985 15.033 -3.436 1.00 96.81 346 ILE A C 1
ATOM 2805 O O . ILE A 1 346 ? -10.158 15.257 -4.316 1.00 96.81 346 ILE A O 1
ATOM 2809 N N . ASP A 1 347 ? -11.104 13.840 -2.855 1.00 96.62 347 ASP A N 1
ATOM 2810 C CA . ASP A 1 347 ? -10.285 12.678 -3.205 1.00 96.62 347 ASP A CA 1
ATOM 2811 C C . ASP A 1 347 ? -10.453 12.271 -4.669 1.00 96.62 347 ASP A C 1
ATOM 2813 O O . ASP A 1 347 ? -9.461 12.008 -5.348 1.00 96.62 347 ASP A O 1
ATOM 2817 N N . ILE A 1 348 ? -11.693 12.232 -5.170 1.00 97.00 348 ILE A N 1
ATOM 2818 C CA . ILE A 1 348 ? -11.987 11.911 -6.572 1.00 97.00 348 ILE A CA 1
ATOM 2819 C C . ILE A 1 348 ? -11.330 12.934 -7.497 1.00 97.00 348 ILE A C 1
ATOM 2821 O O . ILE A 1 348 ? -10.620 12.542 -8.424 1.00 97.00 348 ILE A O 1
ATOM 2825 N N . ASP A 1 349 ? -11.533 14.227 -7.239 1.00 97.31 349 ASP A N 1
ATOM 2826 C CA . ASP A 1 349 ? -10.975 15.303 -8.061 1.00 97.31 349 ASP A CA 1
ATOM 2827 C C . ASP A 1 349 ? -9.433 15.231 -8.067 1.00 97.31 349 ASP A C 1
ATOM 2829 O O . ASP A 1 349 ? -8.817 15.183 -9.138 1.00 97.31 349 ASP A O 1
ATOM 2833 N N . ASN A 1 350 ? -8.812 15.079 -6.891 1.00 96.88 350 ASN A N 1
ATOM 2834 C CA . ASN A 1 350 ? -7.364 14.907 -6.743 1.00 96.88 350 ASN A CA 1
ATOM 2835 C C . ASN A 1 350 ? -6.849 13.659 -7.470 1.00 96.88 350 ASN A C 1
ATOM 2837 O O . ASN A 1 350 ? -5.817 13.707 -8.141 1.00 96.88 350 ASN A O 1
ATOM 2841 N N . GLN A 1 351 ? -7.554 12.532 -7.360 1.00 96.50 351 GLN A N 1
ATOM 2842 C CA . GLN A 1 351 ? -7.144 11.288 -8.001 1.00 96.50 351 GLN A CA 1
ATOM 2843 C C . GLN A 1 351 ? -7.259 11.382 -9.524 1.00 96.50 351 GLN A C 1
ATOM 2845 O O . GLN A 1 351 ? -6.379 10.901 -10.235 1.00 96.50 351 GLN A O 1
ATOM 2850 N N . ILE A 1 352 ? -8.302 12.026 -10.052 1.00 96.62 352 ILE A N 1
ATOM 2851 C CA . ILE A 1 352 ? -8.449 12.265 -11.493 1.00 96.62 352 ILE A CA 1
ATOM 2852 C C . ILE A 1 352 ? -7.293 13.123 -12.016 1.00 96.62 352 ILE A C 1
ATOM 2854 O O . ILE A 1 352 ? -6.734 12.822 -13.075 1.00 96.62 352 ILE A O 1
ATOM 2858 N N . GLU A 1 353 ? -6.915 14.177 -11.293 1.00 96.69 353 GLU A N 1
ATOM 2859 C CA . GLU A 1 353 ? -5.753 14.998 -11.642 1.00 96.69 353 GLU A CA 1
ATOM 2860 C C . GLU A 1 353 ? -4.448 14.197 -11.580 1.00 96.69 353 GLU A C 1
ATOM 2862 O O . GLU A 1 353 ? -3.649 14.260 -12.517 1.00 96.69 353 GLU A O 1
ATOM 2867 N N . LYS A 1 354 ? -4.266 13.379 -10.535 1.00 96.69 354 LYS A N 1
ATOM 2868 C CA . LYS A 1 354 ? -3.097 12.508 -10.350 1.00 96.69 354 LYS A CA 1
ATOM 2869 C C . LYS A 1 354 ? -2.941 11.506 -11.495 1.00 96.69 354 LYS A C 1
ATOM 2871 O O . LYS A 1 354 ? -1.851 11.380 -12.045 1.00 96.69 354 LYS A O 1
ATOM 2876 N N . LEU A 1 355 ? -4.030 10.853 -11.909 1.00 95.56 355 LEU A N 1
ATOM 2877 C CA . LEU A 1 355 ? -4.033 9.907 -13.031 1.00 95.56 355 LEU A CA 1
ATOM 2878 C C . LEU A 1 355 ? -3.623 10.583 -14.348 1.00 95.56 355 LEU A C 1
ATOM 2880 O O . LEU A 1 355 ? -2.776 10.060 -15.070 1.00 95.56 355 LEU A O 1
ATOM 2884 N N . LYS A 1 356 ? -4.157 11.779 -14.632 1.00 94.44 356 LYS A N 1
ATOM 2885 C CA . LYS A 1 356 ? -3.773 12.570 -15.817 1.00 94.44 356 LYS A CA 1
ATOM 2886 C C . LYS A 1 356 ? -2.318 13.037 -15.754 1.00 94.44 356 LYS A C 1
ATOM 2888 O O . LYS A 1 356 ? -1.645 13.109 -16.780 1.00 94.44 356 LYS A O 1
ATOM 2893 N N . ALA A 1 357 ? -1.832 13.396 -14.567 1.00 96.25 357 ALA A N 1
ATOM 2894 C CA . ALA A 1 357 ? -0.446 13.800 -14.369 1.00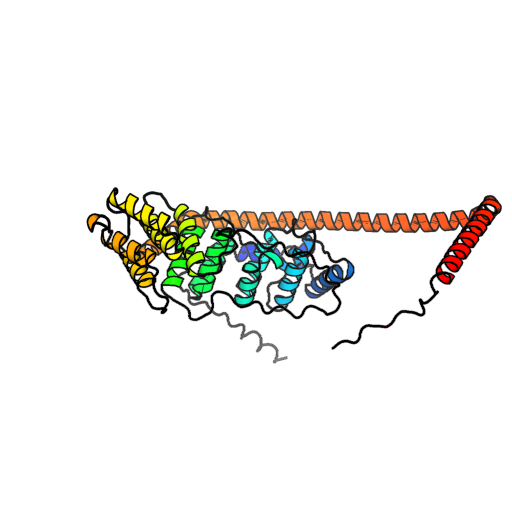 96.25 357 ALA A CA 1
ATOM 2895 C C . ALA A 1 357 ? 0.518 12.630 -14.606 1.00 96.25 357 ALA A C 1
ATOM 2897 O O . ALA A 1 357 ? 1.535 12.817 -15.270 1.00 96.25 357 ALA A O 1
ATOM 2898 N N . TRP A 1 358 ? 0.182 11.427 -14.129 1.00 95.81 358 TRP A N 1
ATOM 2899 C CA . TRP A 1 358 ? 0.966 10.217 -14.379 1.00 95.81 358 TRP A CA 1
ATOM 2900 C C . TRP A 1 358 ? 1.024 9.839 -15.853 1.00 95.81 358 TRP A C 1
ATOM 2902 O O . TRP A 1 358 ? 2.087 9.454 -16.324 1.00 95.81 358 TRP A O 1
ATOM 2912 N N . GLU A 1 359 ? -0.072 9.990 -16.596 1.00 93.44 359 GLU A N 1
ATOM 2913 C CA . GLU A 1 359 ? -0.078 9.745 -18.041 1.00 93.44 359 GLU A CA 1
ATOM 2914 C C . GLU A 1 359 ? 0.892 10.681 -18.776 1.00 93.44 359 GLU A C 1
ATOM 2916 O O . GLU A 1 359 ? 1.775 10.212 -19.490 1.00 93.44 359 GLU A O 1
ATOM 2921 N N . LYS A 1 360 ? 0.822 11.991 -18.506 1.00 93.88 360 LYS A N 1
ATOM 2922 C CA . LYS A 1 360 ? 1.756 12.976 -19.083 1.00 93.88 360 LYS A CA 1
ATOM 2923 C C . LYS A 1 360 ? 3.206 12.727 -18.676 1.00 93.88 360 LYS A C 1
ATOM 2925 O O . LYS A 1 360 ? 4.120 12.906 -19.476 1.00 93.88 360 LYS A O 1
ATOM 2930 N N . PHE A 1 361 ? 3.425 12.372 -17.411 1.00 95.12 361 PHE A N 1
ATOM 2931 C CA . PHE A 1 361 ? 4.755 12.056 -16.904 1.00 95.12 361 PHE A CA 1
ATOM 2932 C C . PHE A 1 361 ? 5.327 10.829 -17.617 1.00 95.12 361 PHE A C 1
ATOM 2934 O O . PHE A 1 361 ? 6.447 10.884 -18.109 1.00 95.12 361 PHE A O 1
ATOM 2941 N N . ARG A 1 362 ? 4.532 9.767 -17.762 1.00 94.06 362 ARG A N 1
ATOM 2942 C CA . ARG A 1 362 ? 4.918 8.558 -18.488 1.00 94.06 362 ARG A CA 1
ATOM 2943 C C . ARG A 1 362 ? 5.264 8.847 -19.945 1.00 94.06 362 ARG A C 1
ATOM 2945 O O . ARG A 1 362 ? 6.296 8.380 -20.403 1.00 94.06 362 ARG A O 1
ATOM 2952 N N . GLU A 1 363 ? 4.441 9.613 -20.662 1.00 93.06 363 GLU A N 1
ATOM 2953 C CA . GLU A 1 363 ? 4.728 9.997 -22.054 1.00 93.06 363 GLU A CA 1
ATOM 2954 C C . GLU A 1 363 ? 6.092 10.688 -22.170 1.00 93.06 363 GLU A C 1
ATOM 2956 O O . GLU A 1 363 ? 6.913 10.311 -23.004 1.00 93.06 363 GLU A O 1
ATOM 2961 N N . LYS A 1 364 ? 6.372 11.630 -21.266 1.00 95.12 364 LYS A N 1
ATOM 2962 C CA . LYS A 1 364 ? 7.655 12.330 -21.212 1.00 95.12 364 LYS A CA 1
ATOM 2963 C C . LYS A 1 364 ? 8.830 11.390 -20.915 1.00 95.12 364 LYS A C 1
ATOM 2965 O O . LYS A 1 364 ? 9.864 11.495 -21.569 1.00 95.12 364 LYS A O 1
ATOM 2970 N N . GLU A 1 365 ? 8.705 10.499 -19.935 1.00 94.31 365 GLU A N 1
ATOM 2971 C CA . GLU A 1 365 ? 9.791 9.572 -19.583 1.00 94.31 365 GLU A CA 1
ATOM 2972 C C . GLU A 1 365 ? 10.060 8.563 -20.709 1.00 94.31 365 GLU A C 1
ATOM 2974 O O . GLU A 1 365 ? 11.216 8.265 -21.000 1.00 94.31 365 GLU A O 1
ATOM 2979 N N . VAL A 1 366 ? 9.018 8.115 -21.418 1.00 93.81 366 VAL A N 1
ATOM 2980 C CA . VAL A 1 366 ? 9.157 7.278 -22.621 1.00 93.81 366 VAL A CA 1
ATOM 2981 C C . VAL A 1 366 ? 9.896 8.022 -23.736 1.00 93.81 366 VAL A C 1
ATOM 2983 O O . VAL A 1 366 ? 10.759 7.441 -24.393 1.00 93.81 366 VAL A O 1
ATOM 2986 N N . GLU A 1 367 ? 9.600 9.306 -23.954 1.00 93.62 367 GLU A N 1
ATOM 2987 C CA . GLU A 1 367 ? 10.327 10.130 -24.928 1.00 93.62 367 GLU A CA 1
ATOM 2988 C C . GLU A 1 367 ? 11.808 10.284 -24.560 1.00 93.62 367 GLU A C 1
ATOM 2990 O O . GLU A 1 367 ? 12.676 10.117 -25.421 1.00 93.62 367 GLU A O 1
ATOM 2995 N N . ILE A 1 368 ? 12.105 10.548 -23.285 1.00 93.25 368 ILE A N 1
ATOM 2996 C CA . ILE A 1 368 ? 13.479 10.663 -22.776 1.00 93.25 368 ILE A CA 1
ATOM 2997 C C . ILE A 1 368 ? 14.238 9.349 -22.976 1.00 93.25 368 ILE A C 1
ATOM 2999 O O . ILE A 1 368 ? 15.357 9.361 -23.496 1.00 93.25 368 ILE A O 1
ATOM 3003 N N . GLU A 1 369 ? 13.631 8.219 -22.617 1.00 91.56 369 GLU A N 1
ATOM 3004 C CA . GLU A 1 369 ? 14.247 6.902 -22.778 1.00 91.56 369 GLU A CA 1
ATOM 3005 C C . GLU A 1 369 ? 14.501 6.585 -24.258 1.00 91.56 369 GLU A C 1
ATOM 3007 O O . GLU A 1 369 ? 15.598 6.174 -24.642 1.00 91.56 369 GLU A O 1
ATOM 3012 N N . ALA A 1 370 ? 13.536 6.884 -25.133 1.00 90.69 370 ALA A N 1
ATOM 3013 C CA . ALA A 1 370 ? 13.692 6.713 -26.573 1.00 90.69 370 ALA A CA 1
ATOM 3014 C C . ALA A 1 370 ? 14.825 7.583 -27.149 1.00 90.69 370 ALA A C 1
ATOM 3016 O O . ALA A 1 370 ? 15.562 7.144 -28.038 1.00 90.69 370 ALA A O 1
ATOM 3017 N N . GLU A 1 371 ? 14.994 8.816 -26.668 1.00 93.88 371 GLU A N 1
ATOM 3018 C CA . GLU A 1 371 ? 16.125 9.662 -27.050 1.00 93.88 371 GLU A CA 1
ATOM 3019 C C . GLU A 1 371 ? 17.466 9.115 -26.561 1.00 93.88 371 GLU A C 1
ATOM 3021 O O . GLU A 1 371 ? 18.447 9.161 -27.310 1.00 93.88 371 GLU A O 1
ATOM 3026 N N . ASN A 1 372 ? 17.524 8.605 -25.331 1.00 90.56 372 ASN A N 1
ATOM 3027 C CA . ASN A 1 372 ? 18.735 8.015 -24.766 1.00 90.56 372 ASN A CA 1
ATOM 3028 C C . ASN A 1 372 ? 19.161 6.782 -25.569 1.00 90.56 372 ASN A C 1
ATOM 3030 O O . ASN A 1 372 ? 20.297 6.733 -26.041 1.00 90.56 372 ASN A O 1
ATOM 3034 N N . LEU A 1 373 ? 18.225 5.880 -25.874 1.00 89.50 373 LEU A N 1
ATOM 3035 C CA . LEU A 1 373 ? 18.473 4.711 -26.724 1.00 89.50 373 LEU A CA 1
ATOM 3036 C C . LEU A 1 373 ? 18.952 5.101 -28.132 1.00 89.50 373 LEU A C 1
ATOM 3038 O O . LEU A 1 373 ? 19.867 4.486 -28.687 1.00 89.50 373 LEU A O 1
ATOM 3042 N N . ARG A 1 374 ? 18.388 6.163 -28.727 1.00 92.56 374 ARG A N 1
ATOM 3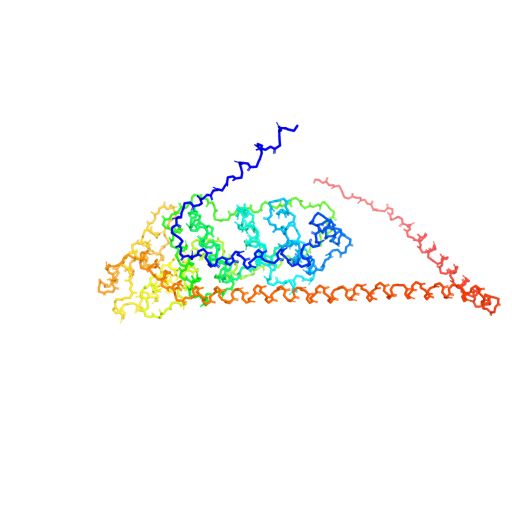043 C CA . ARG A 1 374 ? 18.869 6.690 -30.019 1.00 92.56 374 ARG A CA 1
ATOM 3044 C C . ARG A 1 374 ? 20.306 7.199 -29.920 1.00 92.56 374 ARG A C 1
ATOM 3046 O O . ARG A 1 374 ? 21.104 6.910 -30.812 1.00 92.56 374 ARG A O 1
ATOM 3053 N N . LYS A 1 375 ? 20.643 7.948 -28.864 1.00 92.81 375 LYS A N 1
ATOM 3054 C CA . LYS A 1 375 ? 22.005 8.460 -28.629 1.00 92.81 375 LYS A CA 1
ATOM 3055 C C . LYS A 1 375 ? 22.996 7.312 -28.446 1.00 92.81 375 LYS A C 1
ATOM 3057 O O . LYS A 1 375 ? 24.059 7.348 -29.060 1.00 92.81 375 LYS A O 1
ATOM 3062 N N . GLU A 1 376 ? 22.632 6.284 -27.683 1.00 90.94 376 GLU A N 1
ATOM 3063 C CA . GLU A 1 376 ? 23.449 5.083 -27.482 1.00 90.94 376 GLU A CA 1
ATOM 3064 C C . GLU A 1 376 ? 23.686 4.328 -28.792 1.00 90.94 376 GLU A C 1
ATOM 3066 O O . GLU A 1 376 ? 24.831 4.031 -29.129 1.00 90.94 376 GLU A O 1
ATOM 3071 N N . SER A 1 377 ? 22.641 4.105 -29.596 1.00 90.81 377 SER A N 1
ATOM 3072 C CA . SER A 1 377 ? 22.780 3.459 -30.909 1.00 90.81 377 SER A CA 1
ATOM 3073 C C . SER A 1 377 ? 23.674 4.259 -31.864 1.00 90.81 377 SER A C 1
ATOM 3075 O O . SER A 1 377 ? 24.484 3.688 -32.596 1.00 90.81 377 SER A O 1
ATOM 3077 N N . ILE A 1 378 ? 23.562 5.593 -31.862 1.00 93.94 378 ILE A N 1
ATOM 3078 C CA . ILE A 1 378 ? 24.444 6.462 -32.654 1.00 93.94 378 ILE A CA 1
ATOM 3079 C C . ILE A 1 378 ? 25.888 6.351 -32.155 1.00 93.94 378 ILE A C 1
ATOM 3081 O O . ILE A 1 378 ? 26.798 6.227 -32.972 1.00 93.94 378 ILE A O 1
ATOM 3085 N N . MET A 1 379 ? 26.104 6.369 -30.839 1.00 93.81 379 MET A N 1
ATOM 3086 C CA . MET A 1 379 ? 27.434 6.259 -30.240 1.00 93.81 379 MET A CA 1
ATOM 3087 C C . MET A 1 379 ? 28.098 4.922 -30.583 1.00 93.81 379 MET A C 1
ATOM 3089 O O . MET A 1 379 ? 29.241 4.919 -31.033 1.00 93.81 379 MET A O 1
ATOM 3093 N N . GLN A 1 380 ? 27.357 3.813 -30.495 1.00 93.94 380 GLN A N 1
ATOM 3094 C CA . GLN A 1 380 ? 27.831 2.485 -30.896 1.00 93.94 380 GLN A CA 1
ATOM 3095 C C . GLN A 1 380 ? 28.271 2.461 -32.365 1.00 93.94 380 GLN A C 1
ATOM 3097 O O . GLN A 1 380 ? 29.393 2.056 -32.659 1.00 93.94 380 GLN A O 1
ATOM 3102 N N . LYS A 1 381 ? 27.451 2.993 -33.283 1.00 95.12 381 LYS A N 1
ATOM 3103 C CA . LYS A 1 381 ? 27.804 3.086 -34.714 1.00 95.12 381 LYS A CA 1
ATOM 3104 C C . LYS A 1 381 ? 29.037 3.950 -34.961 1.00 95.12 381 LYS A C 1
ATOM 3106 O O . LYS A 1 381 ? 29.847 3.646 -35.835 1.00 95.12 381 LYS A O 1
ATOM 3111 N N . VAL A 1 382 ? 29.180 5.053 -34.225 1.00 95.31 382 VAL A N 1
ATOM 3112 C CA . VAL A 1 382 ? 30.359 5.923 -34.316 1.00 95.31 382 VAL A CA 1
ATOM 3113 C C . VAL A 1 382 ? 31.609 5.179 -33.849 1.00 95.31 382 VAL A C 1
ATOM 3115 O O . VAL A 1 382 ? 32.645 5.282 -34.503 1.00 95.31 382 VAL A O 1
ATOM 3118 N N . ASP A 1 383 ? 31.527 4.416 -32.764 1.00 95.25 383 ASP A N 1
ATOM 3119 C CA . ASP A 1 383 ? 32.668 3.672 -32.232 1.00 95.25 383 ASP A CA 1
ATOM 3120 C C . ASP A 1 383 ? 33.043 2.464 -33.101 1.00 95.25 383 ASP A C 1
ATOM 3122 O O . ASP A 1 383 ? 34.230 2.231 -33.330 1.00 95.25 383 ASP A O 1
ATOM 3126 N N . GLU A 1 384 ? 32.066 1.759 -33.675 1.00 95.69 384 GLU A N 1
ATOM 3127 C CA . GLU A 1 384 ? 32.297 0.757 -34.725 1.00 95.69 384 GLU A CA 1
ATOM 3128 C C . GLU A 1 384 ? 33.019 1.381 -35.922 1.00 95.69 384 GLU A C 1
ATOM 3130 O O . GLU A 1 384 ? 34.055 0.885 -36.365 1.00 95.69 384 GLU A O 1
ATOM 3135 N N . ARG A 1 385 ? 32.544 2.539 -36.396 1.00 94.81 385 ARG A N 1
ATOM 3136 C CA . ARG A 1 385 ? 33.161 3.230 -37.529 1.00 94.81 385 ARG A CA 1
ATOM 3137 C C . ARG A 1 385 ? 34.576 3.716 -37.225 1.00 94.81 385 ARG A C 1
ATOM 3139 O O . ARG A 1 385 ? 35.430 3.668 -38.106 1.00 94.81 385 ARG A O 1
ATOM 3146 N N . LYS A 1 386 ? 34.845 4.176 -35.999 1.00 95.06 386 LYS A N 1
ATOM 3147 C CA . LYS A 1 386 ? 36.201 4.536 -35.556 1.00 95.06 386 LYS A CA 1
ATOM 3148 C C . LYS A 1 386 ? 37.130 3.325 -35.569 1.00 95.06 386 LYS A C 1
ATOM 3150 O O . LYS A 1 386 ? 38.250 3.464 -36.046 1.00 95.06 386 LYS A O 1
ATOM 3155 N N . LYS A 1 387 ? 36.670 2.158 -35.098 1.00 95.31 387 LYS A N 1
ATOM 3156 C CA . LYS A 1 387 ? 37.446 0.906 -35.156 1.00 95.31 387 LYS A CA 1
ATOM 3157 C C . LYS A 1 387 ? 37.761 0.518 -36.599 1.00 95.31 387 LYS A C 1
ATOM 3159 O O . LYS A 1 387 ? 38.924 0.316 -36.919 1.00 95.31 387 LYS A O 1
ATOM 3164 N N . GLU A 1 388 ? 36.767 0.543 -37.488 1.00 95.75 388 GLU A N 1
ATOM 3165 C CA . GLU A 1 388 ? 36.982 0.262 -38.917 1.00 95.75 388 GLU A CA 1
ATOM 3166 C C . GLU A 1 388 ? 37.989 1.221 -39.570 1.00 95.75 388 GLU A C 1
ATOM 3168 O O . GLU A 1 388 ? 38.756 0.825 -40.448 1.00 95.75 388 GLU A O 1
ATOM 3173 N N . ILE A 1 389 ? 37.950 2.509 -39.207 1.00 95.12 389 ILE A N 1
ATOM 3174 C CA . ILE A 1 389 ? 38.887 3.507 -39.734 1.00 95.12 389 ILE A CA 1
ATOM 3175 C C . ILE A 1 389 ? 40.294 3.245 -39.198 1.00 95.12 389 ILE A C 1
ATOM 3177 O O . ILE A 1 389 ? 41.228 3.261 -39.993 1.00 95.12 389 ILE A O 1
ATOM 3181 N N . ALA A 1 390 ? 40.438 2.954 -37.903 1.00 92.56 390 ALA A N 1
ATOM 3182 C CA . ALA A 1 390 ? 41.723 2.628 -37.291 1.00 92.56 390 ALA A CA 1
ATOM 3183 C C . ALA A 1 390 ? 42.352 1.373 -37.920 1.00 92.56 390 ALA A C 1
ATOM 3185 O O . ALA A 1 390 ? 43.516 1.403 -38.301 1.00 92.56 390 ALA A O 1
ATOM 3186 N N . GLU A 1 391 ? 41.574 0.308 -38.134 1.00 92.00 391 GLU A N 1
ATOM 3187 C CA . GLU A 1 391 ? 42.047 -0.908 -38.813 1.00 92.00 391 GLU A CA 1
ATOM 3188 C C . GLU A 1 391 ? 42.517 -0.617 -40.247 1.00 92.00 391 GLU A C 1
ATOM 3190 O O . GLU A 1 391 ? 43.563 -1.095 -40.687 1.00 92.00 391 GLU A O 1
ATOM 3195 N N . LYS A 1 392 ? 41.774 0.209 -40.996 1.00 93.00 392 LYS A N 1
ATOM 3196 C CA . LYS A 1 392 ? 42.180 0.623 -42.350 1.00 93.00 392 LYS A CA 1
ATOM 3197 C C . LYS A 1 392 ? 43.435 1.488 -42.336 1.00 93.00 392 LYS A C 1
ATOM 3199 O O . LYS A 1 392 ? 44.266 1.349 -43.230 1.00 93.00 392 LYS A O 1
ATOM 3204 N N . GLU A 1 393 ? 43.567 2.374 -41.355 1.00 89.38 393 GLU A N 1
ATOM 3205 C CA . GLU A 1 393 ? 44.752 3.205 -41.161 1.00 89.38 393 GLU A CA 1
ATOM 3206 C C . GLU A 1 39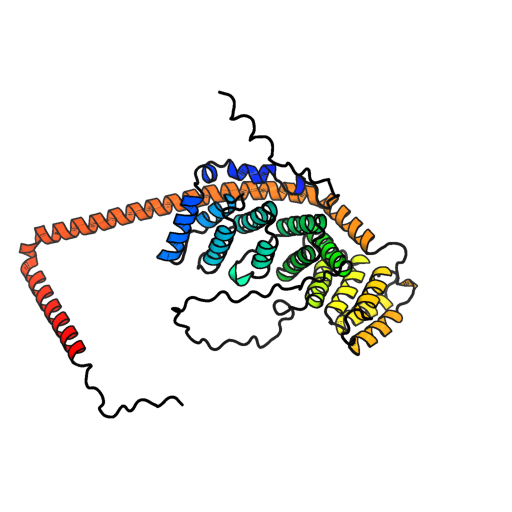3 ? 45.981 2.336 -40.862 1.00 89.38 393 GLU A C 1
ATOM 3208 O O . GLU A 1 393 ? 47.001 2.482 -41.531 1.00 89.38 393 GLU A O 1
ATOM 3213 N N . GLU A 1 394 ? 45.870 1.363 -39.955 1.00 84.44 394 GLU A N 1
ATOM 3214 C CA . GLU A 1 394 ? 46.945 0.409 -39.658 1.00 84.44 394 GLU A CA 1
ATOM 3215 C C . GLU A 1 394 ? 47.401 -0.361 -40.904 1.00 84.44 394 GLU A C 1
ATOM 3217 O O . GLU A 1 394 ? 48.602 -0.497 -41.138 1.00 84.44 394 GLU A O 1
ATOM 3222 N N . VAL A 1 395 ? 46.461 -0.819 -41.738 1.00 88.12 395 VAL A N 1
ATOM 3223 C CA . VAL A 1 395 ? 46.778 -1.514 -42.996 1.00 88.12 395 VAL A CA 1
ATOM 3224 C C . VAL A 1 395 ? 47.473 -0.584 -43.994 1.00 88.12 395 VAL A C 1
ATOM 3226 O O . VAL A 1 395 ? 48.442 -0.987 -44.639 1.00 88.12 395 VAL A O 1
ATOM 3229 N N . LEU A 1 396 ? 47.000 0.657 -44.136 1.00 88.81 396 LEU A N 1
ATOM 3230 C CA . LEU A 1 396 ? 47.567 1.626 -45.079 1.00 88.81 396 LEU A CA 1
ATOM 3231 C C . LEU A 1 396 ? 48.976 2.068 -44.672 1.00 88.81 396 LEU A C 1
ATOM 3233 O O . LEU A 1 396 ? 49.878 2.097 -45.508 1.00 88.81 396 LEU A O 1
ATOM 3237 N N . PHE A 1 397 ? 49.178 2.369 -43.390 1.00 85.25 397 PHE A N 1
ATOM 3238 C CA . PHE A 1 397 ? 50.452 2.841 -42.844 1.00 85.25 397 PHE A CA 1
ATOM 3239 C C . PHE A 1 397 ? 51.342 1.704 -42.321 1.00 85.25 397 PHE A C 1
ATOM 3241 O O . PHE A 1 397 ? 52.338 1.952 -41.638 1.00 85.25 397 PHE A O 1
ATOM 3248 N N . PHE A 1 398 ? 51.023 0.453 -42.666 1.00 85.31 398 PHE A N 1
ATOM 3249 C CA . PHE A 1 398 ? 51.748 -0.737 -42.220 1.00 85.31 398 PHE A CA 1
ATOM 3250 C C . PHE A 1 398 ? 53.253 -0.648 -42.503 1.00 85.31 398 PHE A C 1
ATOM 3252 O O . PHE A 1 398 ? 54.071 -0.882 -41.617 1.00 85.31 398 PHE A O 1
ATOM 3259 N N . PHE A 1 399 ? 53.634 -0.273 -43.728 1.00 83.88 399 PHE A N 1
ATOM 3260 C CA . PHE A 1 399 ? 55.043 -0.223 -44.130 1.00 83.88 399 PHE A CA 1
ATOM 3261 C C . PHE A 1 399 ? 55.821 0.910 -43.456 1.00 83.88 399 PHE A C 1
ATOM 3263 O O . PHE A 1 399 ? 57.013 0.758 -43.208 1.00 83.88 399 PHE A O 1
ATOM 3270 N N . GLU A 1 400 ? 55.154 2.016 -43.126 1.00 83.94 400 GLU A N 1
ATOM 3271 C CA . GLU A 1 400 ? 55.769 3.153 -42.434 1.00 83.94 400 GLU A CA 1
ATOM 3272 C C . GLU A 1 400 ? 55.943 2.885 -40.934 1.00 83.94 400 GLU A C 1
ATOM 3274 O O . GLU A 1 400 ? 56.896 3.358 -40.317 1.00 83.94 400 GLU A O 1
ATOM 3279 N N . ASN A 1 401 ? 55.046 2.090 -40.344 1.00 80.00 401 ASN A N 1
ATOM 3280 C CA . ASN A 1 401 ? 55.072 1.737 -38.925 1.00 80.00 401 ASN A CA 1
ATOM 3281 C C . ASN A 1 401 ? 55.655 0.344 -38.638 1.00 80.00 401 ASN A C 1
ATOM 3283 O O . ASN A 1 401 ? 55.624 -0.094 -37.486 1.00 80.00 401 ASN A O 1
ATOM 3287 N N . LYS A 1 402 ? 56.218 -0.337 -39.642 1.00 80.44 402 LYS A N 1
ATOM 3288 C CA . LYS A 1 402 ? 56.710 -1.718 -39.540 1.00 80.44 402 LYS A CA 1
ATOM 3289 C C . LYS A 1 402 ? 57.672 -1.927 -38.368 1.00 80.44 402 LYS A C 1
ATOM 3291 O O . LYS A 1 402 ? 57.442 -2.809 -37.549 1.00 80.44 402 LYS A O 1
ATOM 3296 N N . ASP A 1 403 ? 58.672 -1.060 -38.221 1.00 79.81 403 ASP A N 1
ATOM 3297 C CA . ASP A 1 403 ? 59.670 -1.180 -37.149 1.00 79.81 403 ASP A CA 1
ATOM 3298 C C . ASP A 1 403 ? 59.036 -1.082 -35.749 1.00 79.81 403 ASP A C 1
ATOM 3300 O O . ASP A 1 403 ? 59.463 -1.746 -34.806 1.00 79.81 403 ASP A O 1
ATOM 3304 N N . LYS A 1 404 ? 57.980 -0.272 -35.595 1.00 81.50 404 LYS A N 1
ATOM 3305 C CA . LYS A 1 404 ? 57.246 -0.159 -34.325 1.00 81.50 404 LYS A CA 1
ATOM 3306 C C . LYS A 1 404 ? 56.399 -1.400 -34.060 1.00 81.50 404 LYS A C 1
ATOM 3308 O O . LYS A 1 404 ? 56.328 -1.843 -32.914 1.00 81.50 404 LYS A O 1
ATOM 3313 N N . LEU A 1 405 ? 55.758 -1.937 -35.098 1.00 78.19 405 LEU A N 1
ATOM 3314 C CA . LEU A 1 405 ? 54.963 -3.160 -35.012 1.00 78.19 405 LEU A CA 1
ATOM 3315 C C . LEU A 1 405 ? 55.845 -4.357 -34.639 1.00 78.19 405 LEU A C 1
ATOM 3317 O O . LEU A 1 405 ? 55.480 -5.104 -33.736 1.00 78.19 405 LEU A O 1
ATOM 3321 N N . ASP A 1 406 ? 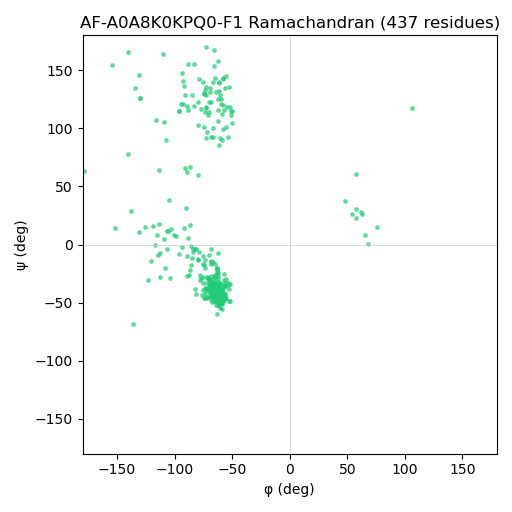57.037 -4.474 -35.228 1.00 80.75 406 ASP A N 1
ATOM 3322 C CA . ASP A 1 406 ? 58.004 -5.533 -34.914 1.00 80.75 406 ASP A CA 1
ATOM 3323 C C . ASP A 1 406 ? 58.430 -5.483 -33.429 1.00 80.75 406 ASP A C 1
ATOM 3325 O O . ASP A 1 406 ? 58.401 -6.502 -32.734 1.00 80.75 406 ASP A O 1
ATOM 3329 N N . VAL A 1 407 ? 58.696 -4.286 -32.884 1.00 82.12 407 VAL A N 1
ATOM 3330 C CA . VAL A 1 407 ? 58.990 -4.093 -31.446 1.00 82.12 407 VAL A CA 1
ATOM 3331 C C . VAL A 1 407 ? 57.797 -4.457 -30.548 1.00 82.12 407 VAL A C 1
ATOM 3333 O O . VAL A 1 407 ? 57.977 -4.980 -29.443 1.00 82.12 407 VAL A O 1
ATOM 3336 N N . MET A 1 408 ? 56.563 -4.172 -30.977 1.00 79.31 408 MET A N 1
ATOM 3337 C CA . MET A 1 408 ? 55.356 -4.552 -30.229 1.00 79.31 408 MET A CA 1
ATOM 3338 C C . MET A 1 408 ? 55.127 -6.067 -30.233 1.00 79.31 408 MET A C 1
ATOM 3340 O O . MET A 1 408 ? 54.750 -6.627 -29.200 1.00 79.31 408 MET A O 1
ATOM 334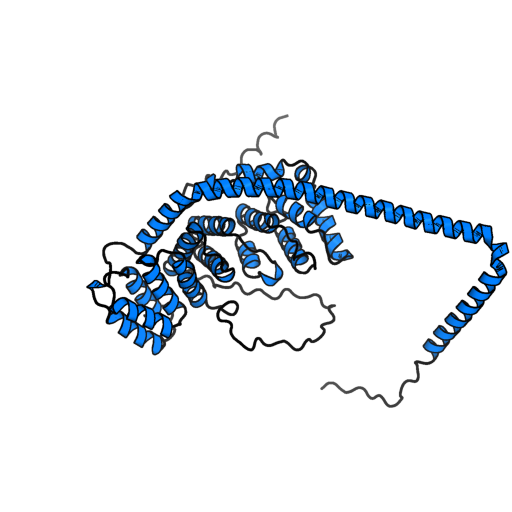4 N N . ILE A 1 409 ? 55.372 -6.731 -31.363 1.00 82.56 409 ILE A N 1
ATOM 3345 C CA . ILE A 1 409 ? 55.273 -8.188 -31.498 1.00 82.56 409 ILE A CA 1
ATOM 3346 C C . ILE A 1 409 ? 56.278 -8.864 -30.563 1.00 82.56 409 ILE A C 1
ATOM 3348 O O . ILE A 1 409 ? 55.875 -9.704 -29.758 1.00 82.56 409 ILE A O 1
ATOM 3352 N N . GLU A 1 410 ? 57.541 -8.428 -30.572 1.00 79.62 410 GLU A N 1
ATOM 3353 C CA . GLU A 1 410 ? 58.588 -8.974 -29.699 1.00 79.62 410 GLU A CA 1
ATOM 3354 C C . GLU A 1 410 ? 58.219 -8.834 -28.210 1.00 79.62 410 GLU A C 1
ATOM 3356 O O . GLU A 1 410 ? 58.304 -9.794 -27.439 1.00 79.62 410 GLU A O 1
ATOM 3361 N N . LYS A 1 411 ? 57.701 -7.668 -27.792 1.00 81.62 411 LYS A N 1
ATOM 3362 C CA . LYS A 1 411 ? 57.200 -7.467 -26.419 1.00 81.62 411 LYS A CA 1
ATOM 3363 C C . LYS A 1 411 ? 56.049 -8.409 -26.061 1.00 81.62 411 LYS A C 1
ATOM 3365 O O . LYS A 1 411 ? 56.043 -8.972 -24.964 1.00 81.62 411 LYS A O 1
ATOM 3370 N N . ASN A 1 412 ? 55.077 -8.580 -26.956 1.00 80.25 412 ASN A N 1
ATOM 3371 C CA . ASN A 1 412 ? 53.924 -9.451 -26.726 1.00 80.25 412 ASN A CA 1
ATOM 3372 C C . ASN A 1 412 ? 54.318 -10.936 -26.664 1.00 80.25 412 ASN A C 1
ATOM 3374 O O . ASN A 1 412 ? 53.749 -11.686 -25.868 1.00 80.25 412 ASN A O 1
ATOM 3378 N N . GLU A 1 413 ? 55.305 -11.371 -27.447 1.00 79.06 413 GLU A N 1
ATOM 3379 C CA . GLU A 1 413 ? 55.869 -12.722 -27.361 1.00 79.06 413 GLU A CA 1
ATOM 3380 C C . GLU A 1 413 ? 56.607 -12.953 -26.040 1.00 79.06 413 GLU A C 1
ATOM 3382 O O . GLU A 1 413 ? 56.405 -13.986 -25.392 1.00 79.06 413 GLU A O 1
ATOM 3387 N N . ILE A 1 414 ? 57.386 -11.969 -25.577 1.00 78.50 414 ILE A N 1
ATOM 3388 C CA . ILE A 1 414 ? 58.034 -12.018 -24.261 1.00 78.50 414 ILE A CA 1
ATOM 3389 C C . ILE A 1 414 ? 56.977 -12.162 -23.158 1.00 78.50 414 ILE A C 1
ATOM 3391 O O . ILE A 1 414 ? 57.097 -13.064 -22.327 1.00 78.50 414 ILE A O 1
ATOM 3395 N N . LEU A 1 415 ? 55.912 -11.354 -23.181 1.00 73.69 415 LEU A N 1
ATOM 3396 C CA . LEU A 1 415 ? 54.793 -11.438 -22.232 1.00 73.69 415 LEU A CA 1
ATOM 3397 C C . LEU A 1 415 ? 54.103 -12.810 -22.256 1.00 73.69 415 LEU A C 1
ATOM 3399 O O . LEU A 1 415 ? 53.950 -13.440 -21.209 1.00 73.69 415 LEU A O 1
ATOM 3403 N N . LYS A 1 416 ? 53.758 -13.335 -23.439 1.00 73.50 416 LYS A N 1
ATOM 3404 C CA . LYS A 1 416 ? 53.166 -14.681 -23.577 1.00 73.50 416 LYS A CA 1
ATOM 3405 C C . LYS A 1 416 ? 54.096 -15.779 -23.053 1.00 73.50 416 LYS A C 1
ATOM 3407 O O . LYS A 1 416 ? 53.640 -16.730 -22.412 1.00 73.50 416 LYS A O 1
ATOM 3412 N N . SER A 1 417 ? 55.404 -15.647 -23.275 1.00 72.88 417 SER A N 1
ATOM 3413 C CA . SER A 1 417 ? 56.404 -16.596 -22.774 1.00 72.88 417 SER A CA 1
ATOM 3414 C C . SER A 1 417 ? 56.557 -16.548 -21.248 1.00 72.88 417 SER A C 1
ATOM 3416 O O . SER A 1 417 ? 56.863 -17.562 -20.621 1.00 72.88 417 SER A O 1
ATOM 3418 N N . GLN A 1 418 ? 56.329 -15.384 -20.631 1.00 70.75 418 GLN A N 1
ATOM 3419 C CA . GLN A 1 418 ? 56.345 -15.216 -19.179 1.00 70.75 418 GLN A CA 1
ATOM 3420 C C . GLN A 1 418 ? 55.092 -15.823 -18.538 1.00 70.75 418 GLN A C 1
ATOM 3422 O O . GLN A 1 418 ? 55.231 -16.562 -17.567 1.00 70.75 418 GLN A O 1
ATOM 3427 N N . ILE A 1 419 ? 53.912 -15.613 -19.133 1.00 68.81 419 ILE A N 1
ATOM 3428 C CA . ILE A 1 419 ? 52.633 -16.186 -18.671 1.00 68.81 419 ILE A CA 1
ATOM 3429 C C . ILE A 1 419 ? 52.663 -17.724 -18.724 1.00 68.81 419 ILE A C 1
ATOM 3431 O O . ILE A 1 419 ? 52.374 -18.405 -17.738 1.00 68.81 419 ILE A O 1
ATOM 3435 N N . THR A 1 420 ? 53.129 -18.292 -19.837 1.00 62.56 420 THR A N 1
ATOM 3436 C CA . THR A 1 420 ? 53.261 -19.755 -19.991 1.00 62.56 420 THR A CA 1
ATOM 3437 C C . THR A 1 420 ? 54.343 -20.367 -19.091 1.00 62.56 420 THR A C 1
ATOM 3439 O O . THR A 1 420 ? 54.247 -21.535 -18.704 1.00 62.56 420 THR A O 1
ATOM 3442 N N . LYS A 1 421 ? 55.375 -19.601 -18.710 1.00 60.41 421 LYS A N 1
ATOM 3443 C CA . LYS A 1 421 ? 56.361 -20.016 -17.694 1.00 60.41 421 LYS A CA 1
ATOM 3444 C C . LYS A 1 421 ? 55.814 -19.934 -16.266 1.00 60.41 421 LYS A C 1
ATOM 3446 O O . LYS A 1 421 ? 56.207 -20.769 -15.453 1.00 60.41 421 LYS A O 1
ATOM 3451 N N . SER A 1 422 ? 54.935 -18.979 -15.949 1.00 55.94 422 SER A N 1
ATOM 3452 C CA . SER A 1 422 ? 54.281 -18.905 -14.634 1.00 55.94 422 SER A CA 1
ATOM 3453 C C . SER A 1 422 ? 53.274 -20.034 -14.416 1.00 55.94 422 SER A C 1
ATOM 3455 O O . SER A 1 422 ? 53.279 -20.632 -13.345 1.00 55.94 422 SER A O 1
ATOM 3457 N N . GLU A 1 423 ? 52.502 -20.422 -15.434 1.00 54.75 423 GLU A N 1
ATOM 3458 C CA . GLU A 1 423 ? 51.554 -21.546 -15.334 1.00 54.75 423 GLU A CA 1
ATOM 3459 C C . GLU A 1 423 ? 52.256 -22.902 -15.153 1.00 54.75 423 GLU A C 1
ATOM 3461 O O . GLU A 1 423 ? 51.772 -23.772 -14.430 1.00 54.75 423 GLU A O 1
ATOM 3466 N N . LYS A 1 424 ? 53.454 -23.079 -15.729 1.00 54.88 424 LYS A N 1
ATOM 3467 C CA . LYS A 1 424 ? 54.261 -24.300 -15.546 1.00 54.88 424 LYS A CA 1
ATOM 3468 C C . LYS A 1 424 ? 54.926 -24.420 -14.168 1.00 54.88 424 LYS A C 1
ATOM 3470 O O . LYS A 1 424 ? 55.414 -25.498 -13.845 1.00 54.88 424 LYS A O 1
ATOM 3475 N N . LYS A 1 425 ? 54.964 -23.355 -13.356 1.00 52.22 425 LYS A N 1
ATOM 3476 C CA . LYS A 1 425 ? 55.617 -23.360 -12.032 1.00 52.22 425 LYS A CA 1
ATOM 3477 C C . LYS A 1 425 ? 54.689 -23.692 -10.852 1.00 52.22 425 LYS A C 1
ATOM 3479 O O . LYS A 1 425 ? 55.195 -23.804 -9.743 1.00 52.22 425 LYS A O 1
ATOM 3484 N N . VAL A 1 426 ? 53.383 -23.909 -11.054 1.00 53.41 426 VAL A N 1
ATOM 3485 C CA . VAL A 1 426 ? 52.407 -24.151 -9.958 1.00 53.41 426 VAL A CA 1
ATOM 3486 C C . VAL A 1 426 ? 51.982 -25.628 -9.839 1.00 53.41 426 VAL A C 1
ATOM 3488 O O . VAL A 1 426 ? 50.831 -25.943 -9.565 1.00 53.41 426 VAL A O 1
ATOM 3491 N N . LYS A 1 427 ? 52.906 -26.578 -10.029 1.00 53.03 427 LYS A N 1
ATOM 3492 C CA . LYS A 1 427 ? 52.696 -27.985 -9.629 1.00 53.03 427 LYS A CA 1
ATOM 3493 C C . LYS A 1 427 ? 53.971 -28.589 -9.035 1.00 53.03 427 LYS A C 1
ATOM 3495 O O . LYS A 1 427 ? 54.659 -29.363 -9.690 1.00 53.03 427 LYS A O 1
ATOM 3500 N N . SER A 1 428 ? 54.258 -28.254 -7.782 1.00 47.97 428 SER A N 1
ATOM 3501 C CA . SER A 1 428 ? 54.892 -29.191 -6.851 1.00 47.97 428 SER A CA 1
ATOM 3502 C C . SER A 1 428 ? 53.819 -29.567 -5.836 1.00 47.97 428 SER A C 1
ATOM 3504 O O . SER A 1 428 ? 53.398 -28.733 -5.040 1.00 47.97 428 SER A O 1
ATOM 3506 N N . ILE A 1 429 ? 53.292 -30.779 -5.969 1.00 50.97 429 ILE A N 1
ATOM 3507 C CA . ILE A 1 429 ? 52.346 -31.377 -5.027 1.00 50.97 429 ILE A CA 1
ATOM 3508 C C . ILE A 1 429 ? 53.147 -31.682 -3.756 1.00 50.97 429 ILE A C 1
ATOM 3510 O O . ILE A 1 429 ? 54.159 -32.373 -3.852 1.00 50.97 429 ILE A O 1
ATOM 3514 N N . ASP A 1 430 ? 52.738 -31.142 -2.606 1.00 55.72 430 ASP A N 1
ATOM 3515 C CA . ASP A 1 430 ? 53.280 -31.541 -1.302 1.00 55.72 430 ASP A CA 1
ATOM 3516 C C . ASP A 1 430 ? 52.946 -33.024 -1.069 1.00 55.72 430 ASP A C 1
ATOM 3518 O O . ASP A 1 430 ? 51.775 -33.398 -0.992 1.00 55.72 430 ASP A O 1
ATOM 3522 N N . GLU A 1 431 ? 53.972 -33.876 -0.980 1.00 54.06 431 GLU A N 1
ATOM 3523 C CA . GLU A 1 431 ? 53.845 -35.335 -0.807 1.00 54.06 431 GLU A CA 1
ATOM 3524 C C . GLU A 1 431 ? 53.289 -35.752 0.575 1.00 54.06 431 GLU A C 1
ATOM 3526 O O . GLU A 1 431 ? 53.007 -36.928 0.785 1.00 54.06 431 GLU A O 1
ATOM 3531 N N . ASP A 1 432 ? 53.050 -34.802 1.487 1.00 52.69 432 ASP A N 1
ATOM 3532 C CA . ASP A 1 432 ? 52.602 -35.051 2.868 1.00 52.69 432 ASP A CA 1
ATOM 3533 C C . ASP A 1 432 ? 51.120 -34.703 3.140 1.00 52.69 432 ASP A C 1
ATOM 3535 O O . ASP A 1 432 ? 50.681 -34.676 4.294 1.00 52.69 432 ASP A O 1
ATOM 3539 N N . TYR A 1 433 ? 50.301 -34.438 2.115 1.00 61.94 433 TYR A N 1
ATOM 3540 C CA . TYR A 1 433 ? 48.876 -34.165 2.340 1.00 61.94 433 TYR A CA 1
ATOM 3541 C C . TYR A 1 433 ? 48.071 -35.457 2.544 1.00 61.94 433 TYR A C 1
ATOM 3543 O O . TYR A 1 433 ? 47.723 -36.150 1.587 1.00 61.94 433 TYR A O 1
ATOM 3551 N N . ILE A 1 434 ? 47.724 -35.755 3.799 1.00 55.31 434 ILE A N 1
ATOM 3552 C CA . ILE A 1 434 ? 46.751 -36.795 4.155 1.00 55.31 434 ILE A CA 1
ATOM 3553 C C . ILE A 1 434 ? 45.378 -36.126 4.358 1.00 55.31 434 ILE A C 1
ATOM 3555 O O . ILE A 1 434 ? 45.231 -35.326 5.288 1.00 55.31 434 ILE A O 1
ATOM 3559 N N . PRO A 1 435 ? 44.366 -36.423 3.518 1.00 56.12 435 PRO A N 1
ATOM 3560 C CA . PRO A 1 435 ? 43.016 -35.892 3.685 1.00 56.12 435 PRO A CA 1
ATOM 3561 C C . PRO A 1 435 ? 42.360 -36.414 4.977 1.00 56.12 435 PRO A C 1
ATOM 3563 O O . PRO A 1 435 ? 42.561 -37.578 5.326 1.00 56.12 435 PRO A O 1
ATOM 3566 N N . PRO A 1 436 ? 41.565 -35.596 5.689 1.00 52.38 436 PRO A N 1
ATOM 3567 C CA . PRO A 1 436 ? 40.913 -36.029 6.918 1.00 52.38 436 PRO A CA 1
ATOM 3568 C C . PRO A 1 436 ? 39.733 -36.968 6.630 1.00 52.38 436 PRO A C 1
ATOM 3570 O O . PRO A 1 436 ? 38.847 -36.642 5.837 1.00 52.38 436 PRO A O 1
ATOM 3573 N N . ASP A 1 437 ? 39.703 -38.104 7.328 1.00 49.00 437 ASP A N 1
ATOM 3574 C CA . ASP A 1 437 ? 38.578 -39.039 7.311 1.00 49.00 437 ASP A CA 1
ATOM 3575 C C . ASP A 1 437 ? 37.353 -38.419 7.994 1.00 49.00 437 ASP A C 1
ATOM 3577 O O . ASP A 1 437 ? 37.382 -38.040 9.170 1.00 49.00 437 ASP A O 1
ATOM 3581 N N . ILE A 1 438 ? 36.259 -38.341 7.241 1.00 44.69 438 ILE A N 1
ATOM 3582 C CA . ILE A 1 438 ? 34.945 -37.936 7.736 1.00 44.69 438 ILE A CA 1
ATOM 3583 C C . ILE A 1 438 ? 34.401 -39.094 8.586 1.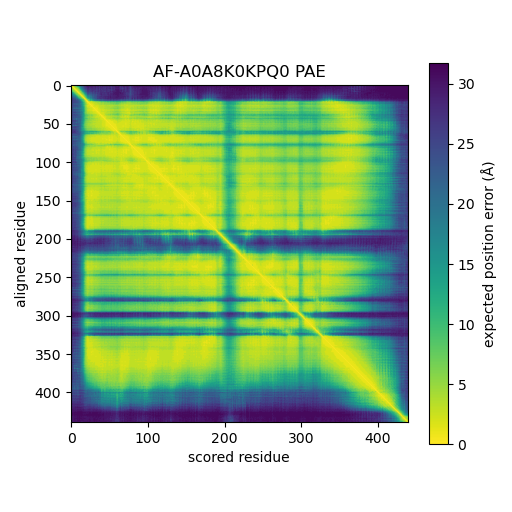00 44.69 438 ILE A C 1
ATOM 3585 O O . ILE A 1 438 ? 34.224 -40.202 8.077 1.00 44.69 438 ILE A O 1
ATOM 3589 N N . LYS A 1 439 ? 34.161 -38.842 9.877 1.00 41.81 439 LYS A N 1
ATOM 3590 C CA . LYS A 1 439 ? 33.396 -39.732 10.762 1.00 41.81 439 LYS A CA 1
ATOM 3591 C C . LYS A 1 439 ? 31.941 -39.317 10.835 1.00 41.81 439 LYS A C 1
ATOM 3593 O O . LYS A 1 439 ? 31.704 -38.092 10.933 1.00 41.81 439 LYS A O 1
#

Solvent-accessible surface area (backbone atoms only — not comparable to full-atom values): 25398 Å² total; per-residue (Å²): 144,88,83,82,85,78,76,91,78,73,83,76,77,74,74,72,75,81,70,85,60,80,62,59,79,69,62,67,42,58,68,69,61,54,50,56,61,70,34,75,70,57,60,72,58,55,67,69,63,48,51,54,51,51,53,49,31,37,74,75,67,59,41,71,62,54,66,59,53,36,53,51,35,64,67,48,69,59,72,92,50,48,69,57,50,52,51,52,39,30,52,40,42,77,18,91,54,40,85,68,55,53,74,64,31,42,51,24,48,54,52,30,32,63,73,59,62,44,53,69,61,48,52,50,39,53,70,40,38,81,56,35,60,46,70,77,50,68,67,56,43,42,53,49,32,47,53,23,53,74,73,66,38,27,65,60,14,24,50,52,30,37,51,31,50,75,68,70,58,36,82,50,62,48,44,20,42,48,25,48,49,22,39,51,49,23,69,76,52,73,66,94,67,69,90,70,78,86,76,73,80,72,88,72,72,93,83,68,86,78,74,86,67,81,77,79,71,80,89,65,87,73,83,61,85,73,61,76,53,64,52,38,45,48,9,49,28,29,38,54,28,27,67,61,44,61,89,91,34,35,69,26,51,31,36,32,44,48,8,25,51,47,42,68,38,55,73,60,29,52,49,53,56,57,55,47,76,77,45,80,55,43,32,36,43,59,47,52,51,52,44,50,54,69,62,69,59,87,77,84,66,80,66,49,74,68,54,54,54,47,50,55,56,59,72,67,56,60,73,72,28,46,38,78,89,60,56,55,67,60,53,50,49,53,49,31,50,49,36,33,75,72,41,46,66,58,50,36,54,52,49,56,52,49,54,55,49,48,52,55,48,48,55,50,52,52,52,51,51,53,50,50,53,49,52,51,53,51,49,52,53,50,53,53,50,49,51,56,49,51,56,52,47,51,64,71,44,37,81,84,42,40,73,60,50,53,55,50,49,55,51,52,51,52,50,52,54,48,54,59,51,55,66,72,65,76,77,79,79,73,92,79,78,75,82,83,84,87,128

Foldseek 3Di:
DPDPPPPVPPPPPPPPPDPDFLADPLLVVVVLLCCLCVDPVLVVDDLVVLLVVLVVCCVPPLEDDLLSLLSNLSNQQEPPCLVSNQVSLLSHLVDPCVVVHDPSNLVSNLVNCVNHVVLVSVLVLLLPCNRRVRQDDLSSLLVQLRSCVSVVVLLSNLVSLLSCLLVLNQQQQLSLLSNLLSLVSCLVVPDPDDSDDPPDPDPDDPPDPDDDDPPPPPPDDPLRNNDDDSLLSSLSSLQSSLVNDDPQALLSLLSPLSSCVSNVVLVSNLVSLVVLLVDFARYEVLSLVSSCVVQVDDDPDPRDPSSVVSNVSSVPHDPRRYDHPDDSSVVSVVSSSVSCVVCSVVSSVVVSVVSVVVSVVSVVVVVVVVVVVVVVVVVVVVVVVVVVVVVVVCVVCVVVCVVVVVVVVVVVVVVVVVVVVVVVPPDDDDPPDDDDDDD

Organism: Ladona fulva (NCBI:txid123851)

Mean predicted aligned error: 11.49 Å

pLDDT: mean 82.88, std 17.04, range [26.22, 97.31]

Nearest PDB structures (foldseek):
  7pnv-assembly1_V  TM=7.588E-01  e=9.998E-11  Mus musculus
  8cst-assembly1_V  TM=7.357E-01  e=4.947E-11  Homo sapiens
  8oir-assembly1_AV  TM=7.352E-01  e=4.746E-11  Homo sapiens
  8k2a-assembly1_Sc  TM=7.456E-01  e=7.597E-10  Homo sapiens
  6nf8-assembly1_e  TM=7.272E-01  e=3.371E-09  Bos taurus

Secondary structure (DSSP, 8-state):
--SSSSSTT------------SS-GGGG-HHHHHHGGGSHHHHT--HHHHHHHHHHHHHHHS---HHHHHHHHHH--SGGGHHHHHHHHHHHHHSGGGGG--HHHHHHHHHHHHHHT-HHHHHHHHH-HHHH-----HHHHHHHHHHHHHHT-HHHHHHHHHHHHHTT---SHHHHHHHHHHHHHHHHS--SS-SSPP-------TT------------S--SSSS---HHHHHHHHHHHHHTTS-TT-HHHHHHHHHHHHHTT-HHHHHHHHHHHTTSSS-EEHHHHHHHHHHHH-SS-PPPPHHHHHHHHHHHTS-GGGEE-SS-HHHHHHHHHHHHHHHHHHHHHHHHHHHHHHHHHHHHHHHHHHHHHHHHHHHHHHHHHHHHHHHHHHHHHTTTTSHHHHHHHHHHHHHHHHHHHHHHTTS----TT--PPPP-

Sequence (439 aa):
MNSIVRVLGLASRKTLNGRRSFLSEAYRCQEVWNNRLDSPVLKSINIDNMYQALDQSFQNNGRTSVVDVDLFANCVVDDSFADELEDIVHKLRLSPYTSSMFPSTHHAVIRAYLTMGKYDALMRMLNDRLNYGIFPDYYCSNLMMDQFLKEKRYREAAKVATFQMLQEDWRHPITSYLGLFSCHSYLLNKTSDPWEVEINETDEPEEEVKVRVKYIQNKYFDDHFDLREPYHLIGKTFVILSKALPENDPVRTTYELIGWALYEKWSKAKSVVQELLGTPQCIISEGVQLLEELLGGSDGKKSSEEAEDFLKLLSSLPSDNLMSESSLFELLKSKVEKAVAENEKIDIDNQIEKLKAWEKFREKEVEIEAENLRKESIMQKVDERKKEIAEKEEVLFFFENKDKLDVMIEKNEILKSQITKSEKKVKSIDEDYIPPDIK

Radius of gyration: 31.74 Å; Cα contacts (8 Å, |Δi|>4): 385; chains: 1; bounding box: 86×56×84 Å

InterPro domains:
  IPR019266 Small ribosomal subunit protein mS27 [PTHR21393] (13-413)
  IPR034913 mS27/PTCD2 [PF10037] (12-387)